Protein AF-A0A445FC40-F1 (afdb_monomer_lite)

Organism: Glycine soja (NCBI:txid3848)

pLDDT: mean 74.32, std 18.04, range [26.83, 96.56]

Secondary structure (DSSP, 8-state):
-TT-GGGS---EEEEE--SSS-SS-SSHHHHHHHHHHHHHGGG-TT--EEEEES---SS--GGGG-TT--EEEEES-SS--BSSSSTT----TT--EEEEES-TT--BPPP-TT--EEEEES---HHHHHTGGG-TT--EEEEES-TT---PPTTTTTT-TT--EEEEES-TT-----------------PPP--------PPPB-SS-HHHHHHHHHHHHHHTT-HHHHHT-----SSHHHHHHS-HHHHHHHHHHHHHHHHHHHHHHHTB-TTTHHHHTT-SSHHHHHHHHIIIII--TT---PPPP------SSTTS-EEEEEE---SS--TTS--EEEEEEETTT--EEEEEESSGGGHHHHHHHHHHHHHHHHSPPP-EEEE-SSGGG-SHHHHHHHHHTTPEEEEPPTT-TTTTHHHHHHHHHHHHHHHHHHHHTT--GGGHHHHHHHHHHHHTTS-BTTBTTS-HHHHHHSSPPP-TT---TT-EEEEEPPGGG--TT--SEEEEEE---SSS--EE--TTSSS--

Radius of gyration: 33.64 Å; chains: 1; bounding box: 85×76×88 Å

InterPro domains:
  IPR001584 Integrase, catalytic core [PF00665] (317-416)
  IPR001584 Integrase, catalytic core [PS50994] (314-480)
  IPR012337 Ribonuclease H-like superfamily [SSF53098] (313-475)
  IPR032675 Leucine-rich repeat domain superfamily [G3DSA:3.80.10.10] (4-184)
  IPR036397 Ribonuclease H superfamily [G3DSA:3.30.420.10] (311-522)
  IPR039537 Retrotransposon Ty1/copia-like [PTHR42648] (301-512)
  IPR056789 R13L1/DRL21-like, LRR repeat region [PF25019] (2-83)
  IPR061502 Copia/RE1/RE2-like, N-terminal domain [PF14223] (217-312)

Structure (mmCIF, N/CA/C/O backbone):
data_AF-A0A445FC40-F1
#
_entry.id   AF-A0A445FC40-F1
#
loop_
_atom_site.group_PDB
_atom_site.id
_atom_site.type_symbol
_atom_site.label_atom_id
_atom_site.label_alt_id
_atom_site.label_comp_id
_atom_site.label_asym_id
_atom_site.label_entity_id
_atom_site.label_seq_id
_atom_site.pdbx_PDB_ins_code
_atom_site.Cartn_x
_atom_site.Cartn_y
_atom_site.Cartn_z
_atom_site.occupancy
_atom_site.B_iso_or_equiv
_atom_site.auth_seq_id
_atom_site.auth_comp_id
_atom_site.auth_asym_id
_atom_site.auth_atom_id
_atom_site.pdbx_PDB_model_num
ATOM 1 N N . LYS A 1 1 ? -33.442 -17.375 29.399 1.00 48.38 1 LYS A N 1
ATOM 2 C CA . LYS A 1 1 ? -34.311 -17.951 30.457 1.00 48.38 1 LYS A CA 1
ATOM 3 C C . LYS A 1 1 ? -33.553 -18.950 31.337 1.00 48.38 1 LYS A C 1
ATOM 5 O O . LYS A 1 1 ? -33.608 -18.788 32.544 1.00 48.38 1 LYS A O 1
ATOM 10 N N . GLU A 1 2 ? -32.770 -19.875 30.773 1.00 51.09 2 GLU A N 1
ATOM 11 C CA . GLU A 1 2 ? -31.981 -20.864 31.544 1.00 51.09 2 GLU A CA 1
ATOM 12 C C . GLU A 1 2 ? -30.837 -20.279 32.393 1.00 51.09 2 GLU A C 1
ATOM 14 O O . GLU A 1 2 ? -30.488 -20.840 33.423 1.00 51.09 2 GLU A O 1
ATOM 19 N N . ALA A 1 3 ? -30.297 -19.105 32.042 1.00 58.03 3 ALA A N 1
ATOM 20 C CA . ALA A 1 3 ? -29.198 -18.467 32.784 1.00 58.03 3 ALA A CA 1
ATOM 21 C C . ALA A 1 3 ? -29.578 -17.891 34.173 1.00 58.03 3 ALA A C 1
ATOM 23 O O . ALA A 1 3 ? -28.806 -17.137 34.762 1.00 58.03 3 ALA A O 1
ATOM 24 N N . ASN A 1 4 ? -30.772 -18.198 34.692 1.00 61.09 4 ASN A N 1
ATOM 25 C CA . ASN A 1 4 ? -31.252 -17.767 36.010 1.00 61.09 4 ASN A CA 1
ATOM 26 C C . ASN A 1 4 ? -31.183 -16.234 36.240 1.00 61.09 4 ASN A C 1
ATOM 28 O O . ASN A 1 4 ? -30.929 -15.751 37.347 1.00 61.09 4 ASN A O 1
ATOM 32 N N . MET A 1 5 ? -31.414 -15.457 35.172 1.00 62.78 5 MET A N 1
ATOM 33 C CA . MET A 1 5 ? -31.355 -13.984 35.154 1.00 62.78 5 MET A CA 1
ATOM 34 C C . MET A 1 5 ? -32.234 -13.271 36.202 1.00 62.78 5 MET A C 1
ATOM 36 O O . MET A 1 5 ? -31.761 -12.260 36.718 1.00 62.78 5 MET A O 1
ATOM 40 N N . PRO A 1 6 ? -33.425 -13.774 36.604 1.00 58.41 6 PRO A N 1
ATOM 41 C CA . PRO A 1 6 ? -34.213 -13.178 37.693 1.00 58.41 6 PRO A CA 1
ATOM 42 C C . PRO A 1 6 ? -33.455 -13.043 39.018 1.00 58.41 6 PRO A C 1
ATOM 44 O O . PRO A 1 6 ? -33.717 -12.125 39.789 1.00 58.41 6 PRO A O 1
ATOM 47 N N . SER A 1 7 ? -32.479 -13.920 39.277 1.00 58.91 7 SER A N 1
ATOM 48 C CA . SER A 1 7 ? -31.656 -13.871 40.495 1.00 58.91 7 SER A CA 1
ATOM 49 C C . SER A 1 7 ? -30.499 -12.861 40.428 1.00 58.91 7 SER A C 1
ATOM 51 O O . SER A 1 7 ? -29.802 -12.640 41.421 1.00 58.91 7 SER A O 1
ATOM 53 N N . LYS A 1 8 ? -30.243 -12.256 39.259 1.00 64.00 8 LYS A N 1
ATOM 54 C CA . LYS A 1 8 ? -29.064 -11.421 39.001 1.00 64.00 8 LYS A CA 1
ATOM 55 C C . LYS A 1 8 ? -29.446 -9.938 38.933 1.00 64.00 8 LYS A C 1
ATOM 57 O O . LYS A 1 8 ? -30.251 -9.525 38.107 1.00 64.00 8 LYS A O 1
ATOM 62 N N . LYS A 1 9 ? -28.808 -9.107 39.768 1.00 71.81 9 LYS A N 1
ATOM 63 C CA . LYS A 1 9 ? -28.927 -7.633 39.732 1.00 71.81 9 LYS A CA 1
ATOM 64 C C . LYS A 1 9 ? -28.093 -7.048 38.585 1.00 71.81 9 LYS A C 1
ATOM 66 O O . LYS A 1 9 ? -26.969 -6.587 38.796 1.00 71.81 9 LYS A O 1
ATOM 71 N N . LEU A 1 10 ? -28.613 -7.115 37.363 1.00 73.75 10 LEU A N 1
ATOM 72 C CA . LEU A 1 10 ? -27.906 -6.685 36.156 1.00 73.75 10 LEU A CA 1
ATOM 73 C C . LEU A 1 10 ? -27.814 -5.150 36.071 1.00 73.75 10 LEU A C 1
ATOM 75 O O . LEU A 1 10 ? -28.803 -4.472 35.816 1.00 73.75 10 LEU A O 1
ATOM 79 N N . LYS A 1 11 ? -26.607 -4.599 36.259 1.00 81.00 11 LYS A N 1
ATOM 80 C CA . LYS A 1 11 ? -26.343 -3.149 36.143 1.00 81.00 11 LYS A CA 1
ATOM 81 C C . LYS A 1 11 ? -25.806 -2.729 34.776 1.00 81.00 11 LYS A C 1
ATOM 83 O O . LYS A 1 11 ? -25.980 -1.577 34.390 1.00 81.00 11 LYS A O 1
ATOM 88 N N . GLN A 1 12 ? -25.144 -3.632 34.060 1.00 84.12 12 GLN A N 1
ATOM 89 C CA . GLN A 1 12 ? -24.526 -3.359 32.764 1.00 84.12 12 GLN A CA 1
ATOM 90 C C . GLN A 1 12 ? -24.818 -4.506 31.804 1.00 84.12 12 GLN A C 1
ATOM 92 O O . GLN A 1 12 ? -24.728 -5.670 32.193 1.00 84.12 12 GLN A O 1
ATOM 97 N N . LEU A 1 13 ? -25.145 -4.173 30.560 1.00 81.88 13 LEU A N 1
ATOM 98 C CA . LEU A 1 13 ? -25.446 -5.139 29.515 1.00 81.88 13 LEU A CA 1
ATOM 99 C C . LEU A 1 13 ? -24.774 -4.699 28.218 1.00 81.88 13 LEU A C 1
ATOM 101 O O . LEU A 1 13 ? -24.990 -3.582 27.753 1.00 81.88 13 LEU A O 1
ATOM 105 N N . TRP A 1 14 ? -23.986 -5.594 27.632 1.00 81.56 14 TRP A N 1
ATOM 106 C CA . TRP A 1 14 ? -23.350 -5.389 26.337 1.00 81.56 14 TRP A CA 1
ATOM 107 C C . TRP A 1 14 ? -23.803 -6.474 25.379 1.00 81.56 14 TRP A C 1
ATOM 109 O O . TRP A 1 14 ? -23.649 -7.664 25.647 1.00 81.56 14 TRP A O 1
ATOM 119 N N . LEU A 1 15 ? -24.358 -6.043 24.256 1.00 78.38 15 LEU A N 1
ATOM 120 C CA . LEU A 1 15 ? -24.855 -6.902 23.205 1.00 78.38 15 LEU A CA 1
ATOM 121 C C . LEU A 1 15 ? -23.973 -6.716 21.966 1.00 78.38 15 LEU A C 1
ATOM 123 O O . LEU A 1 15 ? -23.981 -5.649 21.357 1.00 78.38 15 LEU A O 1
ATOM 127 N N . SER A 1 16 ? -23.194 -7.741 21.605 1.00 73.12 16 SER A N 1
ATOM 128 C CA . SER A 1 16 ? -22.273 -7.709 20.462 1.00 73.12 16 SER A CA 1
ATOM 129 C C . SER A 1 16 ? -22.340 -8.985 19.636 1.00 73.12 16 SER A C 1
ATOM 131 O O . SER A 1 16 ? -22.211 -10.080 20.176 1.00 73.12 16 SER A O 1
ATOM 133 N N . TRP A 1 17 ? -22.526 -8.840 18.323 1.00 65.81 17 TRP A N 1
ATOM 134 C CA . TRP A 1 17 ? -22.592 -9.963 17.391 1.00 65.81 17 TRP A CA 1
ATOM 135 C C . TRP A 1 17 ? -21.556 -9.800 16.284 1.00 65.81 17 TRP A C 1
ATOM 137 O O . TRP A 1 17 ? -21.599 -8.858 15.487 1.00 65.81 17 TRP A O 1
ATOM 147 N N . ASP A 1 18 ? -20.629 -10.752 16.206 1.00 54.78 18 ASP A N 1
ATOM 148 C CA . ASP A 1 18 ? -19.758 -10.883 15.046 1.00 54.78 18 ASP A CA 1
ATOM 149 C C . ASP A 1 18 ? -20.506 -11.618 13.921 1.00 54.78 18 ASP A C 1
ATOM 151 O O . ASP A 1 18 ? -21.217 -12.581 14.164 1.00 54.78 18 ASP A O 1
ATOM 155 N N . LEU A 1 19 ? -20.377 -11.162 12.679 1.00 51.72 19 LEU A N 1
ATOM 156 C CA . LEU A 1 19 ? -20.956 -11.828 11.503 1.00 51.72 19 LEU A CA 1
ATOM 157 C C . LEU A 1 19 ? -19.930 -12.744 10.820 1.00 51.72 19 LEU A C 1
ATOM 159 O O . LEU A 1 19 ? -20.236 -13.367 9.808 1.00 51.72 19 LEU A O 1
ATOM 163 N N . SER A 1 20 ? -18.710 -12.831 11.357 1.00 48.97 20 SER A N 1
ATOM 164 C CA . SER A 1 20 ? -17.636 -13.660 10.806 1.00 48.97 20 SER A CA 1
ATOM 165 C C . SER A 1 20 ? -17.916 -15.171 10.891 1.00 48.97 20 SER A C 1
ATOM 167 O O . SER A 1 20 ? -17.406 -15.921 10.056 1.00 48.97 20 SER A O 1
ATOM 169 N N . TRP A 1 21 ? -18.756 -15.617 11.836 1.00 40.56 21 TRP A N 1
ATOM 170 C CA . TRP A 1 21 ? -19.097 -17.031 12.055 1.00 40.56 21 TRP A CA 1
ATOM 171 C C . TRP A 1 21 ? -20.402 -17.482 11.374 1.00 40.56 21 TRP A C 1
ATOM 173 O O . TRP A 1 21 ? -20.550 -18.660 11.056 1.00 40.56 21 TRP A O 1
ATOM 183 N N . ALA A 1 22 ? -21.324 -16.566 11.064 1.00 42.16 22 ALA A N 1
ATOM 184 C CA . ALA A 1 22 ? -22.616 -16.875 10.446 1.00 42.16 22 ALA A CA 1
ATOM 185 C C . ALA A 1 22 ? -22.526 -16.874 8.908 1.00 42.16 22 ALA A C 1
ATOM 187 O O . ALA A 1 22 ? -23.137 -16.053 8.227 1.00 42.16 22 ALA A O 1
ATOM 188 N N . LYS A 1 23 ? -21.735 -17.790 8.338 1.00 44.81 23 LYS A N 1
ATOM 189 C CA . LYS A 1 23 ? -21.648 -17.960 6.874 1.00 44.81 23 LYS A CA 1
ATOM 190 C C . LYS A 1 23 ? -22.885 -18.613 6.249 1.00 44.81 23 LYS A C 1
ATOM 192 O O . LYS A 1 23 ? -23.041 -18.498 5.038 1.00 44.81 23 LYS A O 1
ATOM 197 N N . ASN A 1 24 ? -23.752 -19.249 7.043 1.00 42.78 24 ASN A N 1
ATOM 198 C CA . ASN A 1 24 ? -24.793 -20.126 6.498 1.00 42.78 24 ASN A CA 1
ATOM 199 C C . ASN A 1 24 ? -26.244 -19.652 6.719 1.00 42.78 24 ASN A C 1
ATOM 201 O O . ASN A 1 24 ? -27.075 -19.997 5.893 1.00 42.78 24 ASN A O 1
ATOM 205 N N . HIS A 1 25 ? -26.568 -18.822 7.724 1.00 42.00 25 HIS A N 1
ATOM 206 C CA . HIS A 1 25 ? -27.956 -18.367 7.968 1.00 42.00 25 HIS A CA 1
ATOM 207 C C . HIS A 1 25 ? -28.013 -16.944 8.574 1.00 42.00 25 HIS A C 1
ATOM 209 O O . HIS A 1 25 ? -28.058 -16.783 9.792 1.00 42.00 25 HIS A O 1
ATOM 215 N N . PRO A 1 26 ? -27.977 -15.870 7.760 1.00 48.06 26 PRO A N 1
ATOM 216 C CA . PRO A 1 26 ? -28.012 -14.489 8.259 1.00 48.06 26 PRO A CA 1
ATOM 217 C C . PRO A 1 26 ? -29.398 -14.025 8.751 1.00 48.06 26 PRO A C 1
ATOM 219 O O . PRO A 1 26 ? -29.469 -13.013 9.450 1.00 48.06 26 PRO A O 1
ATOM 222 N N . SER A 1 27 ? -30.474 -14.730 8.386 1.00 47.41 27 SER A N 1
ATOM 223 C CA . SER A 1 27 ? -31.872 -14.394 8.704 1.00 47.41 27 SER A CA 1
ATOM 224 C C . SER A 1 27 ? -32.308 -14.884 10.093 1.00 47.41 27 SER A C 1
ATOM 226 O O . SER A 1 27 ? -33.002 -14.164 10.802 1.00 47.41 27 SER A O 1
ATOM 228 N N . GLU A 1 28 ? -31.843 -16.062 10.523 1.00 46.16 28 GLU A N 1
ATOM 229 C CA . GLU A 1 28 ? -32.276 -16.725 11.773 1.00 46.16 28 GLU A CA 1
ATOM 230 C C . GLU A 1 28 ? -31.750 -16.049 13.056 1.00 46.16 28 GLU A C 1
ATOM 232 O O . GLU A 1 28 ? -32.265 -16.266 14.148 1.00 46.16 28 GLU A O 1
ATOM 237 N N . LEU A 1 29 ? -30.742 -15.175 12.957 1.00 49.97 29 LEU A N 1
ATOM 238 C CA . LEU A 1 29 ? -30.201 -14.434 14.107 1.00 49.97 29 LEU A CA 1
ATOM 239 C C . LEU A 1 29 ? -30.935 -13.116 14.397 1.00 49.97 29 LEU A C 1
ATOM 241 O O . LEU A 1 29 ? -30.715 -12.528 15.455 1.00 49.97 29 LEU A O 1
ATOM 245 N N . GLN A 1 30 ? -31.785 -12.640 13.482 1.00 51.25 30 GLN A N 1
ATOM 246 C CA . GLN A 1 30 ? -32.508 -11.377 13.648 1.00 51.25 30 GLN A CA 1
ATOM 247 C C . GLN A 1 30 ? -33.705 -11.520 14.599 1.00 51.25 30 GLN A C 1
ATOM 249 O O . GLN A 1 30 ? -33.884 -10.659 15.458 1.00 51.25 30 GLN A O 1
ATOM 254 N N . GLU A 1 31 ? -34.452 -12.627 14.511 1.00 51.38 31 GLU A N 1
ATOM 255 C CA . GLU A 1 31 ? -35.548 -12.939 15.444 1.00 51.38 31 GLU A CA 1
ATOM 256 C C . GLU A 1 31 ? -35.050 -13.098 16.886 1.00 51.38 31 GLU A C 1
ATOM 258 O O . GLU A 1 31 ? -35.725 -12.686 17.826 1.00 51.38 31 GLU A O 1
ATOM 263 N N . ASN A 1 32 ? -33.813 -13.566 17.075 1.00 60.62 32 ASN A N 1
ATOM 264 C CA . ASN A 1 32 ? -33.225 -13.708 18.405 1.00 60.62 32 ASN A CA 1
ATOM 265 C C . ASN A 1 32 ? -32.995 -12.366 19.118 1.00 60.62 32 ASN A C 1
ATOM 267 O O . ASN A 1 32 ? -32.986 -12.338 20.342 1.00 60.62 32 ASN A O 1
ATOM 271 N N . PHE A 1 33 ? -32.798 -11.245 18.415 1.00 66.94 33 PHE A N 1
ATOM 272 C CA . PHE A 1 33 ? -32.394 -9.997 19.072 1.00 66.94 33 PHE A CA 1
ATOM 273 C C . PHE A 1 33 ? -33.538 -9.325 19.833 1.00 66.94 33 PHE A C 1
ATOM 275 O O . PHE A 1 33 ? -33.391 -9.008 21.012 1.00 66.94 33 PHE A O 1
ATOM 282 N N . GLU A 1 34 ? -34.676 -9.124 19.170 1.00 67.38 34 GLU A N 1
ATOM 283 C CA . GLU A 1 34 ? -35.869 -8.558 19.808 1.00 67.38 34 GLU A CA 1
ATOM 284 C C . GLU A 1 34 ? -36.412 -9.524 20.865 1.00 67.38 34 GLU A C 1
ATOM 286 O O . GLU A 1 34 ? -36.702 -9.094 21.973 1.00 67.38 34 GLU A O 1
ATOM 291 N N . GLN A 1 35 ? -36.374 -10.838 20.612 1.00 69.38 35 GLN A N 1
ATOM 292 C CA . GLN A 1 35 ? -36.734 -11.843 21.616 1.00 69.38 35 GLN A CA 1
ATOM 293 C C . GLN A 1 35 ? -35.808 -11.822 22.844 1.00 69.38 35 GLN A C 1
ATOM 295 O O . GLN A 1 35 ? -36.285 -11.941 23.972 1.00 69.38 35 GLN A O 1
ATOM 300 N N . ILE A 1 36 ? -34.489 -11.654 22.670 1.00 73.12 36 ILE A N 1
ATOM 301 C CA . ILE A 1 36 ? -33.551 -11.488 23.794 1.00 73.12 36 ILE A CA 1
ATOM 302 C C . ILE A 1 36 ? -33.885 -10.211 24.563 1.00 73.12 36 ILE A C 1
ATOM 304 O O . ILE A 1 36 ? -33.934 -10.239 25.792 1.00 73.12 36 ILE A O 1
ATOM 308 N N . LEU A 1 37 ? -34.129 -9.105 23.860 1.00 71.56 37 LEU A N 1
ATOM 309 C CA . LEU A 1 37 ? -34.506 -7.839 24.475 1.00 71.56 37 LEU A CA 1
ATOM 310 C C . LEU A 1 37 ? -35.825 -7.956 25.261 1.00 71.56 37 LEU A C 1
ATOM 312 O O . LEU A 1 37 ? -35.877 -7.526 26.411 1.00 71.56 37 LEU A O 1
ATOM 316 N N . ASP A 1 38 ? -36.842 -8.609 24.709 1.00 71.69 38 ASP A N 1
ATOM 317 C CA . ASP A 1 38 ? -38.139 -8.825 25.358 1.00 71.69 38 ASP A CA 1
ATOM 318 C C . ASP A 1 38 ? -38.030 -9.771 26.563 1.00 71.69 38 ASP A C 1
ATOM 320 O O . ASP A 1 38 ? -38.616 -9.527 27.616 1.00 71.69 38 ASP A O 1
ATOM 324 N N . VAL A 1 39 ? -37.203 -10.819 26.483 1.00 71.56 39 VAL A N 1
ATOM 325 C CA . VAL A 1 39 ? -36.914 -11.697 27.634 1.00 71.56 39 VAL A CA 1
ATOM 326 C C . VAL A 1 39 ? -36.170 -10.945 28.744 1.00 71.56 39 VAL A C 1
ATOM 328 O O . VAL A 1 39 ? -36.335 -11.256 29.930 1.00 71.56 39 VAL A O 1
ATOM 331 N N . LEU A 1 40 ? -35.340 -9.965 28.385 1.00 71.69 40 LEU A N 1
ATOM 332 C CA . LEU A 1 40 ? -34.590 -9.151 29.337 1.00 71.69 40 LEU A CA 1
ATOM 333 C C . LEU A 1 40 ? -35.409 -7.989 29.911 1.00 71.69 40 LEU A C 1
ATOM 335 O O . LEU A 1 40 ? -35.060 -7.530 30.996 1.00 71.69 40 LEU A O 1
ATOM 339 N N . GLN A 1 41 ? -36.511 -7.573 29.278 1.00 71.62 41 GLN A N 1
ATOM 340 C CA . GLN A 1 41 ? -37.354 -6.447 29.705 1.00 71.62 41 GLN A CA 1
ATOM 341 C C . GLN A 1 41 ? -37.699 -6.433 31.212 1.00 71.62 41 GLN A C 1
ATOM 343 O O . GLN A 1 41 ? -37.530 -5.388 31.840 1.00 71.62 41 GLN A O 1
ATOM 348 N N . PRO A 1 42 ? -38.128 -7.538 31.858 1.00 69.81 42 PRO A N 1
ATOM 349 C CA . PRO A 1 42 ? -38.454 -7.513 33.290 1.00 69.81 42 PRO A CA 1
ATOM 350 C C . PRO A 1 42 ? -37.230 -7.277 34.193 1.00 69.81 42 PRO A C 1
ATOM 352 O O . PRO A 1 42 ? -37.365 -6.882 35.347 1.00 69.81 42 PRO A O 1
ATOM 355 N N . HIS A 1 43 ? -36.025 -7.515 33.671 1.00 69.12 43 HIS A N 1
ATOM 356 C CA . HIS A 1 43 ? -34.755 -7.520 34.402 1.00 69.12 43 HIS A CA 1
ATOM 357 C C . HIS A 1 43 ? -33.936 -6.241 34.187 1.00 69.12 43 HIS A C 1
ATOM 359 O O . HIS A 1 43 ? -32.888 -6.062 34.807 1.00 69.12 43 HIS A O 1
ATOM 365 N N . THR A 1 44 ? -34.391 -5.345 33.309 1.00 67.06 44 THR A N 1
ATOM 366 C CA . THR A 1 44 ? -33.658 -4.136 32.906 1.00 67.06 44 THR A CA 1
ATOM 367 C C . THR A 1 44 ? -34.066 -2.891 33.699 1.00 67.06 44 THR A C 1
ATOM 369 O O . THR A 1 44 ? -33.491 -1.822 33.500 1.00 67.06 44 THR A O 1
ATOM 372 N N . GLN A 1 45 ? -34.975 -3.021 34.676 1.00 70.12 45 GLN A N 1
ATOM 373 C CA . GLN A 1 45 ? -35.396 -1.923 35.564 1.00 70.12 45 GLN A CA 1
ATOM 374 C C . GLN A 1 45 ? -34.267 -1.342 36.437 1.00 70.12 45 GLN A C 1
ATOM 376 O O . GLN A 1 45 ? -34.400 -0.239 36.953 1.00 70.12 45 GLN A O 1
ATOM 381 N N . GLN A 1 46 ? -33.169 -2.081 36.638 1.00 74.44 46 GLN A N 1
ATOM 382 C CA . GLN A 1 46 ? -31.982 -1.625 37.383 1.00 74.44 46 GLN A CA 1
ATOM 383 C C . GLN A 1 46 ? -30.766 -1.403 36.473 1.00 74.44 46 GLN A C 1
ATOM 385 O O . GLN A 1 46 ? -29.661 -1.142 36.960 1.00 74.44 46 GLN A O 1
ATOM 390 N N . LEU A 1 47 ? -30.952 -1.525 35.156 1.00 78.88 47 LEU A N 1
ATOM 391 C CA . LEU A 1 47 ? -29.874 -1.404 34.192 1.00 78.88 47 LEU A CA 1
ATOM 392 C C . LEU A 1 47 ? -29.400 0.050 34.144 1.00 78.88 47 LEU A C 1
ATOM 394 O O . LEU A 1 47 ? -30.195 0.958 33.910 1.00 78.88 47 LEU A O 1
ATOM 398 N N . LEU A 1 48 ? -28.104 0.259 34.368 1.00 83.94 48 LEU A N 1
ATOM 399 C CA . LEU A 1 48 ? -27.454 1.569 34.336 1.00 83.94 48 LEU A CA 1
ATOM 400 C C . LEU A 1 48 ? -26.745 1.815 33.002 1.00 83.94 48 LEU A C 1
ATOM 402 O O . LEU A 1 48 ? -26.690 2.958 32.552 1.00 83.94 48 LEU A O 1
ATOM 406 N N . THR A 1 49 ? -26.212 0.765 32.373 1.00 84.94 49 THR A N 1
ATOM 407 C CA . THR A 1 49 ? -25.452 0.867 31.121 1.00 84.94 49 THR A CA 1
ATOM 408 C C . THR A 1 49 ? -25.930 -0.161 30.107 1.00 84.94 49 THR A C 1
ATOM 410 O O . THR A 1 49 ? -25.983 -1.353 30.418 1.00 84.94 49 THR A O 1
ATOM 413 N N . LEU A 1 50 ? -26.208 0.294 28.887 1.00 84.25 50 LEU A N 1
ATOM 414 C CA . LEU A 1 50 ? -26.541 -0.552 27.747 1.00 84.25 50 LEU A CA 1
ATOM 415 C C . LEU A 1 50 ? -25.593 -0.248 26.585 1.00 84.25 50 LEU A C 1
ATOM 417 O O . LEU A 1 50 ? -25.504 0.889 26.131 1.00 84.25 50 LEU A O 1
ATOM 421 N N . GLY A 1 51 ? -24.901 -1.268 26.094 1.00 84.94 51 GLY A N 1
ATOM 422 C CA . GLY A 1 51 ? -24.071 -1.193 24.899 1.00 84.94 51 GLY A CA 1
ATOM 423 C C . GLY A 1 51 ? -24.592 -2.127 23.817 1.00 84.94 51 GLY A C 1
ATOM 424 O O . GLY A 1 51 ? -24.905 -3.284 24.094 1.00 84.94 51 GLY A O 1
ATOM 425 N N . MET A 1 52 ? -24.689 -1.641 22.584 1.00 80.50 52 MET A N 1
ATOM 426 C CA . MET A 1 52 ? -25.224 -2.397 21.453 1.00 80.50 52 MET A CA 1
ATOM 427 C C . MET A 1 52 ? -24.310 -2.247 20.246 1.00 80.50 52 MET A C 1
ATOM 429 O O . MET A 1 52 ? -24.033 -1.138 19.791 1.00 80.50 52 MET A O 1
ATOM 433 N N . ILE A 1 53 ? -23.866 -3.376 19.704 1.00 79.44 53 ILE A N 1
ATOM 434 C CA . ILE A 1 53 ? -22.992 -3.436 18.540 1.00 79.44 53 ILE A CA 1
ATOM 435 C C . ILE A 1 53 ? -23.711 -4.207 17.429 1.00 79.44 53 ILE A C 1
ATOM 437 O O . ILE A 1 53 ? -24.130 -5.344 17.635 1.00 79.44 53 ILE A O 1
ATOM 441 N N . ARG A 1 54 ? -23.827 -3.605 16.236 1.00 71.75 54 ARG A N 1
ATOM 442 C CA . ARG A 1 54 ? -24.399 -4.233 15.022 1.00 71.75 54 ARG A CA 1
ATOM 443 C C . ARG A 1 54 ? -25.884 -4.610 15.093 1.00 71.75 54 ARG A C 1
ATOM 445 O O . ARG A 1 54 ? -26.329 -5.495 14.363 1.00 71.75 54 ARG A O 1
ATOM 452 N N . TYR A 1 55 ? -26.672 -3.892 15.894 1.00 74.31 55 TYR A N 1
ATOM 453 C CA . TYR A 1 55 ? -28.133 -4.010 15.865 1.00 74.31 55 TYR A CA 1
ATOM 454 C C . TYR A 1 55 ? -28.701 -3.596 14.495 1.00 74.31 55 TYR A C 1
ATOM 456 O O . TYR A 1 55 ? -28.341 -2.554 13.941 1.00 74.31 55 TYR A O 1
ATOM 464 N N . LYS A 1 56 ? -29.574 -4.440 13.932 1.00 69.19 56 LYS A N 1
ATOM 465 C CA . LYS A 1 56 ? -30.182 -4.255 12.603 1.00 69.19 56 LYS A CA 1
ATOM 466 C C . LYS A 1 56 ? -31.640 -3.793 12.639 1.00 69.19 56 LYS A C 1
ATOM 468 O O . LYS A 1 56 ? -32.185 -3.547 11.562 1.00 69.19 56 LYS A O 1
ATOM 473 N N . GLY A 1 57 ? -32.255 -3.698 13.818 1.00 69.25 57 GLY A N 1
ATOM 474 C CA . GLY A 1 57 ? -33.620 -3.197 13.935 1.00 69.25 57 GLY A CA 1
ATOM 475 C C . GLY A 1 57 ? -33.703 -1.704 13.626 1.00 69.25 57 GLY A C 1
ATOM 476 O O . GLY A 1 57 ? -32.713 -0.969 13.689 1.00 69.25 57 GLY A O 1
ATOM 477 N N . VAL A 1 58 ? -34.898 -1.278 13.233 1.00 68.75 58 VAL A N 1
ATOM 478 C CA . VAL A 1 58 ? -35.161 0.086 12.750 1.00 68.75 58 VAL A CA 1
ATOM 479 C C . VAL A 1 58 ? -35.397 1.061 13.914 1.00 68.75 58 VAL A C 1
ATOM 481 O O . VAL A 1 58 ? -35.022 2.233 13.821 1.00 68.75 58 VAL A O 1
ATOM 484 N N . HIS A 1 59 ? -35.938 0.550 15.027 1.00 70.44 59 HIS A N 1
ATOM 485 C CA . HIS A 1 59 ? -36.256 1.273 16.265 1.00 70.44 59 HIS A CA 1
ATOM 486 C C . HIS A 1 59 ? -35.848 0.445 17.486 1.00 70.44 59 HIS A C 1
ATOM 488 O O . HIS A 1 59 ? -35.689 -0.772 17.376 1.00 70.44 59 HIS A O 1
ATOM 494 N N . PHE A 1 60 ? -35.717 1.068 18.657 1.00 72.44 60 PHE A N 1
ATOM 495 C CA . PHE A 1 60 ? -35.573 0.332 19.915 1.00 72.44 60 PHE A CA 1
ATOM 496 C C . PHE A 1 60 ? -36.928 -0.141 20.471 1.00 72.44 60 PHE A C 1
ATOM 498 O O . PHE A 1 60 ? -37.945 0.521 20.243 1.00 72.44 60 PHE A O 1
ATOM 505 N N . PRO A 1 61 ? -36.970 -1.270 21.207 1.00 68.38 61 PRO A N 1
ATOM 506 C CA . PRO A 1 61 ? -38.126 -1.625 22.028 1.00 68.38 61 PRO A CA 1
ATOM 507 C C . PRO A 1 61 ? -38.427 -0.555 23.086 1.00 68.38 61 PRO A C 1
ATOM 509 O O . PRO A 1 61 ? -37.507 0.023 23.665 1.00 68.38 61 PRO A O 1
ATOM 512 N N . GLN A 1 62 ? -39.713 -0.332 23.383 1.00 66.56 62 GLN A N 1
ATOM 513 C CA . GLN A 1 62 ? -40.176 0.741 24.281 1.00 66.56 62 GLN A CA 1
ATOM 514 C C . GLN A 1 62 ? -39.561 0.687 25.689 1.00 66.56 62 GLN A C 1
ATOM 516 O O . GLN A 1 62 ? -39.357 1.721 26.321 1.00 66.56 62 GLN A O 1
ATOM 521 N N . TRP A 1 63 ? -39.213 -0.500 26.189 1.00 65.06 63 TRP A N 1
ATOM 522 C CA . TRP A 1 63 ? -38.654 -0.652 27.533 1.00 65.06 63 TRP A CA 1
ATOM 523 C C . TRP A 1 63 ? -37.233 -0.087 27.686 1.00 65.06 63 TRP A C 1
ATOM 525 O O . TRP A 1 63 ? -36.808 0.175 28.812 1.00 65.06 63 TRP A O 1
ATOM 535 N N . ILE A 1 64 ? -36.494 0.136 26.587 1.00 67.81 64 ILE A N 1
ATOM 536 C CA . ILE A 1 64 ? -35.147 0.740 26.628 1.00 67.81 64 ILE A CA 1
ATOM 537 C C . ILE A 1 64 ? -35.190 2.164 27.213 1.00 67.81 64 ILE A C 1
ATOM 539 O O . ILE A 1 64 ? -34.201 2.625 27.782 1.00 67.81 64 ILE A O 1
ATOM 543 N N . SER A 1 65 ? -36.362 2.805 27.224 1.00 64.25 65 S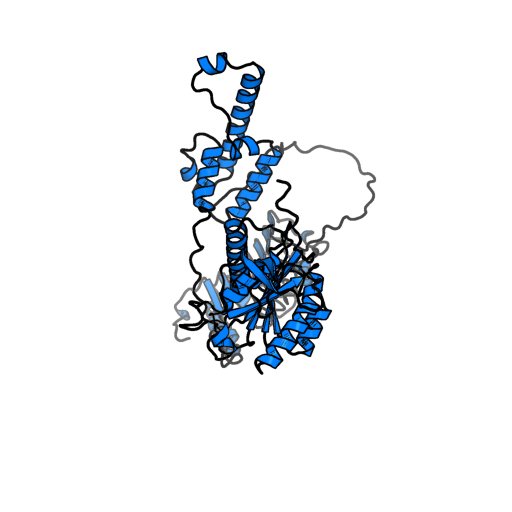ER A N 1
ATOM 544 C CA . SER A 1 65 ? -36.640 4.056 27.939 1.00 64.25 65 SER A CA 1
ATOM 545 C C . SER A 1 65 ? -36.680 3.923 29.477 1.00 64.25 65 SER A C 1
ATOM 547 O O . SER A 1 65 ? -37.119 4.852 30.158 1.00 64.25 65 SER A O 1
ATOM 549 N N . SER A 1 66 ? -36.223 2.801 30.052 1.00 67.69 66 SER A N 1
ATOM 550 C CA . SER A 1 66 ? -36.168 2.554 31.502 1.00 67.69 66 SER A CA 1
ATOM 551 C C . SER A 1 66 ? -35.517 3.707 32.271 1.00 67.69 66 SER A C 1
ATOM 553 O O . SER A 1 66 ? -34.393 4.115 31.978 1.00 67.69 66 SER A O 1
ATOM 555 N N . ALA A 1 67 ? -36.188 4.192 33.320 1.00 65.06 67 ALA A N 1
ATOM 556 C CA . ALA A 1 67 ? -35.755 5.342 34.116 1.00 65.06 67 ALA A CA 1
ATOM 557 C C . ALA A 1 67 ? -34.364 5.181 34.766 1.00 65.06 67 ALA A C 1
ATOM 559 O O . ALA A 1 67 ? -33.726 6.180 35.094 1.00 65.06 67 ALA A O 1
ATOM 560 N N . SER A 1 68 ? -33.880 3.947 34.944 1.00 75.06 68 SER A N 1
ATOM 561 C CA . SER A 1 68 ? -32.584 3.659 35.567 1.00 75.06 68 SER A CA 1
ATOM 562 C C . SER A 1 68 ? -31.384 3.846 34.636 1.00 75.06 68 SER A C 1
ATOM 564 O O . SER A 1 68 ? -30.255 3.944 35.121 1.00 75.06 68 SER A O 1
ATOM 566 N N . LEU A 1 69 ? -31.599 3.862 33.316 1.00 79.81 69 LEU A N 1
ATOM 567 C CA . LEU A 1 69 ? -30.518 3.849 32.337 1.00 79.81 69 LEU A CA 1
ATOM 568 C C . LEU A 1 69 ? -29.768 5.187 32.339 1.00 79.81 69 LEU A C 1
ATOM 570 O O . LEU A 1 69 ? -30.353 6.227 32.046 1.00 79.81 69 LEU A O 1
ATOM 574 N N . LYS A 1 70 ? -28.464 5.140 32.640 1.00 85.69 70 LYS A N 1
ATOM 575 C CA . LYS A 1 70 ? -27.564 6.303 32.724 1.00 85.69 70 LYS A CA 1
ATOM 576 C C . LYS A 1 70 ? -26.631 6.446 31.530 1.00 85.69 70 LYS A C 1
ATOM 578 O O . LYS A 1 70 ? -26.196 7.563 31.249 1.00 85.69 70 LYS A O 1
ATOM 583 N N . SER A 1 71 ? -26.297 5.348 30.857 1.00 86.62 71 SER A N 1
ATOM 584 C CA . SER A 1 71 ? -25.353 5.333 29.739 1.00 86.62 71 SER A CA 1
ATOM 585 C C . SER A 1 71 ? -25.820 4.399 28.624 1.00 86.62 71 SER A C 1
ATOM 587 O O . SER A 1 71 ? -26.173 3.247 28.883 1.00 86.62 71 SER A O 1
ATOM 589 N N . LEU A 1 72 ? -25.806 4.906 27.391 1.00 86.50 72 LEU A N 1
ATOM 590 C CA . LEU A 1 72 ? -26.167 4.174 26.181 1.00 86.50 72 LEU A CA 1
ATOM 591 C C . LEU A 1 72 ? -25.040 4.295 25.149 1.00 86.50 72 LEU A C 1
ATOM 593 O O . LEU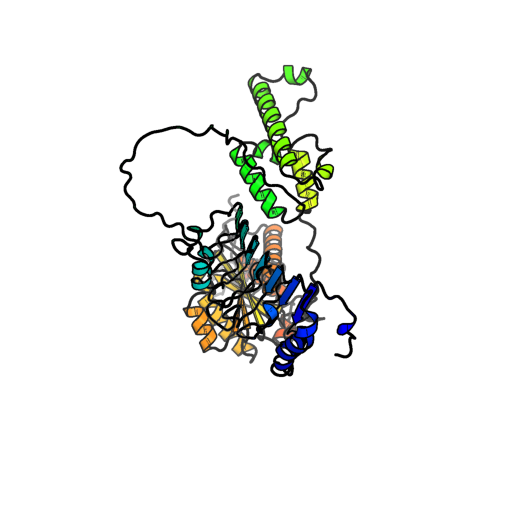 A 1 72 ? -24.653 5.404 24.790 1.00 86.50 72 LEU A O 1
ATOM 597 N N . SER A 1 73 ? -24.531 3.163 24.662 1.00 86.50 73 SER A N 1
ATOM 598 C CA . SER A 1 73 ? -23.484 3.109 23.634 1.00 86.50 73 SER A CA 1
ATOM 599 C C . SER A 1 73 ? -23.979 2.333 22.415 1.00 86.50 73 SER A C 1
ATOM 601 O O . SER A 1 73 ? -24.351 1.163 22.514 1.00 86.50 73 SER A O 1
ATOM 603 N N . LEU A 1 74 ? -24.022 2.996 21.261 1.00 84.81 74 LEU A N 1
ATOM 604 C CA . LEU A 1 74 ? -24.557 2.487 20.000 1.00 84.81 74 LEU A CA 1
ATOM 605 C C . LEU A 1 74 ? -23.435 2.414 18.973 1.00 84.81 74 LEU A C 1
ATOM 607 O O . LEU A 1 74 ? -22.880 3.439 18.598 1.00 84.81 74 LEU A O 1
ATOM 611 N N . ASN A 1 75 ? -23.105 1.224 18.478 1.00 81.44 75 ASN A N 1
ATOM 612 C CA . ASN A 1 75 ? -21.950 1.045 17.607 1.00 81.44 75 ASN A CA 1
ATOM 613 C C . ASN A 1 75 ? -22.250 0.178 16.372 1.00 81.44 75 ASN A C 1
ATOM 615 O O . ASN A 1 75 ? -22.614 -0.992 16.469 1.00 81.44 75 ASN A O 1
ATOM 619 N N . CYS A 1 76 ? -22.046 0.744 15.183 1.00 78.00 76 CYS A N 1
ATOM 620 C CA . CYS A 1 76 ? -22.275 0.109 13.886 1.00 78.00 76 CYS A CA 1
ATOM 621 C C . CYS A 1 76 ? -23.727 -0.350 13.681 1.00 78.00 76 CYS A C 1
ATOM 623 O O . CYS A 1 76 ? -23.944 -1.499 13.308 1.00 78.00 76 CYS A O 1
ATOM 625 N N . LEU A 1 77 ? -24.720 0.516 13.911 1.00 75.12 77 LEU A N 1
ATOM 626 C CA . LEU A 1 77 ? -26.139 0.212 13.675 1.00 75.12 77 LEU A CA 1
ATOM 627 C C . LEU A 1 77 ? -26.563 0.724 12.281 1.00 75.12 77 LEU A C 1
ATOM 629 O O . LEU A 1 77 ? -26.910 1.898 12.139 1.00 75.12 77 LEU A O 1
ATOM 633 N N . PRO A 1 78 ? -26.537 -0.107 11.218 1.00 71.06 78 PRO A N 1
ATOM 634 C CA . PRO A 1 78 ? -26.707 0.365 9.838 1.00 71.06 78 PRO A CA 1
ATOM 635 C C . PRO A 1 78 ? -28.148 0.743 9.469 1.00 71.06 78 PRO A C 1
ATOM 637 O O . PRO A 1 78 ? -28.351 1.430 8.467 1.00 71.06 78 PRO A O 1
ATOM 640 N N . ASN A 1 79 ? -29.134 0.266 10.233 1.00 77.88 79 ASN A N 1
ATOM 641 C CA . ASN A 1 79 ? -30.562 0.387 9.925 1.00 77.88 79 ASN A CA 1
ATOM 642 C C . ASN A 1 79 ? -31.357 1.198 10.950 1.00 77.88 79 ASN A C 1
ATOM 644 O O . ASN A 1 79 ? -32.535 1.434 10.712 1.00 77.88 79 ASN A O 1
ATOM 648 N N . LEU A 1 80 ? -30.735 1.621 12.051 1.00 78.00 80 LEU A N 1
ATOM 649 C CA . LEU A 1 80 ? -31.411 2.404 13.077 1.00 78.00 80 LEU A CA 1
ATOM 650 C C . LEU A 1 80 ? -31.770 3.783 12.513 1.00 78.00 80 LEU A C 1
ATOM 652 O O . LEU A 1 80 ? -30.881 4.516 12.076 1.00 78.00 80 LEU A O 1
ATOM 656 N N . ILE A 1 81 ? -33.061 4.117 12.530 1.00 76.19 81 ILE A N 1
ATOM 657 C CA . ILE A 1 81 ? -33.579 5.395 12.019 1.00 76.19 81 ILE A CA 1
ATOM 658 C C . ILE A 1 81 ? -33.875 6.357 13.173 1.00 76.19 81 ILE A C 1
ATOM 660 O O . ILE A 1 81 ? -33.584 7.549 13.063 1.00 76.19 81 ILE A O 1
ATOM 664 N N . ARG A 1 82 ? -34.413 5.853 14.293 1.00 74.81 82 ARG A N 1
ATOM 665 C CA . ARG A 1 82 ? -34.770 6.639 15.489 1.00 74.81 82 ARG A CA 1
ATOM 666 C C . ARG A 1 82 ? -34.520 5.848 16.772 1.00 74.81 82 ARG A C 1
ATOM 668 O O . ARG A 1 82 ? -34.569 4.620 16.766 1.00 74.81 82 ARG A O 1
ATOM 675 N N . LEU A 1 83 ? -34.272 6.567 17.871 1.00 73.88 83 LEU A N 1
ATOM 676 C CA . LEU A 1 83 ? -34.122 5.969 19.203 1.00 73.88 83 LEU A CA 1
ATOM 677 C C . LEU A 1 83 ? -35.467 5.570 19.833 1.00 73.88 83 LEU A C 1
ATOM 679 O O . LEU A 1 83 ? -35.500 4.604 20.583 1.00 73.88 83 LEU A O 1
ATOM 683 N N . SER A 1 84 ? -36.557 6.271 19.515 1.00 68.69 84 SER A N 1
ATOM 684 C CA . SER A 1 84 ? -37.926 5.944 19.938 1.00 68.69 84 SER A CA 1
ATOM 685 C C . SER A 1 84 ? -38.776 5.481 18.749 1.00 68.69 84 SER A C 1
ATOM 687 O O . SER A 1 84 ? -38.410 5.689 17.583 1.00 68.69 84 SER A O 1
ATOM 689 N N . ARG A 1 85 ? -39.903 4.817 19.039 1.00 60.81 85 ARG A N 1
ATOM 690 C CA . ARG A 1 85 ? -40.902 4.452 18.021 1.00 60.81 85 ARG A CA 1
ATOM 691 C C . ARG A 1 85 ? -41.788 5.645 17.667 1.00 60.81 85 ARG A C 1
ATOM 693 O O . ARG A 1 85 ? -42.086 5.824 16.490 1.00 60.81 85 ARG A O 1
ATOM 700 N N . GLU A 1 86 ? -42.129 6.481 18.645 1.00 58.44 86 GLU A N 1
ATOM 701 C CA . GLU A 1 86 ? -42.990 7.649 18.444 1.00 58.44 86 GLU A CA 1
ATOM 702 C C . GLU A 1 86 ? -42.208 8.969 18.547 1.00 58.44 86 GLU A C 1
ATOM 704 O O . GLU A 1 86 ? -41.253 9.107 19.323 1.00 58.44 86 GLU A O 1
ATOM 709 N N . ASP A 1 87 ? -42.606 9.948 17.730 1.00 46.38 87 ASP A N 1
ATOM 710 C CA . ASP A 1 87 ? -42.067 11.308 17.766 1.00 46.38 87 ASP A CA 1
ATOM 711 C C . ASP A 1 87 ? -42.558 12.008 19.045 1.00 46.38 87 ASP A C 1
ATOM 713 O O . ASP A 1 87 ? -43.746 12.265 19.205 1.00 46.38 87 ASP A O 1
ATOM 717 N N . GLY A 1 88 ? -41.640 12.311 19.970 1.00 50.97 88 GLY A N 1
ATOM 718 C CA . GLY A 1 88 ? -41.954 12.990 21.237 1.00 50.97 88 GLY A CA 1
ATOM 719 C C . GLY A 1 88 ? -41.960 12.096 22.482 1.00 50.97 88 GLY A C 1
ATOM 720 O O . GLY A 1 88 ? -42.067 12.616 23.594 1.00 50.97 88 GLY A O 1
ATOM 721 N N . GLU A 1 89 ? -41.767 10.780 22.341 1.00 57.59 89 GLU A N 1
ATOM 722 C CA . GLU A 1 89 ? -41.509 9.910 23.492 1.00 57.59 89 GLU A CA 1
ATOM 723 C C . GLU A 1 89 ? -40.168 10.283 24.143 1.00 57.59 89 GLU A C 1
ATOM 725 O O . GLU A 1 89 ? -39.093 10.191 23.540 1.00 57.59 89 GLU A O 1
ATOM 730 N N . ASN A 1 90 ? -40.231 10.712 25.404 1.00 56.22 90 ASN A N 1
ATOM 731 C CA . ASN A 1 90 ? -39.039 10.963 26.200 1.00 56.22 90 ASN A CA 1
ATOM 732 C C . ASN A 1 90 ? -38.338 9.627 26.477 1.00 56.22 90 ASN A C 1
ATOM 734 O O . ASN A 1 90 ? -38.854 8.782 27.211 1.00 56.22 90 ASN A O 1
ATOM 738 N N . MET A 1 91 ? -37.137 9.463 25.925 1.00 62.84 91 MET A N 1
ATOM 739 C CA . MET A 1 91 ? -36.193 8.442 26.381 1.00 62.84 91 MET A CA 1
ATOM 740 C C . MET A 1 91 ? -35.802 8.715 27.843 1.00 62.84 91 MET A C 1
ATOM 742 O O . MET A 1 91 ? -36.067 9.794 28.380 1.00 62.84 91 MET A O 1
ATOM 746 N N . SER A 1 92 ? -35.222 7.716 28.513 1.00 63.44 92 SER A N 1
ATOM 747 C CA . SER A 1 92 ? -35.074 7.706 29.972 1.00 63.44 92 SER A CA 1
ATOM 748 C C . SER A 1 92 ? -34.591 9.042 30.559 1.00 63.44 92 SER A C 1
ATOM 750 O O . SER A 1 92 ? -33.547 9.585 30.191 1.00 63.44 92 SER A O 1
ATOM 752 N N . ARG A 1 93 ? -35.335 9.568 31.543 1.00 68.00 93 ARG A N 1
ATOM 753 C CA . ARG A 1 93 ? -34.996 10.834 32.227 1.00 68.00 93 ARG A CA 1
ATOM 754 C C . ARG A 1 93 ? -33.650 10.788 32.964 1.00 68.00 93 ARG A C 1
ATOM 756 O O . ARG A 1 93 ? -33.172 11.826 33.385 1.00 68.00 93 ARG A O 1
ATOM 763 N N . GLY A 1 94 ? -33.056 9.607 33.141 1.00 72.19 94 GLY A N 1
ATOM 764 C CA . GLY A 1 94 ? -31.756 9.412 33.783 1.00 72.19 94 GLY A CA 1
ATOM 765 C C . GLY A 1 94 ? -30.564 9.328 32.826 1.00 72.19 94 GLY A C 1
ATOM 766 O O . GLY A 1 94 ? -29.433 9.226 33.310 1.00 72.19 94 GLY A O 1
ATOM 767 N N . LEU A 1 95 ? -30.776 9.349 31.500 1.00 82.56 95 LEU A N 1
ATOM 768 C CA . LEU A 1 95 ? -29.693 9.141 30.538 1.00 82.56 95 LEU A CA 1
ATOM 769 C C . LEU A 1 95 ? -28.721 10.320 30.559 1.00 82.56 95 LEU A C 1
ATOM 771 O O . LEU A 1 95 ? -29.063 11.432 30.169 1.00 82.56 95 LEU A O 1
ATOM 775 N N . SER A 1 96 ? -27.493 10.052 30.995 1.00 86.75 96 SER A N 1
ATOM 776 C CA . SER A 1 96 ? -26.443 11.056 31.185 1.00 86.75 96 SER A CA 1
ATOM 777 C C . SER A 1 96 ? -25.352 11.003 30.117 1.00 86.75 96 SER A C 1
ATOM 779 O O . SER A 1 96 ? -24.742 12.033 29.833 1.00 86.75 96 SER A O 1
ATOM 781 N N . ILE A 1 97 ? -25.120 9.828 29.524 1.00 87.75 97 ILE A N 1
ATOM 782 C CA . ILE A 1 97 ? -24.068 9.586 28.533 1.00 87.75 97 ILE A CA 1
ATOM 783 C C . ILE A 1 97 ? -24.670 8.875 27.323 1.00 87.75 97 ILE A C 1
ATOM 785 O O . ILE A 1 97 ? -25.323 7.839 27.478 1.00 87.75 97 ILE A O 1
ATOM 789 N N . LEU A 1 98 ? -24.404 9.402 26.131 1.00 88.00 98 LEU A N 1
ATOM 790 C CA . LEU A 1 98 ? -24.797 8.803 24.861 1.00 88.00 98 LEU A CA 1
ATOM 791 C C . LEU A 1 98 ? -23.595 8.753 23.919 1.00 88.00 98 LEU A C 1
ATOM 793 O O . LEU A 1 98 ? -23.006 9.779 23.583 1.00 88.00 98 LEU A O 1
ATOM 797 N N . GLU A 1 99 ? -23.248 7.552 23.475 1.00 87.38 99 GLU A N 1
ATOM 798 C CA . GLU A 1 99 ? -22.197 7.324 22.488 1.00 87.38 99 GLU A CA 1
ATOM 799 C C . GLU A 1 99 ? -22.803 6.735 21.218 1.00 87.38 99 GLU A C 1
ATOM 801 O O . GLU A 1 99 ? -23.536 5.748 21.266 1.00 87.38 99 GLU A O 1
ATOM 806 N N . ILE A 1 100 ? -22.501 7.341 20.073 1.00 85.25 100 ILE A N 1
ATOM 807 C CA . ILE A 1 100 ? -23.011 6.934 18.766 1.00 85.25 100 ILE A CA 1
ATOM 808 C C . ILE A 1 100 ? -21.827 6.768 17.824 1.00 85.25 100 ILE A C 1
ATOM 810 O O . ILE A 1 100 ? -21.182 7.741 17.452 1.00 85.25 100 ILE A O 1
ATOM 814 N N . THR A 1 101 ? -21.573 5.539 17.392 1.00 83.06 101 THR A N 1
ATOM 815 C CA . THR A 1 101 ? -20.482 5.175 16.489 1.00 83.06 101 THR A CA 1
ATOM 816 C C . THR A 1 101 ? -21.052 4.527 15.226 1.00 83.06 101 THR A C 1
ATOM 818 O O . THR A 1 101 ? -21.748 3.518 15.299 1.00 83.06 101 THR A O 1
ATOM 821 N N . GLN A 1 102 ? -20.759 5.073 14.043 1.00 75.75 102 GLN A N 1
ATOM 822 C CA . GLN A 1 102 ? -21.151 4.526 12.731 1.00 75.75 102 GLN A CA 1
ATOM 823 C C . GLN A 1 102 ? -22.654 4.187 12.594 1.00 75.75 102 GLN A C 1
ATOM 825 O O . GLN A 1 102 ? -23.015 3.071 12.209 1.00 75.75 102 GLN A O 1
ATOM 830 N N . CYS A 1 103 ? -23.532 5.156 12.869 1.00 74.69 103 CYS A N 1
ATOM 831 C CA . CYS A 1 103 ? -24.991 5.029 12.725 1.00 74.69 103 CYS A CA 1
ATOM 832 C C . CYS A 1 103 ? -25.508 5.923 11.573 1.00 74.69 103 CYS A C 1
ATOM 834 O O . CYS A 1 103 ? -26.040 7.006 11.814 1.00 74.69 103 CYS A O 1
ATOM 836 N N . PRO A 1 104 ? -25.348 5.513 10.298 1.00 73.50 104 PRO A N 1
ATOM 837 C CA . PRO A 1 104 ? -25.503 6.407 9.147 1.00 73.50 104 PRO A CA 1
ATOM 838 C C . PRO A 1 104 ? -26.947 6.805 8.813 1.00 73.50 104 PRO A C 1
ATOM 840 O O . PRO A 1 104 ? -27.128 7.777 8.085 1.00 73.50 104 PRO A O 1
ATOM 843 N N . LYS A 1 105 ? -27.951 6.048 9.276 1.00 78.19 105 LYS A N 1
ATOM 844 C CA . LYS A 1 105 ? -29.376 6.283 8.977 1.00 78.19 105 LYS A CA 1
ATOM 845 C C . LYS A 1 105 ? -30.147 6.952 10.119 1.00 78.19 105 LYS A C 1
ATOM 847 O O . LYS A 1 105 ? -31.328 7.229 9.945 1.00 78.19 105 LYS A O 1
ATOM 852 N N . LEU A 1 106 ? -29.500 7.211 11.256 1.00 79.75 106 LEU A N 1
ATOM 853 C CA . LEU A 1 106 ? -30.143 7.852 12.399 1.00 79.75 106 LEU A CA 1
ATOM 854 C C . LEU A 1 106 ? -30.512 9.289 12.011 1.00 79.75 106 LEU A C 1
ATOM 856 O O . LEU A 1 106 ? -29.630 10.040 11.603 1.00 79.75 106 LEU A O 1
ATOM 860 N N . LEU A 1 107 ? -31.798 9.643 12.090 1.00 74.38 107 LEU A N 1
ATOM 861 C CA . LEU A 1 107 ? -32.324 10.926 11.600 1.00 74.38 107 LEU A CA 1
ATOM 862 C C . LEU A 1 107 ? -32.403 12.013 12.676 1.00 74.38 107 LEU A C 1
ATOM 864 O O . LEU A 1 107 ? -32.418 13.187 12.337 1.00 74.38 107 LEU A O 1
ATOM 868 N N . GLY A 1 108 ? -32.460 11.655 13.960 1.00 75.31 108 GLY A N 1
ATOM 869 C CA . GLY A 1 108 ? -32.619 12.634 15.036 1.00 75.31 108 GLY A CA 1
ATOM 870 C C . GLY A 1 108 ? -32.627 12.020 16.430 1.00 75.31 108 GLY A C 1
ATOM 871 O O . GLY A 1 108 ? -32.830 10.814 16.595 1.00 75.31 108 GLY A O 1
ATOM 872 N N . LEU A 1 109 ? -32.389 12.869 17.429 1.00 76.19 109 LEU A N 1
ATOM 873 C CA . LEU A 1 109 ? -32.479 12.539 18.846 1.00 76.19 109 LEU A CA 1
ATOM 874 C C . LEU A 1 109 ? -33.838 12.966 19.428 1.00 76.19 109 LEU A C 1
ATOM 876 O O . LEU A 1 109 ? -34.339 14.043 19.086 1.00 76.19 109 LEU A O 1
ATOM 880 N N . PRO A 1 110 ? -34.431 12.149 20.320 1.00 73.62 110 PRO A N 1
ATOM 881 C CA . PRO A 1 110 ? -35.558 12.568 21.142 1.00 73.62 110 PRO A CA 1
ATOM 882 C C . PRO A 1 110 ? -35.095 13.585 22.197 1.00 73.62 110 PRO A C 1
ATOM 884 O O . PRO A 1 110 ? -33.899 13.827 22.377 1.00 73.62 110 PRO A O 1
ATOM 887 N N . CYS A 1 111 ? -36.040 14.164 22.936 1.00 71.69 111 CYS A N 1
ATOM 888 C CA . CYS A 1 111 ? -35.714 15.001 24.087 1.00 71.69 111 CYS A CA 1
ATOM 889 C C . CYS A 1 111 ? -35.011 14.159 25.166 1.00 71.69 111 CYS A C 1
ATOM 891 O O . CYS A 1 111 ? -35.572 13.191 25.680 1.00 71.69 111 CYS A O 1
ATOM 893 N N . LEU A 1 112 ? -33.775 14.534 25.508 1.00 77.69 112 LEU A N 1
ATOM 894 C CA . LEU A 1 112 ? -32.953 13.874 26.526 1.00 77.69 112 LEU A CA 1
ATOM 895 C C . LEU A 1 112 ? -32.558 14.904 27.597 1.00 77.69 112 LEU A C 1
ATOM 897 O O . LEU A 1 112 ? -31.466 15.466 27.537 1.00 77.69 112 LEU A O 1
ATOM 901 N N . PRO A 1 113 ? -33.431 15.189 28.578 1.00 72.88 113 PRO A N 1
ATOM 902 C CA . PRO A 1 113 ? -33.291 16.347 29.468 1.00 72.88 113 PRO A CA 1
ATOM 903 C C . PRO A 1 113 ? -32.137 16.254 30.479 1.00 72.88 113 PRO A C 1
ATOM 905 O O . PRO A 1 113 ? -31.865 17.219 31.184 1.00 72.88 113 PRO A O 1
ATOM 908 N N . SER A 1 114 ? -31.496 15.092 30.618 1.00 82.38 114 SER A N 1
ATOM 909 C CA . SER A 1 114 ? -30.398 14.859 31.571 1.00 82.38 114 SER A CA 1
ATOM 910 C C . SER A 1 114 ? -29.083 14.464 30.904 1.00 82.38 114 SER A C 1
ATOM 912 O O . SER A 1 114 ? -28.128 14.101 31.598 1.00 82.38 114 SER A O 1
ATOM 914 N N . ILE A 1 115 ? -29.009 14.558 29.571 1.00 87.06 115 ILE A N 1
ATOM 915 C CA . ILE A 1 115 ? -27.790 14.229 28.841 1.00 87.06 115 ILE A CA 1
ATOM 916 C C . ILE A 1 115 ? -26.699 15.242 29.190 1.00 87.06 115 ILE A C 1
ATOM 918 O O . ILE A 1 115 ? -26.897 16.450 29.076 1.00 87.06 115 ILE A O 1
ATOM 922 N N . ASN A 1 116 ? -25.551 14.750 29.648 1.00 88.88 116 ASN A N 1
ATOM 923 C CA . ASN A 1 116 ? -24.391 15.567 29.997 1.00 88.88 116 ASN A CA 1
ATOM 924 C C . ASN A 1 116 ? -23.256 15.386 28.986 1.00 88.88 116 ASN A C 1
ATOM 926 O O . ASN A 1 116 ? -22.530 16.344 28.733 1.00 88.88 116 ASN A O 1
ATOM 930 N N . ASP A 1 117 ? -23.094 14.185 28.429 1.00 88.12 117 ASP A N 1
ATOM 931 C CA . ASP A 1 117 ? -22.008 13.852 27.507 1.00 88.12 117 ASP A CA 1
ATOM 932 C C . ASP A 1 117 ? -22.554 13.144 26.264 1.00 88.12 117 ASP A C 1
ATOM 934 O O . ASP A 1 117 ? -23.217 12.107 26.365 1.00 88.12 117 ASP A O 1
ATOM 938 N N . LEU A 1 118 ? -22.276 13.719 25.095 1.00 89.25 118 LEU A N 1
ATOM 939 C CA . LEU A 1 118 ? -22.639 13.183 23.792 1.00 89.25 118 LEU A CA 1
ATOM 940 C C . LEU A 1 118 ? -21.375 12.992 22.955 1.00 89.25 118 LEU A C 1
ATOM 942 O O . LEU A 1 118 ? -20.694 13.953 22.592 1.00 89.25 118 LEU A O 1
ATOM 946 N N . ARG A 1 119 ? -21.087 11.738 22.603 1.00 88.00 119 ARG A N 1
ATOM 947 C CA . ARG A 1 119 ? -19.980 11.368 21.720 1.00 88.00 119 ARG A CA 1
ATOM 948 C C . ARG A 1 119 ? -20.519 10.831 20.404 1.00 88.00 119 ARG A C 1
ATOM 950 O O . ARG A 1 119 ? -21.262 9.855 20.385 1.00 88.00 119 ARG A O 1
ATOM 957 N N . ILE A 1 120 ? -20.088 11.435 19.305 1.00 85.50 120 ILE A N 1
ATOM 958 C CA . ILE A 1 120 ? -20.485 11.080 17.946 1.00 85.50 120 ILE A CA 1
ATOM 959 C C . ILE A 1 120 ? -19.232 10.694 17.162 1.00 85.50 120 ILE A C 1
ATOM 961 O O . ILE A 1 120 ? -18.316 11.497 16.996 1.00 85.50 120 ILE A O 1
ATOM 965 N N . GLU A 1 121 ? -19.190 9.463 16.665 1.00 81.12 121 GLU A N 1
ATOM 966 C CA . GLU A 1 121 ? -18.047 8.897 15.961 1.00 81.12 121 GLU A CA 1
ATOM 967 C C . GLU A 1 121 ? -18.439 8.285 14.606 1.00 81.12 121 GLU A C 1
ATOM 969 O O . GLU A 1 121 ? -19.358 7.472 14.495 1.00 81.12 121 GLU A O 1
ATOM 974 N N . GLY A 1 122 ? -17.717 8.624 13.538 1.00 76.31 122 GLY A N 1
ATOM 975 C CA . GLY A 1 122 ? -17.966 8.059 12.208 1.00 76.31 122 GLY A CA 1
ATOM 976 C C . GLY A 1 122 ? -19.176 8.661 11.481 1.00 76.31 122 GLY A C 1
ATOM 977 O O . GLY A 1 122 ? -19.585 9.789 11.731 1.00 76.31 122 GLY A O 1
ATOM 978 N N . LYS A 1 123 ? -19.738 7.920 10.514 1.00 68.06 123 LYS A N 1
ATOM 979 C CA . LYS A 1 123 ? -20.795 8.418 9.610 1.00 68.06 123 LYS A CA 1
ATOM 980 C C . LYS A 1 123 ? -22.114 8.653 10.357 1.00 68.06 123 LYS A C 1
ATOM 982 O O . LYS A 1 123 ? -22.747 7.678 10.757 1.00 68.06 123 LYS A O 1
ATOM 987 N N . CYS A 1 124 ? -22.549 9.909 10.433 1.00 67.31 124 CYS A N 1
ATOM 988 C CA . CYS A 1 124 ? -23.866 10.317 10.942 1.00 67.31 124 CYS A CA 1
ATOM 989 C C . CYS A 1 124 ? -24.606 11.167 9.896 1.00 67.31 124 CYS A C 1
ATOM 991 O O . CYS A 1 124 ? -23.958 11.777 9.042 1.00 67.31 124 CYS A O 1
ATOM 993 N N . ASN A 1 125 ? -25.943 11.174 9.933 1.00 70.31 125 ASN A N 1
ATOM 994 C CA . ASN A 1 125 ? -26.763 12.008 9.049 1.00 70.31 125 ASN A CA 1
ATOM 995 C C . ASN A 1 125 ? -26.693 13.491 9.488 1.00 70.31 125 ASN A C 1
ATOM 997 O O . ASN A 1 125 ? -26.565 13.777 10.676 1.00 70.31 125 ASN A O 1
ATOM 1001 N N . GLN A 1 126 ? -26.769 14.422 8.534 1.00 68.06 126 GLN A N 1
ATOM 1002 C CA . GLN A 1 126 ? -26.897 15.862 8.777 1.00 68.06 126 GLN A CA 1
ATOM 1003 C C . GLN A 1 126 ? -28.186 16.207 9.537 1.00 68.06 126 GLN A C 1
ATOM 1005 O O . GLN A 1 126 ? -28.140 16.998 10.476 1.00 68.06 126 GLN A O 1
ATOM 1010 N N . ASP A 1 127 ? -29.303 15.543 9.222 1.00 67.56 127 ASP A N 1
ATOM 1011 C CA . ASP A 1 127 ? -30.586 15.755 9.914 1.00 67.56 127 ASP A CA 1
ATOM 1012 C C . ASP A 1 127 ? -30.473 15.454 11.417 1.00 67.56 127 ASP A C 1
ATOM 1014 O O . ASP A 1 127 ? -31.022 16.159 12.266 1.00 67.56 127 ASP A O 1
ATOM 1018 N N . PHE A 1 128 ? -29.657 14.452 11.761 1.00 77.38 128 PHE A N 1
ATOM 1019 C CA . PHE A 1 128 ? -29.387 14.088 13.146 1.00 77.38 128 PHE A CA 1
ATOM 1020 C C . PHE A 1 128 ? -28.668 15.205 13.904 1.00 77.38 128 PHE A C 1
ATOM 1022 O O . PHE A 1 128 ? -29.008 15.480 15.056 1.00 77.38 128 PHE A O 1
ATOM 1029 N N . LEU A 1 129 ? -27.732 15.901 13.258 1.00 76.06 129 LEU A N 1
ATOM 1030 C CA . LEU A 1 129 ? -27.029 17.035 13.860 1.00 76.06 129 LEU A CA 1
ATOM 1031 C C . LEU A 1 129 ? -27.975 18.199 14.136 1.00 76.06 129 LEU A C 1
ATOM 1033 O O . LEU A 1 129 ? -27.859 18.843 15.177 1.00 76.06 129 LEU A O 1
ATOM 1037 N N . GLY A 1 130 ? -28.968 18.397 13.266 1.00 72.44 130 GLY A N 1
ATOM 1038 C CA . GLY A 1 130 ? -30.004 19.408 13.440 1.00 72.44 130 GLY A CA 1
ATOM 1039 C C . GLY A 1 130 ? -30.818 19.221 14.719 1.00 72.44 130 GLY A C 1
ATOM 1040 O O . GLY A 1 130 ? -31.381 20.183 15.212 1.00 72.44 130 GLY A O 1
ATOM 1041 N N . SER A 1 131 ? -30.848 18.025 15.317 1.00 79.38 131 SER A N 1
ATOM 1042 C CA . SER A 1 131 ? -31.584 17.762 16.563 1.00 79.38 131 SER A CA 1
ATOM 1043 C C . SER A 1 131 ? -30.806 18.059 17.854 1.00 79.38 131 SER A C 1
ATOM 1045 O O . SER A 1 131 ? -31.403 18.060 18.931 1.00 79.38 131 SER A O 1
ATOM 1047 N N . ILE A 1 132 ? -29.499 18.343 17.772 1.00 83.44 132 ILE A N 1
ATOM 1048 C CA . ILE A 1 132 ? -28.632 18.528 18.951 1.00 83.44 132 ILE A CA 1
ATOM 1049 C C . ILE A 1 132 ? -29.028 19.766 19.765 1.00 83.44 132 ILE A C 1
ATOM 1051 O O . ILE A 1 132 ? -28.940 19.725 20.991 1.00 83.44 132 ILE A O 1
ATOM 1055 N N . HIS A 1 133 ? -29.555 20.820 19.129 1.00 78.81 133 HIS A N 1
ATOM 1056 C CA . HIS A 1 133 ? -30.020 22.029 19.825 1.00 78.81 133 HIS A CA 1
ATOM 1057 C C . HIS A 1 133 ? -31.083 21.731 20.900 1.00 78.81 133 HIS A C 1
ATOM 1059 O O . HIS A 1 133 ? -31.283 22.524 21.811 1.00 78.81 133 HIS A O 1
ATOM 1065 N N . LYS A 1 134 ? -31.765 20.580 20.840 1.00 80.06 134 LYS A N 1
ATOM 1066 C CA . LYS A 1 134 ? -32.779 20.179 21.828 1.00 80.06 134 LYS A CA 1
ATOM 1067 C C . LYS A 1 134 ? -32.176 19.727 23.170 1.00 80.06 134 LYS A C 1
ATOM 1069 O O . LYS A 1 134 ? -32.917 19.477 24.117 1.00 80.06 134 LYS A O 1
ATOM 1074 N N . LEU A 1 135 ? -30.850 19.597 23.271 1.00 82.75 135 LEU A N 1
ATOM 1075 C CA . LEU A 1 135 ? -30.141 19.004 24.412 1.00 82.75 135 LEU A CA 1
ATOM 1076 C C . LEU A 1 135 ? -29.585 20.056 25.389 1.00 82.75 135 LEU A C 1
ATOM 1078 O O . LEU A 1 135 ? -28.382 20.121 25.626 1.00 82.75 135 LEU A O 1
ATOM 1082 N N . GLY A 1 136 ? -30.447 20.876 25.992 1.00 77.12 136 GLY A N 1
ATOM 1083 C CA . GLY A 1 136 ? -30.013 22.029 26.805 1.00 77.12 136 GLY A CA 1
ATOM 1084 C C . GLY A 1 136 ? -29.127 21.715 28.027 1.00 77.12 136 GLY A C 1
ATOM 1085 O O . GLY A 1 136 ? -28.373 22.577 28.481 1.00 77.12 136 GLY A O 1
ATOM 1086 N N . SER A 1 137 ? -29.163 20.484 28.551 1.00 83.69 137 SER A N 1
ATOM 1087 C CA . SER A 1 137 ? -28.337 20.042 29.690 1.00 83.69 137 SER A CA 1
ATOM 1088 C C . SER A 1 137 ? -26.915 19.605 29.311 1.00 83.69 137 SER A C 1
ATOM 1090 O O . SER A 1 137 ? -26.123 19.271 30.197 1.00 83.69 137 SER A O 1
ATOM 1092 N N . LEU A 1 138 ? -26.590 19.562 28.015 1.00 87.00 138 LEU A N 1
ATOM 1093 C CA . LEU A 1 138 ? -25.351 18.983 27.508 1.00 87.00 138 LEU A CA 1
ATOM 1094 C C . LEU A 1 138 ? -24.127 19.784 27.971 1.00 87.00 138 LEU A C 1
ATOM 1096 O O . LEU A 1 138 ? -24.057 20.990 27.762 1.00 87.00 138 LEU A O 1
ATOM 1100 N N . LYS A 1 139 ? -23.143 19.107 28.577 1.00 88.94 139 LYS A N 1
ATOM 1101 C CA . LYS A 1 139 ? -21.888 19.703 29.080 1.00 88.94 139 LYS A CA 1
ATOM 1102 C C . LYS A 1 139 ? -20.684 19.371 28.206 1.00 88.94 139 LYS A C 1
ATOM 1104 O O . LYS A 1 139 ? -19.744 20.160 28.153 1.00 88.94 139 LYS A O 1
ATOM 1109 N N . SER A 1 140 ? -20.704 18.217 27.547 1.00 89.25 140 SER A N 1
ATOM 1110 C CA . SER A 1 140 ? -19.642 17.710 26.681 1.00 89.25 140 SER A CA 1
ATOM 1111 C C . SER A 1 140 ? -20.236 17.221 25.364 1.00 89.25 140 SER A C 1
ATOM 1113 O O . SER A 1 140 ? -21.143 16.390 25.363 1.00 89.25 140 SER A O 1
ATOM 1115 N N . LEU A 1 141 ? -19.719 17.735 24.250 1.00 88.62 141 LEU A N 1
ATOM 1116 C CA . LEU A 1 141 ? -20.073 17.325 22.896 1.00 88.62 141 LEU A CA 1
ATOM 1117 C C . LEU A 1 141 ? -18.794 17.009 22.124 1.00 88.62 141 LEU A C 1
ATOM 1119 O O . LEU A 1 141 ? -17.940 17.877 21.951 1.00 88.62 141 LEU A O 1
ATOM 1123 N N . ARG A 1 142 ? -18.655 15.771 21.646 1.00 86.38 142 ARG A N 1
ATOM 1124 C CA . ARG A 1 142 ? -17.466 15.323 20.910 1.00 86.38 142 ARG A CA 1
ATOM 1125 C C . ARG A 1 142 ? -17.832 14.749 19.553 1.00 86.38 142 ARG A C 1
ATOM 1127 O O . ARG A 1 142 ? -18.661 13.846 19.465 1.00 86.38 142 ARG A O 1
ATOM 1134 N N . PHE A 1 143 ? -17.138 15.206 18.520 1.00 83.38 143 PHE A N 1
ATOM 1135 C CA . PHE A 1 143 ? -17.203 14.665 17.168 1.00 83.38 143 PHE A CA 1
ATOM 1136 C C . PHE A 1 143 ? -15.862 14.058 16.781 1.00 83.38 143 PHE A C 1
ATOM 1138 O O . PHE A 1 143 ? -14.841 14.742 16.800 1.00 83.38 143 PHE A O 1
ATOM 1145 N N . ILE A 1 144 ? -15.860 12.786 16.390 1.00 80.12 144 ILE A N 1
ATOM 1146 C CA . ILE A 1 144 ? -14.636 12.039 16.098 1.00 80.12 144 ILE A CA 1
ATOM 1147 C C . ILE A 1 144 ? -14.781 11.299 14.753 1.00 80.12 144 ILE A C 1
ATOM 1149 O O . ILE A 1 144 ? -15.795 10.657 14.496 1.00 80.12 144 ILE A O 1
ATOM 1153 N N . TYR A 1 145 ? -13.784 11.360 13.865 1.00 72.94 145 TYR A N 1
ATOM 1154 C CA . TYR A 1 145 ? -13.722 10.552 12.625 1.00 72.94 145 TYR A CA 1
ATOM 1155 C C . TYR A 1 145 ? -14.933 10.673 11.668 1.00 72.94 145 TYR A C 1
ATOM 1157 O O . TYR A 1 145 ? -15.313 9.701 11.008 1.00 72.94 145 TYR A O 1
ATOM 1165 N N . ASN A 1 146 ? -15.587 11.835 11.580 1.00 65.75 146 ASN A N 1
ATOM 1166 C CA . ASN A 1 146 ? -16.749 12.013 10.702 1.00 65.75 146 ASN A CA 1
ATOM 1167 C C . ASN A 1 146 ? -16.358 12.600 9.330 1.00 65.75 146 ASN A C 1
ATOM 1169 O O . ASN A 1 146 ? -16.579 13.771 9.035 1.00 65.75 146 ASN A O 1
ATOM 1173 N N . ASP A 1 147 ? -15.803 11.754 8.457 1.00 64.75 147 ASP A N 1
ATOM 1174 C CA . ASP A 1 147 ? -15.291 12.132 7.123 1.00 64.75 147 ASP A CA 1
ATOM 1175 C C . ASP A 1 147 ? -16.367 12.587 6.122 1.00 64.75 147 ASP A C 1
ATOM 1177 O O . ASP A 1 147 ? -16.050 12.998 5.002 1.00 64.75 147 ASP A O 1
ATOM 1181 N N . LYS A 1 148 ? -17.650 12.420 6.458 1.00 64.94 148 LYS A N 1
ATOM 1182 C CA . LYS A 1 148 ? -18.780 12.852 5.622 1.00 64.94 148 LYS A CA 1
ATOM 1183 C C . LYS A 1 148 ? -19.338 14.207 6.039 1.00 64.94 148 LYS A C 1
ATOM 1185 O O . LYS A 1 148 ? -20.103 14.781 5.271 1.00 64.94 148 LYS A O 1
ATOM 1190 N N . LEU A 1 149 ? -18.967 14.698 7.217 1.00 67.69 149 LEU A N 1
ATOM 1191 C CA . LEU A 1 149 ? -19.454 15.961 7.731 1.00 67.69 149 LEU A CA 1
ATOM 1192 C C . LEU A 1 149 ? -18.772 17.123 7.003 1.00 67.69 149 LEU A C 1
ATOM 1194 O O . LEU A 1 149 ? -17.555 17.282 7.079 1.00 67.69 149 LEU A O 1
ATOM 1198 N N . THR A 1 150 ? -19.555 17.904 6.261 1.00 66.50 150 THR A N 1
ATOM 1199 C CA . THR A 1 150 ? -19.058 19.024 5.441 1.00 66.50 150 THR A CA 1
ATOM 1200 C C . THR A 1 150 ? -19.304 20.390 6.072 1.00 66.50 150 THR A C 1
ATOM 1202 O O . THR A 1 150 ? -18.537 21.314 5.825 1.00 66.50 150 THR A O 1
ATOM 1205 N N . CYS A 1 151 ? -20.348 20.510 6.886 1.00 69.31 151 CYS A N 1
ATOM 1206 C CA . CYS A 1 151 ? -20.729 21.687 7.664 1.00 69.31 151 CYS A CA 1
ATOM 1207 C C . CYS A 1 15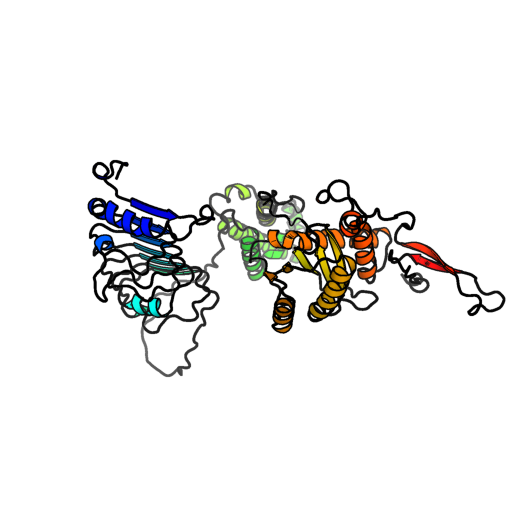1 ? -21.586 21.233 8.855 1.00 69.31 151 CYS A C 1
ATOM 1209 O O . CYS A 1 151 ? -22.147 20.133 8.809 1.00 69.31 151 CYS A O 1
ATOM 1211 N N . PHE A 1 152 ? -21.671 22.062 9.895 1.00 76.56 152 PHE A N 1
ATOM 1212 C CA . PHE A 1 152 ? -22.672 21.914 10.953 1.00 76.56 152 PHE A CA 1
ATOM 1213 C C . PHE A 1 152 ? -23.940 22.685 10.566 1.00 76.56 152 PHE A C 1
ATOM 1215 O O . PHE A 1 152 ? -23.810 23.716 9.907 1.00 76.56 152 PHE A O 1
ATOM 1222 N N . PRO A 1 153 ? -25.136 22.211 10.951 1.00 73.94 153 PRO A N 1
ATOM 1223 C CA . PRO A 1 153 ? -26.367 22.972 10.770 1.00 73.94 153 PRO A CA 1
ATOM 1224 C C . PRO A 1 153 ? -26.303 24.318 11.493 1.00 73.94 153 PRO A C 1
ATOM 1226 O O . PRO A 1 153 ? -25.762 24.400 12.604 1.00 73.94 153 PRO A O 1
ATOM 1229 N N . ASP A 1 154 ? -26.900 25.342 10.885 1.00 67.81 154 ASP A N 1
ATOM 1230 C CA . ASP A 1 154 ? -27.125 26.623 11.548 1.00 67.81 154 ASP A CA 1
ATOM 1231 C C . ASP A 1 154 ? -27.928 26.389 12.835 1.00 67.81 154 ASP A C 1
ATOM 1233 O O . ASP A 1 154 ? -28.748 25.473 12.920 1.00 67.81 154 ASP A O 1
ATOM 1237 N N . GLU A 1 155 ? -27.624 27.159 13.879 1.00 75.00 155 GLU A N 1
ATOM 1238 C CA . GLU A 1 155 ? -28.298 27.083 15.185 1.00 75.00 155 GLU A CA 1
ATOM 1239 C C . GLU A 1 155 ? -28.124 25.767 15.975 1.00 75.00 155 GLU A C 1
ATOM 1241 O O . GLU A 1 155 ? -28.653 25.644 17.081 1.00 75.00 155 GLU A O 1
ATOM 1246 N N . MET A 1 156 ? -27.299 24.810 15.516 1.00 81.44 156 MET A N 1
ATOM 1247 C CA . MET A 1 156 ? -27.046 23.542 16.231 1.00 81.44 156 MET A CA 1
ATOM 1248 C C . MET A 1 156 ? -26.656 23.741 17.711 1.00 81.44 156 MET A C 1
ATOM 1250 O O . MET A 1 156 ? -26.994 22.920 18.564 1.00 81.44 156 MET A O 1
ATOM 1254 N N . LEU A 1 157 ? -25.936 24.826 18.014 1.00 79.00 157 LEU A N 1
ATOM 1255 C CA . LEU A 1 157 ? -25.436 25.150 19.354 1.00 79.00 157 LEU A CA 1
ATOM 1256 C C . LEU A 1 157 ? -26.295 26.184 20.109 1.00 79.00 157 LEU A C 1
ATOM 1258 O O . LEU A 1 157 ? -26.015 26.443 21.277 1.00 79.00 157 LEU A O 1
ATOM 1262 N N . GLN A 1 158 ? -27.323 26.768 19.480 1.00 77.00 158 GLN A N 1
ATOM 1263 C CA . GLN A 1 158 ? -28.027 27.974 19.957 1.00 77.00 158 GLN A CA 1
ATOM 1264 C C . GLN A 1 158 ? -28.659 27.811 21.353 1.00 77.00 158 GLN A C 1
ATOM 1266 O O . GLN A 1 158 ? -28.741 28.775 22.107 1.00 77.00 158 GLN A O 1
ATOM 1271 N N . ASN A 1 159 ? -29.027 26.582 21.729 1.00 76.25 159 ASN A N 1
ATOM 1272 C CA . ASN A 1 159 ? -29.711 26.265 22.987 1.00 76.25 159 ASN A CA 1
ATOM 1273 C C . ASN A 1 159 ? -28.866 25.422 23.968 1.00 76.25 159 ASN A C 1
ATOM 1275 O O . ASN A 1 159 ? -29.385 24.920 24.965 1.00 76.25 159 ASN A O 1
ATOM 1279 N N . LEU A 1 160 ? -27.559 25.262 23.721 1.00 81.38 160 LEU A N 1
ATOM 1280 C CA . LEU A 1 160 ? -26.654 24.458 24.556 1.00 81.38 160 LEU A CA 1
ATOM 1281 C C . LEU A 1 160 ? -25.962 25.297 25.644 1.00 81.38 160 LEU A C 1
ATOM 1283 O O . LEU A 1 160 ? -24.736 25.336 25.741 1.00 81.38 160 LEU A O 1
ATOM 1287 N N . THR A 1 161 ? -26.744 25.971 26.488 1.00 81.44 161 THR A N 1
ATOM 1288 C CA . THR A 1 161 ? -26.231 26.918 27.501 1.00 81.44 161 THR A CA 1
ATOM 1289 C C . THR A 1 161 ? -25.336 26.277 28.569 1.00 81.44 161 THR A C 1
ATOM 1291 O O . THR A 1 161 ? -24.553 26.969 29.215 1.00 81.44 161 THR A O 1
ATOM 1294 N N . SER A 1 162 ? -25.417 24.955 28.748 1.00 85.06 162 SER A N 1
ATOM 1295 C CA . SER A 1 162 ? -24.613 24.198 29.718 1.00 85.06 162 SER A CA 1
ATOM 1296 C C . SER A 1 162 ? -23.290 23.655 29.156 1.00 85.06 162 SER A C 1
ATOM 1298 O O . SER A 1 162 ? -22.534 23.023 29.905 1.00 85.06 162 SER A O 1
ATOM 1300 N N . LEU A 1 163 ? -23.003 23.868 27.866 1.00 85.62 163 LEU A N 1
ATOM 1301 C CA . LEU A 1 163 ? -21.872 23.253 27.172 1.00 85.62 163 LEU A CA 1
ATOM 1302 C C . LEU A 1 163 ? -20.539 23.837 27.657 1.00 85.62 163 LEU A C 1
ATOM 1304 O O . LEU A 1 163 ? -20.288 25.032 27.548 1.00 85.62 163 LEU A O 1
ATOM 1308 N N . LYS A 1 164 ? -19.663 22.975 28.181 1.00 87.25 164 LYS A N 1
ATOM 1309 C CA . LYS A 1 164 ? -18.321 23.334 28.676 1.00 87.25 164 LYS A CA 1
ATOM 1310 C C . LYS A 1 164 ? -17.200 22.811 27.787 1.00 87.25 164 LYS A C 1
ATOM 1312 O O . LYS A 1 164 ? -16.110 23.369 27.783 1.00 87.25 164 LYS A O 1
ATOM 1317 N N . MET A 1 165 ? -17.450 21.712 27.083 1.00 82.75 165 MET A N 1
ATOM 1318 C CA . MET A 1 165 ? -16.476 21.035 26.238 1.00 82.75 165 MET A CA 1
ATOM 1319 C C . MET A 1 165 ? -17.103 20.765 24.875 1.00 82.75 165 MET A C 1
ATOM 1321 O O . MET A 1 165 ? -18.127 20.090 24.781 1.00 82.75 165 MET A O 1
ATOM 1325 N N . LEU A 1 166 ? -16.449 21.265 23.831 1.00 85.56 166 LEU A N 1
ATOM 1326 C CA . LEU A 1 166 ? -16.763 20.971 22.441 1.00 85.56 166 LEU A CA 1
ATOM 1327 C C . LEU A 1 166 ? -15.482 20.496 21.757 1.00 85.56 166 LEU A C 1
ATOM 1329 O O . LEU A 1 166 ? -14.522 21.255 21.647 1.00 85.56 166 LEU A O 1
ATOM 1333 N N . GLU A 1 167 ? -15.450 19.235 21.337 1.00 81.75 167 GLU A N 1
ATOM 1334 C CA . GLU A 1 167 ? -14.265 18.616 20.742 1.00 81.75 167 GLU A CA 1
ATOM 1335 C C . GLU A 1 167 ? -14.540 18.181 19.303 1.00 81.75 167 GLU A C 1
ATOM 1337 O O . GLU A 1 167 ? -15.510 17.472 19.020 1.00 81.75 167 GLU A O 1
ATOM 1342 N N . PHE A 1 168 ? -13.637 18.558 18.401 1.00 81.75 168 PHE A N 1
ATOM 1343 C CA . PHE A 1 168 ? -13.646 18.139 17.006 1.00 81.75 168 PHE A CA 1
ATOM 1344 C C . PHE A 1 168 ? -12.336 17.425 16.685 1.00 81.75 168 PHE A C 1
ATOM 1346 O O . PHE A 1 168 ? -11.275 18.040 16.614 1.00 81.75 168 PHE A O 1
ATOM 1353 N N . CYS A 1 169 ? -12.413 16.123 16.446 1.00 72.50 169 CYS A N 1
ATOM 1354 C CA . CYS A 1 169 ? -11.259 15.272 16.210 1.00 72.50 169 CYS A CA 1
ATOM 1355 C C . CYS A 1 169 ? -11.369 14.599 14.840 1.00 72.50 169 CYS A C 1
ATOM 1357 O O . CYS A 1 169 ? -12.275 13.806 14.586 1.00 72.50 169 CYS A O 1
ATOM 1359 N N . ARG A 1 170 ? -10.403 14.874 13.952 1.00 68.31 170 ARG A N 1
ATOM 1360 C CA . ARG A 1 170 ? -10.269 14.196 12.646 1.00 68.31 170 ARG A CA 1
ATOM 1361 C C . ARG A 1 170 ? -11.518 14.348 11.744 1.00 68.31 170 ARG A C 1
ATOM 1363 O O . ARG A 1 170 ? -12.053 13.365 11.241 1.00 68.31 170 ARG A O 1
ATOM 1370 N N . LEU A 1 171 ? -11.974 15.593 11.541 1.00 65.38 171 LEU A N 1
ATOM 1371 C CA . LEU A 1 171 ? -13.083 15.981 10.644 1.00 65.38 171 LEU A CA 1
ATOM 1372 C C . LEU A 1 171 ? -12.569 16.554 9.307 1.00 65.38 171 LEU A C 1
ATOM 1374 O O . LEU A 1 171 ? -12.638 17.753 9.054 1.00 65.38 171 LEU A O 1
ATOM 1378 N N . TYR A 1 172 ? -12.026 15.704 8.434 1.00 65.56 172 TYR A N 1
ATOM 1379 C CA . TYR A 1 172 ? -11.204 16.142 7.290 1.00 65.56 172 TYR A CA 1
ATOM 1380 C C . TYR A 1 172 ? -11.932 16.898 6.158 1.00 65.56 172 TYR A C 1
ATOM 1382 O O . TYR A 1 172 ? -11.266 17.431 5.273 1.00 65.56 172 TYR A O 1
ATOM 1390 N N . LYS A 1 173 ? -13.273 16.919 6.133 1.00 67.44 173 LYS A N 1
ATOM 1391 C CA . LYS A 1 173 ? -14.074 17.562 5.067 1.00 67.44 173 LYS A CA 1
ATOM 1392 C C . LYS A 1 173 ? -14.868 18.788 5.516 1.00 67.44 173 LYS A C 1
ATOM 1394 O O . LYS A 1 173 ? -15.607 19.340 4.699 1.00 67.44 173 LYS A O 1
ATOM 1399 N N . LEU A 1 174 ? -14.735 19.197 6.778 1.00 65.56 174 LEU A N 1
ATOM 1400 C CA . LEU A 1 174 ? -15.450 20.350 7.311 1.00 65.56 174 LEU A CA 1
ATOM 1401 C C . LEU A 1 174 ? -14.944 21.621 6.611 1.00 65.56 174 LEU A C 1
ATOM 1403 O O . LEU A 1 174 ? -13.780 21.994 6.753 1.00 65.56 174 LEU A O 1
ATOM 1407 N N . LYS A 1 175 ? -15.803 22.262 5.814 1.00 58.19 175 LYS A N 1
ATOM 1408 C CA . LYS A 1 175 ? -15.483 23.524 5.142 1.00 58.19 175 LYS A CA 1
ATOM 1409 C C . LYS A 1 175 ? -15.701 24.673 6.121 1.00 58.19 175 LYS A C 1
ATOM 1411 O O . LYS A 1 175 ? -16.747 24.746 6.759 1.00 58.19 175 LYS A O 1
ATOM 1416 N N . TRP A 1 176 ? -14.739 25.586 6.211 1.00 45.62 176 TRP A N 1
ATOM 1417 C CA . TRP A 1 176 ? -14.961 26.880 6.852 1.00 45.62 176 TRP A CA 1
ATOM 1418 C C . TRP A 1 176 ? -15.784 27.749 5.900 1.00 45.62 176 TRP A C 1
ATOM 1420 O O . TRP A 1 176 ? -15.355 28.001 4.775 1.00 45.62 176 TRP A O 1
ATOM 1430 N N . TYR A 1 177 ? -16.968 28.186 6.328 1.00 39.69 177 TYR A N 1
ATOM 1431 C CA . TYR A 1 177 ? -17.690 29.247 5.632 1.00 39.69 177 TYR A CA 1
ATOM 1432 C C . TYR A 1 177 ? -17.040 30.579 6.027 1.00 39.69 177 TYR A C 1
ATOM 1434 O O . TYR A 1 177 ? -17.157 31.012 7.170 1.00 39.69 177 TYR A O 1
ATOM 1442 N N . GLN A 1 178 ? -16.335 31.229 5.098 1.00 34.50 178 GLN A N 1
ATOM 1443 C CA . GLN A 1 178 ? -16.124 32.675 5.182 1.00 34.50 178 GLN A CA 1
ATOM 1444 C C . GLN A 1 178 ? -17.455 33.317 4.792 1.00 34.50 178 GLN A C 1
ATOM 1446 O O . GLN A 1 178 ? -17.772 33.406 3.607 1.00 34.50 178 GLN A O 1
ATOM 1451 N N . SER A 1 179 ? -18.276 33.702 5.771 1.00 32.81 179 SER A N 1
ATOM 1452 C CA . SER A 1 179 ? -19.413 34.566 5.470 1.00 32.81 179 SER A CA 1
ATOM 1453 C C . SER A 1 179 ? -18.867 35.924 5.038 1.00 32.81 179 SER A C 1
ATOM 1455 O O . SER A 1 179 ? -18.193 36.605 5.811 1.00 32.81 179 SER A O 1
ATOM 1457 N N . SER A 1 180 ? -19.165 36.308 3.803 1.00 33.28 180 SER A N 1
ATOM 1458 C CA . SER A 1 180 ? -19.131 37.685 3.334 1.00 33.28 180 SER A CA 1
ATOM 1459 C C . SER A 1 180 ? -20.117 38.510 4.164 1.00 33.28 180 SER A C 1
ATOM 1461 O O . SER A 1 180 ? -21.301 38.576 3.841 1.00 33.28 180 SER A O 1
ATOM 1463 N N . VAL A 1 181 ? -19.644 39.088 5.263 1.00 33.56 181 VAL A N 1
ATOM 1464 C CA . VAL A 1 181 ? -20.330 40.181 5.952 1.00 33.56 181 VAL A CA 1
ATOM 1465 C C . VAL A 1 181 ? -19.317 41.310 6.069 1.00 33.56 181 VAL A C 1
ATOM 1467 O O . VAL A 1 181 ? -18.236 41.124 6.630 1.00 33.56 181 VAL A O 1
ATOM 1470 N N . ASP A 1 182 ? -19.658 42.440 5.453 1.00 29.38 182 ASP A N 1
ATOM 1471 C CA . ASP A 1 182 ? -18.893 43.683 5.468 1.00 29.38 182 ASP A CA 1
ATOM 1472 C C . ASP A 1 182 ? -18.500 44.100 6.894 1.00 29.38 182 ASP A C 1
ATOM 1474 O O . ASP A 1 182 ? -19.325 44.029 7.812 1.00 29.38 182 ASP A O 1
ATOM 1478 N N . PRO A 1 183 ? -17.274 44.607 7.109 1.00 31.70 183 PRO A N 1
ATOM 1479 C CA . PRO A 1 183 ? -16.896 45.186 8.382 1.00 31.70 183 PRO A CA 1
ATOM 1480 C C . PRO A 1 183 ? -17.417 46.625 8.452 1.00 31.70 183 PRO A C 1
ATOM 1482 O O . PRO A 1 183 ? -16.712 47.569 8.099 1.00 31.70 183 PRO A O 1
ATOM 1485 N N . MET A 1 184 ? -18.636 46.819 8.958 1.00 29.41 184 MET A N 1
ATOM 1486 C CA . MET A 1 184 ? -19.029 48.120 9.497 1.00 29.41 184 MET A CA 1
ATOM 1487 C C . MET A 1 184 ? -19.752 48.016 10.842 1.00 29.41 184 MET A C 1
ATOM 1489 O O . MET A 1 184 ? -20.884 47.561 10.937 1.00 29.41 184 MET A O 1
ATOM 1493 N N . VAL A 1 185 ? -19.037 48.548 11.842 1.00 36.62 185 VAL A N 1
ATOM 1494 C CA . VAL A 1 185 ? -19.508 49.316 13.004 1.00 36.62 185 VAL A CA 1
ATOM 1495 C C . VAL A 1 185 ? -20.431 48.592 13.987 1.00 36.62 185 VAL A C 1
ATOM 1497 O O . VAL A 1 185 ? -21.616 48.475 13.739 1.00 36.62 185 VAL A O 1
ATOM 1500 N N . PHE A 1 186 ? -19.915 48.286 15.185 1.00 29.22 186 PHE A N 1
ATOM 1501 C CA . PHE A 1 186 ? -20.490 48.810 16.434 1.00 29.22 186 PHE A CA 1
ATOM 1502 C C . PHE A 1 186 ? -19.425 48.963 17.530 1.00 29.22 186 PHE A C 1
ATOM 1504 O O . PHE A 1 186 ? -18.383 48.310 17.531 1.00 29.22 186 PHE A O 1
ATOM 1511 N N . ALA A 1 187 ? -19.692 49.936 18.396 1.00 28.80 187 ALA A N 1
ATOM 1512 C CA . ALA A 1 187 ? -18.777 50.643 19.275 1.00 28.80 187 ALA A CA 1
ATOM 1513 C C . ALA A 1 187 ? -18.374 49.894 20.567 1.00 28.80 187 ALA A C 1
ATOM 1515 O O . ALA A 1 187 ? -19.162 49.175 21.166 1.00 28.80 187 ALA A O 1
ATOM 1516 N N . THR A 1 188 ? -17.138 50.182 20.993 1.00 35.50 188 THR A N 1
ATOM 1517 C CA . THR A 1 188 ? -16.628 50.424 22.362 1.00 35.50 188 THR A CA 1
ATOM 1518 C C . THR A 1 188 ? -17.022 49.544 23.567 1.00 35.50 188 THR A C 1
ATOM 1520 O O . THR A 1 188 ? -18.161 49.569 24.026 1.00 35.50 188 THR A O 1
ATOM 1523 N N . SER A 1 189 ? -15.948 49.058 24.226 1.00 27.89 189 SER A N 1
ATOM 1524 C CA . SER A 1 189 ? -15.710 48.782 25.671 1.00 27.89 189 SER A CA 1
ATOM 1525 C C . SER A 1 189 ? -15.890 47.346 26.208 1.00 27.89 189 SER A C 1
ATOM 1527 O O . SER A 1 189 ? -16.724 46.604 25.702 1.00 27.89 189 SER A O 1
ATOM 1529 N N . PRO A 1 190 ? -15.186 46.960 27.299 1.00 35.66 190 PRO A N 1
ATOM 1530 C CA . PRO A 1 190 ? -13.761 47.109 27.611 1.00 35.66 190 PRO A CA 1
ATOM 1531 C C . PRO A 1 190 ? -13.019 45.752 27.518 1.00 35.66 190 PRO A C 1
ATOM 1533 O O . PRO A 1 190 ? -13.604 44.677 27.614 1.00 35.66 190 PRO A O 1
ATOM 1536 N N . SER A 1 191 ? -11.703 45.802 27.324 1.00 27.97 191 SER A N 1
ATOM 1537 C CA . SER A 1 191 ? -10.812 44.642 27.168 1.00 27.97 191 SER A CA 1
ATOM 1538 C C . SER A 1 191 ? -10.901 43.616 28.320 1.00 27.97 191 SER A C 1
ATOM 1540 O O . SER A 1 191 ? -10.749 44.015 29.478 1.00 27.97 191 SER A O 1
ATOM 1542 N N . PRO A 1 192 ? -11.038 42.301 28.036 1.00 28.80 192 PRO A N 1
ATOM 1543 C CA . PRO A 1 192 ? -10.763 41.248 29.012 1.00 28.80 192 PRO A CA 1
ATOM 1544 C C . PRO A 1 192 ? -9.247 41.155 29.274 1.00 28.80 192 PRO A C 1
ATOM 1546 O O . PRO A 1 192 ? -8.456 41.579 28.426 1.00 28.80 192 PRO A O 1
ATOM 1549 N N . PRO A 1 193 ? -8.814 40.601 30.423 1.00 28.86 193 PRO A N 1
ATOM 1550 C CA . PRO A 1 193 ? -7.403 40.536 30.774 1.00 28.86 193 PRO A CA 1
ATOM 1551 C C . PRO A 1 193 ? -6.644 39.735 29.716 1.00 28.86 193 PRO A C 1
ATOM 1553 O O . PRO A 1 193 ? -7.038 38.630 29.339 1.00 28.86 193 PRO A O 1
ATOM 1556 N N . THR A 1 194 ? -5.547 40.307 29.232 1.00 28.05 194 THR A N 1
ATOM 1557 C CA . THR A 1 194 ? -4.607 39.652 28.331 1.00 28.05 194 THR A CA 1
ATOM 1558 C C . THR A 1 194 ? -4.025 38.417 29.016 1.00 28.05 194 THR A C 1
ATOM 1560 O O . THR A 1 194 ? -3.077 38.495 29.794 1.00 28.05 194 THR A O 1
ATOM 1563 N N . PHE A 1 195 ? -4.579 37.242 28.712 1.00 30.70 195 PHE A N 1
ATOM 1564 C CA . PHE A 1 195 ? -3.851 35.999 28.919 1.00 30.70 195 PHE A CA 1
ATOM 1565 C C . PHE A 1 195 ? -2.729 35.939 27.886 1.00 30.70 195 PHE A C 1
ATOM 1567 O O . PHE A 1 195 ? -2.947 35.986 26.676 1.00 30.70 195 PHE A O 1
ATOM 1574 N N . ASN A 1 196 ? -1.508 35.896 28.401 1.00 27.88 196 ASN A N 1
ATOM 1575 C CA . ASN A 1 196 ? -0.270 35.900 27.644 1.00 27.88 196 ASN A CA 1
ATOM 1576 C C . ASN A 1 196 ? -0.123 34.555 26.897 1.00 27.88 196 ASN A C 1
ATOM 1578 O O . ASN A 1 196 ? 0.432 33.595 27.429 1.00 27.88 196 ASN A O 1
ATOM 1582 N N . TYR A 1 197 ? -0.661 34.457 25.679 1.00 33.31 197 TYR A N 1
ATOM 1583 C CA . TYR A 1 197 ? -0.459 33.313 24.783 1.00 33.31 197 TYR A CA 1
ATOM 1584 C C . TYR A 1 197 ? 0.941 33.374 24.163 1.00 33.31 197 TYR A C 1
ATOM 1586 O O . TYR A 1 197 ? 1.100 33.753 23.011 1.00 33.31 197 TYR A O 1
ATOM 1594 N N . ASN A 1 198 ? 1.964 32.997 24.927 1.00 33.47 198 ASN A N 1
ATOM 1595 C CA . ASN A 1 198 ? 3.320 32.798 24.406 1.00 33.47 198 ASN A CA 1
ATOM 1596 C C . ASN A 1 198 ? 3.929 31.478 24.906 1.00 33.47 198 ASN A C 1
ATOM 1598 O O . ASN A 1 198 ? 5.098 31.410 25.278 1.00 33.47 198 ASN A O 1
ATOM 1602 N N . GLN A 1 199 ? 3.140 30.402 24.917 1.00 44.94 199 GLN A N 1
ATOM 1603 C CA . GLN A 1 199 ? 3.675 29.050 25.077 1.00 44.94 199 GLN A CA 1
ATOM 1604 C C . GLN A 1 199 ? 3.416 28.251 23.807 1.00 44.94 199 GLN A C 1
ATOM 1606 O O . GLN A 1 199 ? 2.290 27.854 23.513 1.00 44.94 199 GLN A O 1
ATOM 1611 N N . THR A 1 200 ? 4.480 28.030 23.040 1.00 53.00 200 THR A N 1
ATOM 1612 C CA . THR A 1 200 ? 4.490 27.090 21.923 1.00 53.00 200 THR A CA 1
ATOM 1613 C C . THR A 1 200 ? 4.148 25.707 22.476 1.00 53.00 200 THR A C 1
ATOM 1615 O O . THR A 1 200 ? 4.903 25.160 23.278 1.00 53.00 200 THR A O 1
ATOM 1618 N N . LEU A 1 201 ? 2.985 25.162 22.109 1.00 63.19 201 LEU A N 1
ATOM 1619 C CA . LEU A 1 201 ? 2.531 23.856 22.590 1.00 63.19 201 LEU A CA 1
ATOM 1620 C C . LEU A 1 201 ? 3.459 22.763 22.047 1.00 63.19 201 LEU A C 1
ATOM 1622 O O . LEU A 1 201 ? 3.419 22.435 20.861 1.00 63.19 201 LEU A O 1
ATOM 1626 N N . VAL A 1 202 ? 4.305 22.213 22.916 1.00 79.19 202 VAL A N 1
ATOM 1627 C CA . VAL A 1 202 ? 5.202 21.108 22.566 1.00 79.19 202 VAL A CA 1
ATOM 1628 C C . VAL A 1 202 ? 4.383 19.811 22.493 1.00 79.19 202 VAL A C 1
ATOM 1630 O O . VAL A 1 202 ? 3.707 19.466 23.465 1.00 79.19 202 VAL A O 1
ATOM 1633 N N . PRO A 1 203 ? 4.401 19.077 21.366 1.00 80.12 203 PRO A N 1
ATOM 1634 C CA . PRO A 1 203 ? 3.667 17.821 21.240 1.00 80.12 203 PRO A CA 1
ATOM 1635 C C . PRO A 1 203 ? 4.269 16.742 22.153 1.00 80.12 203 PRO A C 1
ATOM 1637 O O . PRO A 1 203 ? 5.478 16.525 22.148 1.00 80.12 203 PRO A O 1
ATOM 1640 N N . ILE A 1 204 ? 3.424 16.033 22.908 1.00 84.56 204 ILE A N 1
ATOM 1641 C CA . ILE A 1 204 ? 3.854 15.013 23.879 1.00 84.56 204 ILE A CA 1
ATOM 1642 C C . ILE A 1 204 ? 3.913 13.628 23.219 1.00 84.56 204 ILE A C 1
ATOM 1644 O O . ILE A 1 204 ? 2.929 13.157 22.651 1.00 84.56 204 ILE A O 1
ATOM 1648 N N . PHE A 1 205 ? 5.050 12.948 23.351 1.00 87.06 205 PHE A N 1
ATOM 1649 C CA . PHE A 1 205 ? 5.271 11.574 22.914 1.00 87.06 205 PHE A CA 1
ATOM 1650 C C . PHE A 1 205 ? 4.990 10.578 24.036 1.00 87.06 205 PHE A C 1
ATOM 1652 O O . PHE A 1 205 ? 5.643 10.589 25.080 1.00 87.06 205 PHE A O 1
ATOM 1659 N N . ASN A 1 206 ? 4.036 9.682 23.806 1.00 79.19 206 ASN A N 1
ATOM 1660 C CA . ASN A 1 206 ? 3.619 8.639 24.746 1.00 79.19 206 ASN A CA 1
ATOM 1661 C C . ASN A 1 206 ? 4.117 7.231 24.366 1.00 79.19 206 ASN A C 1
ATOM 1663 O O . ASN A 1 206 ? 3.710 6.264 24.993 1.00 79.19 206 ASN A O 1
ATOM 1667 N N . GLY A 1 207 ? 4.976 7.105 23.349 1.00 69.94 207 GLY A N 1
ATOM 1668 C CA . GLY A 1 207 ? 5.552 5.820 22.922 1.00 69.94 207 GLY A CA 1
ATOM 1669 C C . GLY A 1 207 ? 4.928 5.259 21.653 1.00 69.94 207 GLY A C 1
ATOM 1670 O O . GLY A 1 207 ? 5.493 4.358 21.036 1.00 69.94 207 GLY A O 1
ATOM 1671 N N . GLU A 1 208 ? 3.813 5.833 21.203 1.00 70.56 208 GLU A N 1
ATOM 1672 C CA . GLU A 1 208 ? 3.156 5.469 19.953 1.00 70.56 208 GLU A CA 1
ATOM 1673 C C . GLU A 1 208 ? 3.414 6.511 18.858 1.00 70.56 208 GLU A C 1
ATOM 1675 O O . GLU A 1 208 ? 3.565 7.703 19.117 1.00 70.56 208 GLU A O 1
ATOM 1680 N N . ALA A 1 209 ? 3.446 6.059 17.600 1.00 72.19 209 ALA A N 1
ATOM 1681 C CA . ALA A 1 209 ? 3.577 6.924 16.423 1.00 72.19 209 ALA A CA 1
ATOM 1682 C C . ALA A 1 209 ? 4.794 7.884 16.456 1.00 72.19 209 ALA A C 1
ATOM 1684 O O . ALA A 1 209 ? 4.680 9.050 16.072 1.00 72.19 209 ALA A O 1
ATOM 1685 N N . TYR A 1 210 ? 5.975 7.381 16.851 1.00 78.81 210 TYR A N 1
ATOM 1686 C CA . TYR A 1 210 ? 7.235 8.145 16.896 1.00 78.81 210 TYR A CA 1
ATOM 1687 C C . TYR A 1 210 ? 7.531 8.919 15.601 1.00 78.81 210 TYR A C 1
ATOM 1689 O O . TYR A 1 210 ? 7.953 10.072 15.652 1.00 78.81 210 TYR A O 1
ATOM 1697 N N . ASP A 1 211 ? 7.262 8.332 14.430 1.00 68.56 211 ASP A N 1
ATOM 1698 C CA . ASP A 1 211 ? 7.453 9.006 13.138 1.00 68.56 211 ASP A CA 1
ATOM 1699 C C . ASP A 1 211 ? 6.627 10.295 13.027 1.00 68.56 211 ASP A C 1
ATOM 1701 O O . ASP A 1 211 ? 7.115 11.314 12.548 1.00 68.56 211 ASP A O 1
ATOM 1705 N N . TYR A 1 212 ? 5.386 10.282 13.516 1.00 69.38 212 TYR A N 1
ATOM 1706 C CA . TYR A 1 212 ? 4.518 11.456 13.495 1.00 69.38 212 TYR A CA 1
ATOM 1707 C C . TYR A 1 212 ? 5.003 12.522 14.482 1.00 69.38 212 TYR A C 1
ATOM 1709 O O . TYR A 1 212 ? 5.157 13.687 14.112 1.00 69.38 212 TYR A O 1
ATOM 1717 N N . TRP A 1 213 ? 5.302 12.118 15.719 1.00 87.50 213 TRP A N 1
ATOM 1718 C CA . TRP A 1 213 ? 5.821 13.025 16.742 1.00 87.50 213 TRP A CA 1
ATOM 1719 C C . TRP A 1 213 ? 7.157 13.657 16.330 1.00 87.50 213 TRP A C 1
ATOM 1721 O O . TRP A 1 213 ? 7.324 14.872 16.428 1.00 87.50 213 TRP A O 1
ATOM 1731 N N . SER A 1 214 ? 8.086 12.862 15.796 1.00 83.06 214 SER A N 1
ATOM 1732 C CA . SER A 1 214 ? 9.413 13.334 15.397 1.00 83.06 214 SER A CA 1
ATOM 1733 C C . SER A 1 214 ? 9.358 14.340 14.242 1.00 83.06 214 SER A C 1
ATOM 1735 O O . SER A 1 214 ? 10.152 15.278 14.223 1.00 83.06 214 SER A O 1
ATOM 1737 N N . ILE A 1 215 ? 8.392 14.223 13.322 1.00 75.31 215 ILE A N 1
ATOM 1738 C CA . ILE A 1 215 ? 8.143 15.230 12.276 1.00 75.31 215 ILE A CA 1
ATOM 1739 C C . ILE A 1 215 ? 7.635 16.546 12.883 1.00 75.31 215 ILE A C 1
ATOM 1741 O O . ILE A 1 215 ? 8.107 17.620 12.499 1.00 75.31 215 ILE A O 1
ATOM 1745 N N . GLN A 1 216 ? 6.697 16.482 13.833 1.00 78.06 216 GLN A N 1
ATOM 1746 C CA . GLN A 1 216 ? 6.169 17.674 14.509 1.00 78.06 216 GLN A CA 1
ATOM 1747 C C . GLN A 1 216 ? 7.261 18.382 15.322 1.00 78.06 216 GLN A C 1
ATOM 1749 O O . GLN A 1 216 ? 7.448 19.589 15.188 1.00 78.06 216 GLN A O 1
ATOM 1754 N N . MET A 1 217 ? 8.050 17.622 16.082 1.00 86.50 217 MET A N 1
ATOM 1755 C CA . MET A 1 217 ? 9.186 18.152 16.837 1.00 86.50 217 MET A CA 1
ATOM 1756 C C . MET A 1 217 ? 10.269 18.730 15.930 1.00 86.50 217 MET A C 1
ATOM 1758 O O . MET A 1 217 ? 10.763 19.821 16.187 1.00 86.50 217 MET A O 1
ATOM 1762 N N . ARG A 1 218 ? 10.604 18.061 14.821 1.00 82.75 218 ARG A N 1
ATOM 1763 C CA . ARG A 1 218 ? 11.545 18.605 13.834 1.00 82.75 218 ARG A CA 1
ATOM 1764 C C . ARG A 1 218 ? 11.063 19.943 13.275 1.00 82.75 218 ARG A C 1
ATOM 1766 O O . ARG A 1 218 ? 11.853 20.873 13.165 1.00 82.75 218 ARG A O 1
ATOM 1773 N N . THR A 1 219 ? 9.774 20.054 12.965 1.00 74.88 219 THR A N 1
ATOM 1774 C CA . THR A 1 219 ? 9.167 21.304 12.481 1.00 74.88 219 THR A CA 1
ATOM 1775 C C . THR A 1 219 ? 9.263 22.411 13.536 1.00 74.88 219 THR A C 1
ATOM 1777 O O . THR A 1 219 ? 9.652 23.532 13.212 1.00 74.88 219 THR A O 1
ATOM 1780 N N . LEU A 1 220 ? 8.998 22.084 14.806 1.00 81.69 220 LEU A N 1
ATOM 1781 C CA . LEU A 1 220 ? 9.170 22.994 15.940 1.00 81.69 220 LEU A CA 1
ATOM 1782 C C . LEU A 1 220 ? 10.624 23.485 16.055 1.00 81.69 220 LEU A C 1
ATOM 1784 O O . LEU A 1 220 ? 10.852 24.690 16.150 1.00 81.69 220 LEU A O 1
ATOM 1788 N N . PHE A 1 221 ? 11.608 22.586 15.986 1.00 88.00 221 PHE A N 1
ATOM 1789 C CA . PHE A 1 221 ? 13.025 22.948 16.073 1.00 88.00 221 PHE A CA 1
ATOM 1790 C C . PHE A 1 221 ? 13.489 23.820 14.913 1.00 88.00 221 PHE A C 1
ATOM 1792 O O . PHE A 1 221 ? 14.203 24.791 15.145 1.00 88.00 221 PHE A O 1
ATOM 1799 N N . ILE A 1 222 ? 13.055 23.520 13.687 1.00 79.38 222 ILE A N 1
ATOM 1800 C CA . ILE A 1 222 ? 13.359 24.350 12.513 1.00 79.38 222 ILE A CA 1
ATOM 1801 C C . ILE A 1 222 ? 12.758 25.751 12.682 1.00 79.38 222 ILE A C 1
ATOM 1803 O O . ILE A 1 222 ? 13.442 26.737 12.435 1.00 79.38 222 ILE A O 1
ATOM 1807 N N . SER A 1 223 ? 11.517 25.860 13.170 1.00 75.06 223 SER A N 1
ATOM 1808 C CA . SER A 1 223 ? 10.866 27.163 13.387 1.00 75.06 223 SER A CA 1
ATOM 1809 C C . SER A 1 223 ? 11.553 28.040 14.441 1.00 75.06 223 SER A C 1
ATOM 1811 O O . SER A 1 223 ? 11.328 29.245 14.482 1.00 75.06 223 SER A O 1
ATOM 1813 N N . GLN A 1 224 ? 12.371 27.434 15.305 1.00 83.44 224 GLN A N 1
ATOM 1814 C CA . GLN A 1 224 ? 13.077 28.096 16.402 1.00 83.44 224 GLN A CA 1
ATOM 1815 C C . GLN A 1 224 ? 14.593 28.187 16.156 1.00 83.44 224 GLN A C 1
ATOM 1817 O O . GLN A 1 224 ? 15.312 28.579 17.072 1.00 83.44 224 GLN A O 1
ATOM 1822 N N . ASP A 1 225 ? 15.061 27.812 14.959 1.00 84.06 225 ASP A N 1
ATOM 1823 C CA . ASP A 1 225 ? 16.478 27.779 14.562 1.00 84.06 225 ASP A CA 1
ATOM 1824 C C . ASP A 1 225 ? 17.369 26.882 15.451 1.00 84.06 225 ASP A C 1
ATOM 1826 O O . ASP A 1 225 ? 18.509 27.193 15.791 1.00 84.06 225 ASP A O 1
ATOM 1830 N N . LEU A 1 226 ? 16.817 25.742 15.881 1.00 88.69 226 LEU A N 1
ATOM 1831 C CA . LEU A 1 226 ? 17.467 24.806 16.811 1.00 88.69 226 LEU A CA 1
ATOM 1832 C C . LEU A 1 226 ? 17.927 23.499 16.149 1.00 88.69 226 LEU A C 1
ATOM 1834 O O . LEU A 1 226 ? 18.637 22.715 16.772 1.00 88.69 226 LEU A O 1
ATOM 1838 N N . TRP A 1 227 ? 17.492 23.221 14.915 1.00 89.69 227 TRP A N 1
ATOM 1839 C CA . TRP A 1 227 ? 17.673 21.904 14.291 1.00 89.69 227 TRP A CA 1
ATOM 1840 C C . TRP A 1 227 ? 19.141 21.543 14.031 1.00 89.69 227 TRP A C 1
ATOM 1842 O O . TRP A 1 227 ? 19.520 20.390 14.226 1.00 89.69 227 TRP A O 1
ATOM 1852 N N . ASP A 1 228 ? 19.966 22.516 13.643 1.00 83.88 228 ASP A N 1
ATOM 1853 C CA . ASP A 1 228 ? 21.376 22.278 13.313 1.00 83.88 228 ASP A CA 1
ATOM 1854 C C . ASP A 1 228 ? 22.164 21.721 14.513 1.00 83.88 228 ASP A C 1
ATOM 1856 O O . ASP A 1 228 ? 22.847 20.702 14.404 1.00 83.88 228 ASP A O 1
ATOM 1860 N N . VAL A 1 229 ? 21.938 22.285 15.705 1.00 88.00 229 VAL A N 1
ATOM 1861 C CA . VAL A 1 229 ? 22.541 21.824 16.968 1.00 88.00 229 VAL A CA 1
ATOM 1862 C C . VAL A 1 229 ? 22.094 20.402 17.337 1.00 88.00 229 VAL A C 1
ATOM 1864 O O . VAL A 1 229 ? 22.865 19.637 17.913 1.00 88.00 229 VAL A O 1
ATOM 1867 N N . ILE A 1 230 ? 20.872 20.004 16.975 1.00 87.69 230 ILE A N 1
ATOM 1868 C CA . ILE A 1 230 ? 20.334 18.664 17.264 1.00 87.69 230 ILE A CA 1
ATOM 1869 C C . ILE A 1 230 ? 20.891 17.617 16.293 1.00 87.69 230 ILE A C 1
ATOM 1871 O O . ILE A 1 230 ? 21.195 16.496 16.701 1.00 87.69 230 ILE A O 1
ATOM 1875 N N . GLU A 1 231 ? 21.000 17.949 15.005 1.00 84.19 231 GLU A N 1
ATOM 1876 C CA . GLU A 1 231 ? 21.453 17.015 13.969 1.00 84.19 231 GLU A CA 1
ATOM 1877 C C . GLU A 1 231 ? 22.980 16.882 13.965 1.00 84.19 231 GLU A C 1
ATOM 1879 O O . GLU A 1 231 ? 23.523 15.774 14.059 1.00 84.19 231 GLU A O 1
ATOM 1884 N N . ASN A 1 232 ? 23.676 18.016 13.930 1.00 80.94 232 ASN A N 1
ATOM 1885 C CA . ASN A 1 232 ? 25.120 18.074 13.749 1.00 80.94 232 ASN A CA 1
ATOM 1886 C C . ASN A 1 232 ? 25.867 18.193 15.081 1.00 80.94 232 ASN A C 1
ATOM 1888 O O . ASN A 1 232 ? 26.978 17.672 15.205 1.00 80.94 232 ASN A O 1
ATOM 1892 N N . GLY A 1 233 ? 25.222 18.697 16.135 1.00 84.31 233 GLY A N 1
ATOM 1893 C CA . GLY A 1 233 ? 25.892 19.031 17.393 1.00 84.31 233 GLY A CA 1
ATOM 1894 C C . GLY A 1 233 ? 26.601 20.377 17.283 1.00 84.31 233 GLY A C 1
ATOM 1895 O O . GLY A 1 233 ? 26.425 21.106 16.313 1.00 84.31 233 GLY A O 1
ATOM 1896 N N . TYR A 1 234 ? 27.423 20.707 18.272 1.00 85.44 234 TYR A N 1
ATOM 1897 C CA . TYR A 1 234 ? 28.251 21.909 18.243 1.00 85.44 234 TYR A CA 1
ATOM 1898 C C . TYR A 1 234 ? 29.600 21.640 18.912 1.00 85.44 234 TYR A C 1
ATOM 1900 O O . TYR A 1 234 ? 29.747 20.684 19.675 1.00 85.44 234 TYR A O 1
ATOM 1908 N N . LEU A 1 235 ? 30.595 22.472 18.604 1.00 82.19 235 LEU A N 1
ATOM 1909 C CA . LEU A 1 235 ? 31.931 22.361 19.185 1.00 82.19 235 LEU A CA 1
ATOM 1910 C C . LEU A 1 235 ? 31.902 22.777 20.659 1.00 82.19 235 LEU A C 1
ATOM 1912 O O . LEU A 1 235 ? 31.461 23.879 20.990 1.00 82.19 235 LEU A O 1
ATOM 1916 N N . VAL A 1 236 ? 32.398 21.902 21.532 1.00 82.75 236 VAL A N 1
ATOM 1917 C CA . VAL A 1 236 ? 32.558 22.160 22.966 1.00 82.75 236 VAL A CA 1
ATOM 1918 C C . VAL A 1 236 ? 34.060 22.231 23.258 1.00 82.75 236 VAL A C 1
ATOM 1920 O O . VAL A 1 236 ? 34.753 21.278 22.913 1.00 82.75 236 VAL A O 1
ATOM 1923 N N . PRO A 1 237 ? 34.573 23.327 23.846 1.00 82.25 237 PRO A N 1
ATOM 1924 C CA . PRO A 1 237 ? 35.985 23.432 24.215 1.00 82.25 237 PRO A CA 1
ATOM 1925 C C . PRO A 1 237 ? 36.321 22.433 25.332 1.00 82.25 237 PRO A C 1
ATOM 1927 O O . PRO A 1 237 ? 35.511 22.224 26.240 1.00 82.25 237 PRO A O 1
ATOM 1930 N N . GLU A 1 238 ? 37.513 21.842 25.288 1.00 75.88 238 GLU A N 1
ATOM 1931 C CA . GLU A 1 238 ? 37.978 20.850 26.266 1.00 75.88 238 GLU A CA 1
ATOM 1932 C C . GLU A 1 238 ? 38.323 21.495 27.617 1.00 75.88 238 GLU A C 1
ATOM 1934 O O . GLU A 1 238 ? 38.203 20.860 28.667 1.00 75.88 238 GLU A O 1
ATOM 1939 N N . SER A 1 239 ? 38.689 22.782 27.616 1.00 80.00 239 SER A N 1
ATOM 1940 C CA . SER A 1 239 ? 38.964 23.556 28.827 1.00 80.00 239 SER A CA 1
ATOM 1941 C C . SER A 1 239 ? 38.543 25.026 28.697 1.00 80.00 239 SER A C 1
ATOM 1943 O O . SER A 1 239 ? 38.329 25.561 27.606 1.00 80.00 239 SER A O 1
ATOM 1945 N N . GLN A 1 240 ? 38.426 25.716 29.837 1.00 75.19 240 GLN A N 1
ATOM 1946 C CA . GLN A 1 240 ? 38.184 27.166 29.842 1.00 75.19 240 GLN A CA 1
ATOM 1947 C C . GLN A 1 240 ? 39.360 27.955 29.245 1.00 75.19 240 GLN A C 1
ATOM 1949 O O . GLN A 1 240 ? 39.150 29.033 28.691 1.00 75.19 240 GLN A O 1
ATOM 1954 N N . GLU A 1 241 ? 40.571 27.404 29.316 1.00 76.88 241 GLU A N 1
ATOM 1955 C CA . GLU A 1 241 ? 41.781 27.986 28.734 1.00 76.88 241 GLU A CA 1
ATOM 1956 C C . GLU A 1 241 ? 41.730 27.921 27.204 1.00 76.88 241 GLU A C 1
ATOM 1958 O O . GLU A 1 241 ? 41.997 28.918 26.539 1.00 76.88 241 GLU A O 1
ATOM 1963 N N . GLU A 1 242 ? 41.276 26.800 26.635 1.00 77.25 242 GLU A N 1
ATOM 1964 C CA . GLU A 1 242 ? 41.086 26.655 25.190 1.00 77.25 242 GLU A CA 1
ATOM 1965 C C . GLU A 1 242 ? 40.033 27.638 24.658 1.00 77.25 242 GLU A C 1
ATOM 1967 O O . GLU A 1 242 ? 40.257 28.315 23.653 1.00 77.25 242 GLU A O 1
ATOM 1972 N N . LEU A 1 243 ? 38.918 27.811 25.377 1.00 77.81 243 LEU A N 1
ATOM 1973 C CA . LEU A 1 243 ? 37.891 28.789 25.011 1.00 77.81 243 LEU A CA 1
ATOM 1974 C C . LEU A 1 243 ? 38.451 30.223 24.960 1.00 77.81 243 LEU A C 1
ATOM 1976 O O . LEU A 1 243 ? 38.036 31.006 24.104 1.00 77.81 243 LEU A O 1
ATOM 1980 N N . ALA A 1 244 ? 39.407 30.565 25.831 1.00 79.25 244 ALA A N 1
ATOM 1981 C CA . ALA A 1 244 ? 40.071 31.869 25.833 1.00 79.25 244 ALA A CA 1
ATOM 1982 C C . ALA A 1 244 ? 41.020 32.065 24.634 1.00 79.25 244 ALA A C 1
ATOM 1984 O O . ALA A 1 244 ? 41.232 33.202 24.216 1.00 79.25 244 ALA A O 1
ATOM 1985 N N . THR A 1 245 ? 41.536 30.981 24.040 1.00 81.81 245 THR A N 1
ATOM 1986 C CA . THR A 1 245 ? 42.357 31.031 22.812 1.00 81.81 245 THR A CA 1
ATOM 1987 C C . THR A 1 245 ? 41.536 31.200 21.529 1.00 81.81 245 THR A C 1
ATOM 1989 O O . THR A 1 245 ? 42.078 31.552 20.479 1.00 81.81 245 THR A O 1
ATOM 1992 N N . TRP A 1 246 ? 40.222 30.955 21.578 1.00 84.06 246 TRP A N 1
ATOM 1993 C CA . TRP A 1 246 ? 39.348 31.084 20.414 1.00 84.06 246 TRP A CA 1
ATOM 1994 C C . TRP A 1 246 ? 39.098 32.550 20.045 1.00 84.06 246 TRP A C 1
ATOM 1996 O O . TRP A 1 246 ? 38.940 33.419 20.896 1.00 84.06 246 TRP A O 1
ATOM 2006 N N . THR A 1 247 ? 38.967 32.823 18.746 1.00 87.19 247 THR A N 1
ATOM 2007 C CA . THR A 1 247 ? 38.573 34.150 18.242 1.00 87.19 247 THR A CA 1
ATOM 2008 C C . THR A 1 247 ? 37.221 34.595 18.812 1.00 87.19 247 THR A C 1
ATOM 2010 O O . THR A 1 247 ? 36.327 33.765 18.992 1.00 87.19 247 THR A O 1
ATOM 2013 N N . THR A 1 248 ? 37.009 35.905 18.959 1.00 82.50 248 THR A N 1
ATOM 2014 C CA . THR A 1 248 ? 35.752 36.500 19.457 1.00 82.50 248 THR A CA 1
ATOM 2015 C C . THR A 1 248 ? 34.505 36.007 18.710 1.00 82.50 248 THR A C 1
ATOM 2017 O O . THR A 1 248 ? 33.454 35.805 19.317 1.00 82.50 248 THR A O 1
ATOM 2020 N N . ALA A 1 249 ? 34.614 35.763 17.398 1.00 81.56 249 ALA A N 1
ATOM 2021 C CA . ALA A 1 249 ? 33.531 35.205 16.586 1.00 81.56 249 ALA A CA 1
ATOM 2022 C C . ALA A 1 249 ? 33.159 33.773 17.019 1.00 81.56 249 ALA A C 1
ATOM 2024 O O . ALA A 1 249 ? 31.996 33.514 17.324 1.00 81.56 249 ALA A O 1
ATOM 2025 N N . LYS A 1 250 ? 34.152 32.883 17.151 1.00 82.69 250 LYS A N 1
ATOM 2026 C CA . LYS A 1 250 ? 33.965 31.505 17.644 1.00 82.69 250 LYS A CA 1
ATOM 2027 C C . LYS A 1 250 ? 33.413 31.456 19.071 1.00 82.69 250 LYS A C 1
ATOM 2029 O O . LYS A 1 250 ? 32.560 30.629 19.375 1.00 82.69 250 LYS A O 1
ATOM 2034 N N . GLN A 1 251 ? 33.853 32.357 19.951 1.00 81.06 251 GLN A N 1
ATOM 2035 C CA . GLN A 1 251 ? 33.321 32.446 21.317 1.00 81.06 251 GLN A CA 1
ATOM 2036 C C . GLN A 1 251 ? 31.839 32.858 21.335 1.00 81.06 251 GLN A C 1
ATOM 2038 O O . GLN A 1 251 ? 31.047 32.310 22.108 1.00 81.06 251 GLN A O 1
ATOM 2043 N N . LYS A 1 252 ? 31.446 33.808 20.473 1.00 84.75 252 LYS A N 1
ATOM 2044 C CA . LYS A 1 252 ? 30.051 34.249 20.327 1.00 84.75 252 LYS A CA 1
ATOM 2045 C C . LYS A 1 252 ? 29.162 33.124 19.790 1.00 84.75 252 LYS A C 1
ATOM 2047 O O . LYS A 1 252 ? 28.089 32.891 20.344 1.00 84.75 252 LYS A O 1
ATOM 2052 N N . GLU A 1 253 ? 29.631 32.416 18.769 1.00 85.06 253 GLU A N 1
ATOM 2053 C CA . GLU A 1 253 ? 28.950 31.265 18.172 1.00 85.06 253 GLU A CA 1
ATOM 2054 C C . GLU A 1 253 ? 28.764 30.123 19.184 1.00 85.06 253 GLU A C 1
ATOM 2056 O O . GLU A 1 253 ? 27.653 29.628 19.362 1.00 85.06 253 GLU A O 1
ATOM 2061 N N . TYR A 1 254 ? 29.805 29.776 19.949 1.00 86.62 254 TYR A N 1
ATOM 2062 C CA . TYR A 1 254 ? 29.708 28.788 21.030 1.00 86.62 254 TYR A CA 1
ATOM 2063 C C . TYR A 1 254 ? 28.646 29.158 22.071 1.00 86.62 254 TYR A C 1
ATOM 2065 O O . TYR A 1 254 ? 27.837 28.316 22.469 1.00 86.62 254 TYR A O 1
ATOM 2073 N N . LYS A 1 255 ? 28.608 30.425 22.504 1.00 86.31 255 LYS A N 1
ATOM 2074 C CA . LYS A 1 255 ? 27.617 30.895 23.482 1.00 86.31 255 LYS A CA 1
ATOM 2075 C C . LYS A 1 255 ? 26.188 30.771 22.944 1.00 86.31 255 LYS A C 1
ATOM 2077 O O . LYS A 1 255 ? 25.301 30.376 23.698 1.00 86.31 255 LYS A O 1
ATOM 2082 N N . GLN A 1 256 ? 25.979 31.081 21.665 1.00 87.06 256 GLN A N 1
ATOM 2083 C CA . GLN A 1 256 ? 24.685 30.942 20.999 1.00 87.06 256 GLN A CA 1
ATOM 2084 C C . GLN A 1 256 ? 24.275 29.469 20.867 1.00 87.06 256 GLN A C 1
ATOM 2086 O O . GLN A 1 256 ? 23.186 29.098 21.300 1.00 87.06 256 GLN A O 1
ATOM 2091 N N . ASN A 1 257 ? 25.170 28.609 20.379 1.00 88.62 257 ASN A N 1
ATOM 2092 C CA . ASN A 1 257 ? 24.899 27.180 20.211 1.00 88.62 257 ASN A CA 1
ATOM 2093 C C . ASN A 1 257 ? 24.634 26.478 21.547 1.00 88.62 257 ASN A C 1
ATOM 2095 O O . ASN A 1 257 ? 23.728 25.655 21.636 1.00 88.62 257 ASN A O 1
ATOM 2099 N N . LYS A 1 258 ? 25.328 26.873 22.621 1.00 89.25 258 LYS A N 1
ATOM 2100 C CA . LYS A 1 258 ? 25.048 26.396 23.984 1.00 89.25 258 LYS A CA 1
ATOM 2101 C C . LYS A 1 258 ? 23.643 26.783 24.465 1.00 89.25 258 LYS A C 1
ATOM 2103 O O . LYS A 1 258 ? 22.986 25.998 25.145 1.00 89.25 258 LYS A O 1
ATOM 2108 N N . GLN A 1 259 ? 23.170 27.987 24.133 1.00 88.56 259 GLN A N 1
ATOM 2109 C CA . GLN A 1 259 ? 21.799 28.411 24.446 1.00 88.56 259 GLN A CA 1
ATOM 2110 C C . GLN A 1 259 ? 20.766 27.648 23.609 1.00 88.56 259 GLN A C 1
ATOM 2112 O O . GLN A 1 259 ? 19.729 27.243 24.137 1.00 88.56 259 GLN A O 1
ATOM 2117 N N . HIS A 1 260 ? 21.052 27.435 22.323 1.00 91.38 260 HIS A N 1
ATOM 2118 C CA . HIS A 1 260 ? 20.194 26.671 21.421 1.00 91.38 260 HIS A CA 1
ATOM 2119 C C . HIS A 1 260 ? 20.081 25.207 21.867 1.00 91.38 260 HIS A C 1
ATOM 2121 O O . HIS A 1 260 ? 18.968 24.688 21.930 1.00 91.38 260 HIS A O 1
ATOM 2127 N N . ASP A 1 261 ? 21.187 24.573 22.269 1.00 91.31 261 ASP A N 1
ATOM 2128 C CA . ASP A 1 261 ? 21.197 23.210 22.810 1.00 91.31 261 ASP A CA 1
ATOM 2129 C C . ASP A 1 261 ? 20.325 23.092 24.066 1.00 91.31 261 ASP A C 1
ATOM 2131 O O . ASP A 1 261 ? 19.432 22.249 24.126 1.00 91.31 261 ASP A O 1
ATOM 2135 N N . ALA A 1 262 ? 20.496 23.999 25.034 1.00 89.06 262 ALA A N 1
ATOM 2136 C CA . ALA A 1 262 ? 19.699 23.996 26.260 1.00 89.06 262 ALA A CA 1
ATOM 2137 C C . ALA A 1 262 ? 18.194 24.171 25.979 1.00 89.06 262 ALA A C 1
ATOM 2139 O O . ALA A 1 262 ? 17.357 23.482 26.568 1.00 89.06 262 ALA A O 1
ATOM 2140 N N . LYS A 1 263 ? 17.837 25.066 25.046 1.00 90.50 263 LYS A N 1
ATOM 2141 C CA . LYS A 1 263 ? 16.445 25.293 24.631 1.00 90.50 263 LYS A CA 1
ATOM 2142 C C . LYS A 1 263 ? 15.870 24.082 23.890 1.00 90.50 263 LYS A C 1
ATOM 2144 O O . LYS A 1 263 ? 14.724 23.704 24.125 1.00 90.50 263 LYS A O 1
ATOM 2149 N N . ALA A 1 264 ? 16.661 23.454 23.025 1.00 90.62 264 ALA A N 1
ATOM 2150 C CA . ALA A 1 264 ? 16.273 22.245 22.316 1.00 90.62 264 ALA A CA 1
ATOM 2151 C C . ALA A 1 264 ? 16.046 21.076 23.281 1.00 90.62 264 ALA A C 1
ATOM 2153 O O . ALA A 1 264 ? 15.017 20.407 23.203 1.00 90.62 264 ALA A O 1
ATOM 2154 N N . LEU A 1 265 ? 16.960 20.870 24.232 1.00 91.56 265 LEU A N 1
ATOM 2155 C CA . LEU A 1 265 ? 16.860 19.822 25.241 1.00 91.56 265 LEU A CA 1
ATOM 2156 C C . LEU A 1 265 ? 15.602 19.992 26.101 1.00 91.56 265 LEU A C 1
ATOM 2158 O O . LEU A 1 265 ? 14.891 19.014 26.334 1.00 91.56 265 LEU A O 1
ATOM 2162 N N . LEU A 1 266 ? 15.273 21.228 26.492 1.00 89.62 266 LEU A N 1
ATOM 2163 C CA . LEU A 1 266 ? 14.038 21.538 27.214 1.00 89.62 266 LEU A CA 1
ATOM 2164 C C . LEU A 1 266 ? 12.792 21.124 26.418 1.00 89.62 266 LEU A C 1
ATOM 2166 O O . LEU A 1 266 ? 11.897 20.483 26.967 1.00 89.62 266 LEU A O 1
ATOM 2170 N N . PHE A 1 267 ? 12.733 21.441 25.122 1.00 90.00 267 PHE A N 1
ATOM 2171 C CA . PHE A 1 267 ? 11.617 21.015 24.276 1.00 90.00 267 PHE A CA 1
ATOM 2172 C C . PHE A 1 267 ? 11.550 19.493 24.121 1.00 90.00 267 PHE A C 1
ATOM 2174 O O . PHE A 1 267 ? 10.456 18.942 24.156 1.00 90.00 267 PHE A O 1
ATOM 2181 N N . ILE A 1 268 ? 12.680 18.787 23.995 1.00 90.56 268 ILE A N 1
ATOM 2182 C CA . ILE A 1 268 ? 12.678 17.313 23.957 1.00 90.56 268 ILE A CA 1
ATOM 2183 C C . ILE A 1 268 ? 12.104 16.753 25.264 1.00 90.56 268 ILE A C 1
ATOM 2185 O O . ILE A 1 268 ? 11.248 15.876 25.227 1.00 90.56 268 ILE A O 1
ATOM 2189 N N . GLN A 1 269 ? 12.527 17.291 26.407 1.00 89.50 269 GLN A N 1
ATOM 2190 C CA . GLN A 1 269 ? 12.066 16.874 27.731 1.00 89.50 269 GLN A CA 1
ATOM 2191 C C . GLN A 1 269 ? 10.574 17.151 27.963 1.00 89.50 269 GLN A C 1
ATOM 2193 O O . GLN A 1 269 ? 9.875 16.304 28.513 1.00 89.50 269 GLN A O 1
ATOM 2198 N N . GLN A 1 270 ? 10.068 18.304 27.517 1.00 87.62 270 GLN A N 1
ATOM 2199 C CA . GLN A 1 270 ? 8.638 18.637 27.565 1.00 87.62 270 GLN A CA 1
ATOM 2200 C C . GLN A 1 270 ? 7.812 17.826 26.560 1.00 87.62 270 GLN A C 1
ATOM 2202 O O . GLN A 1 270 ? 6.635 17.556 26.788 1.00 87.62 270 GLN A O 1
ATOM 2207 N N . GLY A 1 271 ? 8.433 17.439 25.448 1.00 85.94 271 GLY A N 1
ATOM 2208 C CA . GLY A 1 271 ? 7.814 16.693 24.365 1.00 85.94 271 GLY A CA 1
ATOM 2209 C C . GLY A 1 271 ? 7.754 15.189 24.594 1.00 85.94 271 GLY A C 1
ATOM 2210 O O . GLY A 1 271 ? 7.300 14.480 23.704 1.00 85.94 271 GLY A O 1
ATOM 2211 N N . VAL A 1 272 ? 8.175 14.674 25.751 1.00 87.81 272 VAL A N 1
ATOM 2212 C CA . VAL A 1 272 ? 8.050 13.254 26.109 1.00 87.81 272 VAL A CA 1
ATOM 2213 C C . VAL A 1 272 ? 7.175 13.068 27.345 1.00 87.81 272 VAL A C 1
ATOM 2215 O O . VAL A 1 272 ? 7.153 13.883 28.263 1.00 87.81 272 VAL A O 1
ATOM 2218 N N . SER A 1 273 ? 6.424 11.972 27.370 1.00 86.88 273 SER A N 1
ATOM 2219 C CA . SER A 1 273 ? 5.610 11.584 28.520 1.00 86.88 273 SER A CA 1
ATOM 2220 C C . SER A 1 273 ? 6.476 11.179 29.717 1.00 86.88 273 SER A C 1
ATOM 2222 O O . SER A 1 273 ? 7.649 10.825 29.579 1.00 86.88 273 SER A O 1
ATOM 2224 N N . ARG A 1 274 ? 5.866 11.151 30.909 1.00 80.38 274 ARG A N 1
ATOM 2225 C CA . ARG A 1 274 ? 6.525 10.711 32.153 1.00 80.38 274 ARG A CA 1
ATOM 2226 C C . ARG A 1 274 ? 7.070 9.281 32.081 1.00 80.38 274 ARG A C 1
ATOM 2228 O O . ARG A 1 274 ? 8.018 8.971 32.789 1.00 80.38 274 ARG A O 1
ATOM 2235 N N . GLU A 1 275 ? 6.492 8.434 31.235 1.00 82.44 275 GLU A N 1
ATOM 2236 C CA . GLU A 1 275 ? 6.928 7.047 31.039 1.00 82.44 275 GLU A CA 1
ATOM 2237 C C . GLU A 1 275 ? 8.204 6.953 30.186 1.00 82.44 275 GLU A C 1
ATOM 2239 O O . GLU A 1 275 ? 8.997 6.029 30.353 1.00 82.44 275 GLU A O 1
ATOM 2244 N N . ILE A 1 276 ? 8.434 7.932 29.304 1.00 86.00 276 ILE A N 1
ATOM 2245 C CA . ILE A 1 276 ? 9.565 7.957 28.360 1.00 86.00 276 ILE A CA 1
ATOM 2246 C C . ILE A 1 276 ? 10.701 8.841 28.855 1.00 86.00 276 ILE A C 1
ATOM 2248 O O . ILE A 1 276 ? 11.862 8.562 28.567 1.00 86.00 276 ILE A O 1
ATOM 2252 N N . PHE A 1 277 ? 10.394 9.866 29.649 1.00 87.62 277 PHE A N 1
ATOM 2253 C CA . PHE A 1 277 ? 11.386 10.765 30.233 1.00 87.62 277 PHE A CA 1
ATOM 2254 C C . PHE A 1 277 ? 12.596 10.044 30.871 1.00 87.62 277 PHE A C 1
ATOM 2256 O O . PHE A 1 277 ? 13.725 10.455 30.591 1.00 87.62 277 PHE A O 1
ATOM 2263 N N . PRO A 1 278 ? 12.439 8.933 31.632 1.00 88.81 278 PRO A N 1
ATOM 2264 C CA . PRO A 1 278 ? 13.578 8.206 32.197 1.00 88.81 278 PRO A CA 1
ATOM 2265 C C . PRO A 1 278 ? 14.603 7.715 31.161 1.00 88.81 278 PRO A C 1
ATOM 2267 O O . PRO A 1 278 ? 15.765 7.528 31.510 1.00 88.81 278 PRO A O 1
ATOM 2270 N N . ARG A 1 279 ? 14.207 7.531 29.891 1.00 83.00 279 ARG A N 1
ATOM 2271 C CA . ARG A 1 279 ? 15.089 7.075 28.800 1.00 83.00 279 ARG A CA 1
ATOM 2272 C C . ARG A 1 279 ? 16.101 8.126 28.369 1.00 83.00 279 ARG A C 1
ATOM 2274 O O . ARG A 1 279 ? 17.225 7.785 28.026 1.00 83.00 279 ARG A O 1
ATOM 2281 N N . ILE A 1 280 ? 15.722 9.400 28.421 1.00 88.50 280 ILE A N 1
ATOM 2282 C CA . ILE A 1 280 ? 16.578 10.525 28.016 1.00 88.50 280 ILE A CA 1
ATOM 2283 C C . ILE A 1 280 ? 17.222 11.243 29.202 1.00 88.50 280 ILE A C 1
ATOM 2285 O O . ILE A 1 280 ? 17.959 12.203 29.009 1.00 88.50 280 ILE A O 1
ATOM 2289 N N . MET A 1 281 ? 16.962 10.788 30.429 1.00 82.31 281 MET A N 1
ATOM 2290 C CA . MET A 1 281 ? 17.409 11.447 31.659 1.00 82.31 281 MET A CA 1
ATOM 2291 C C . MET A 1 281 ? 18.938 11.569 31.766 1.00 82.31 281 MET A C 1
ATOM 2293 O O . MET A 1 281 ? 19.430 12.487 32.412 1.00 82.31 281 MET A O 1
ATOM 2297 N N . GLN A 1 282 ? 19.690 10.658 31.138 1.00 82.38 282 GLN A N 1
ATOM 2298 C CA . GLN A 1 282 ? 21.159 10.672 31.149 1.00 82.38 282 GLN A CA 1
ATOM 2299 C C . GLN A 1 282 ? 21.784 11.492 30.008 1.00 82.38 282 GLN A C 1
ATOM 2301 O O . GLN A 1 282 ? 23.004 11.640 29.972 1.00 82.38 282 GLN A O 1
ATOM 2306 N N . ALA A 1 283 ? 20.982 12.006 29.071 1.00 87.25 283 ALA A N 1
ATOM 2307 C CA . ALA A 1 283 ? 21.496 12.756 27.933 1.00 87.25 283 ALA A CA 1
ATOM 2308 C C . ALA A 1 283 ? 22.049 14.118 28.372 1.00 87.25 283 ALA A C 1
ATOM 2310 O O . ALA A 1 283 ? 21.374 14.879 29.068 1.00 87.25 283 ALA A O 1
ATOM 2311 N N . LYS A 1 284 ? 23.271 14.441 27.938 1.00 86.25 284 LYS A N 1
ATOM 2312 C CA . LYS A 1 284 ? 23.974 15.674 28.330 1.00 86.25 284 LYS A CA 1
ATOM 2313 C C . LYS A 1 284 ? 23.624 16.877 27.458 1.00 86.25 284 LYS A C 1
ATOM 2315 O O . LYS A 1 284 ? 23.843 18.009 27.875 1.00 86.25 284 LYS A O 1
ATOM 2320 N N . ASN A 1 285 ? 23.125 16.627 26.253 1.00 90.56 285 ASN A N 1
ATOM 2321 C CA . ASN A 1 285 ? 22.800 17.630 25.240 1.00 90.56 285 ASN A CA 1
ATOM 2322 C C . ASN A 1 285 ? 21.586 17.178 24.410 1.00 90.56 285 ASN A C 1
ATOM 2324 O O . ASN A 1 285 ? 21.143 16.023 24.486 1.00 90.56 285 ASN A O 1
ATOM 2328 N N . ALA A 1 286 ? 21.031 18.088 23.609 1.00 89.31 286 ALA A N 1
ATOM 2329 C CA . ALA A 1 286 ? 19.836 17.823 22.813 1.00 89.31 286 ALA A CA 1
ATOM 2330 C C . ALA A 1 286 ? 20.065 16.734 21.752 1.00 89.31 286 ALA A C 1
ATOM 2332 O O . ALA A 1 286 ? 19.166 15.930 21.495 1.00 89.31 286 ALA A O 1
ATOM 2333 N N . LYS A 1 287 ? 21.272 16.662 21.176 1.00 91.56 287 LYS A N 1
ATOM 2334 C CA . LYS A 1 287 ? 21.653 15.643 20.184 1.00 91.56 287 LYS A CA 1
ATOM 2335 C C . LYS A 1 287 ? 21.635 14.230 20.769 1.00 91.56 287 LYS A C 1
ATOM 2337 O O . LYS A 1 287 ? 21.083 13.322 20.151 1.00 91.56 287 LYS A O 1
ATOM 2342 N N . GLU A 1 288 ? 22.183 14.034 21.966 1.00 88.81 288 GLU A N 1
ATOM 2343 C CA . GLU A 1 288 ? 22.152 12.753 22.683 1.00 88.81 288 GLU A CA 1
ATOM 2344 C C . GLU A 1 288 ? 20.723 12.345 23.055 1.00 88.81 288 GLU A C 1
ATOM 2346 O O . GLU A 1 288 ? 20.337 11.191 22.847 1.00 88.81 288 GLU A O 1
ATOM 2351 N N . ALA A 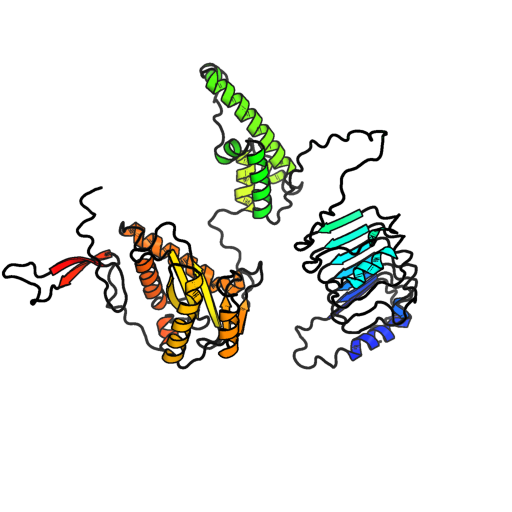1 289 ? 19.915 13.287 23.552 1.00 89.81 289 ALA A N 1
ATOM 2352 C CA . ALA A 1 289 ? 18.524 13.023 23.918 1.00 89.81 289 ALA A CA 1
ATOM 2353 C C . ALA A 1 289 ? 17.702 12.612 22.686 1.00 89.81 289 ALA A C 1
ATOM 2355 O O . ALA A 1 289 ? 17.012 11.590 22.693 1.00 89.81 289 ALA A O 1
ATOM 2356 N N . TRP A 1 290 ? 17.834 13.368 21.593 1.00 90.88 290 TRP A N 1
ATOM 2357 C CA . TRP A 1 290 ? 17.181 13.075 20.320 1.00 90.88 290 TRP A CA 1
ATOM 2358 C C . TRP A 1 290 ? 17.661 11.754 19.714 1.00 90.88 290 TRP A C 1
ATOM 2360 O O . TRP A 1 290 ? 16.849 10.954 19.246 1.00 90.88 290 TRP A O 1
ATOM 2370 N N . GLY A 1 291 ? 18.970 11.496 19.755 1.00 86.31 291 GLY A N 1
ATOM 2371 C CA . GLY A 1 291 ? 19.587 10.260 19.279 1.00 86.31 291 GLY A CA 1
ATOM 2372 C C . GLY A 1 291 ? 19.107 9.032 20.047 1.00 86.31 291 GLY A C 1
ATOM 2373 O O . GLY A 1 291 ? 18.793 8.019 19.427 1.00 86.31 291 GLY A O 1
ATOM 2374 N N . THR A 1 292 ? 18.966 9.137 21.369 1.00 86.88 292 THR A N 1
ATOM 2375 C CA . THR A 1 292 ? 18.433 8.063 22.222 1.00 86.88 292 THR A CA 1
ATOM 2376 C C . THR A 1 292 ? 17.000 7.719 21.828 1.00 86.88 292 THR A C 1
ATOM 2378 O O . THR A 1 292 ? 16.711 6.564 21.515 1.00 86.88 292 THR A O 1
ATOM 2381 N N . LEU A 1 293 ? 16.125 8.726 21.712 1.00 86.69 293 LEU A N 1
ATOM 2382 C CA . LEU A 1 293 ? 14.739 8.520 21.278 1.00 86.69 293 LEU A CA 1
ATOM 2383 C C . LEU A 1 293 ? 14.656 7.960 19.854 1.00 86.69 293 LEU A C 1
ATOM 2385 O O . LEU A 1 293 ? 13.838 7.088 19.570 1.00 86.69 293 LEU A O 1
ATOM 2389 N N . LYS A 1 294 ? 15.512 8.437 18.947 1.00 83.12 294 LYS A N 1
ATOM 2390 C CA . LYS A 1 294 ? 15.583 7.943 17.569 1.00 83.12 294 LYS A CA 1
ATOM 2391 C C . LYS A 1 294 ? 16.011 6.480 17.529 1.00 83.12 294 LYS A C 1
ATOM 2393 O O . LYS A 1 294 ? 15.367 5.684 16.861 1.00 83.12 294 LYS A O 1
ATOM 2398 N N . ASN A 1 295 ? 17.050 6.102 18.260 1.00 79.81 295 ASN A N 1
ATOM 2399 C CA . ASN A 1 295 ? 17.538 4.727 18.268 1.00 79.81 295 ASN A CA 1
ATOM 2400 C C . ASN A 1 295 ? 16.528 3.762 18.899 1.00 79.81 295 ASN A C 1
ATOM 2402 O O . ASN A 1 295 ? 16.334 2.664 18.380 1.00 79.81 295 ASN A O 1
ATOM 2406 N N . GLU A 1 296 ? 15.870 4.180 19.981 1.00 78.56 296 GLU A N 1
ATOM 2407 C CA . GLU A 1 296 ? 14.931 3.344 20.732 1.00 78.56 296 GLU A CA 1
ATOM 2408 C C . GLU A 1 296 ? 13.568 3.210 20.032 1.00 78.56 296 GLU A C 1
ATOM 2410 O O . GLU A 1 296 ? 13.047 2.103 19.918 1.00 78.56 296 GLU A O 1
ATOM 2415 N N . PHE A 1 297 ? 13.006 4.308 19.511 1.00 77.00 297 PHE A N 1
ATOM 2416 C CA . PHE A 1 297 ? 11.621 4.334 19.014 1.00 77.00 297 PHE A CA 1
ATOM 2417 C C . PHE A 1 297 ? 11.483 4.410 17.492 1.00 77.00 297 PHE A C 1
ATOM 2419 O O . PHE A 1 297 ? 10.452 3.999 16.957 1.00 77.00 297 PHE A O 1
ATOM 2426 N N . LYS A 1 298 ? 12.501 4.896 16.771 1.00 65.12 298 LYS A N 1
ATOM 2427 C CA . LYS A 1 298 ? 12.558 4.759 15.305 1.00 65.12 298 LYS A CA 1
ATOM 2428 C C . LYS A 1 298 ? 13.068 3.376 14.895 1.00 65.12 298 LYS A C 1
ATOM 2430 O O . LYS A 1 298 ? 12.723 2.889 13.821 1.00 65.12 298 LYS A O 1
ATOM 2435 N N . GLY A 1 299 ? 13.877 2.756 15.761 1.00 50.12 299 GLY A N 1
ATOM 2436 C CA . GLY A 1 299 ? 14.692 1.591 15.440 1.00 50.12 299 GLY A CA 1
ATOM 2437 C C . GLY A 1 299 ? 15.885 1.972 14.558 1.00 50.12 299 GLY A C 1
ATOM 2438 O O . GLY A 1 299 ? 15.856 2.949 13.810 1.00 50.12 299 GLY A O 1
ATOM 2439 N N . THR A 1 300 ? 16.965 1.195 14.634 1.00 41.62 300 THR A N 1
ATOM 2440 C CA . THR A 1 300 ? 18.014 1.257 13.607 1.00 41.62 300 THR A CA 1
ATOM 2441 C C . THR A 1 300 ? 17.418 0.807 12.271 1.00 41.62 300 THR A C 1
ATOM 2443 O O . THR A 1 300 ? 16.568 -0.088 12.253 1.00 41.62 300 THR A O 1
ATOM 2446 N N . ASP A 1 301 ? 17.889 1.368 11.149 1.00 41.19 301 ASP A N 1
ATOM 2447 C CA . ASP A 1 301 ? 17.465 1.057 9.764 1.00 41.19 301 ASP A CA 1
ATOM 2448 C C . ASP A 1 301 ? 17.622 -0.438 9.357 1.00 41.19 301 ASP A C 1
ATOM 2450 O O . ASP A 1 301 ? 17.529 -0.797 8.185 1.00 41.19 301 ASP A O 1
ATOM 2454 N N . LYS A 1 302 ? 17.874 -1.341 10.315 1.00 39.19 302 LYS A N 1
ATOM 2455 C CA . LYS A 1 302 ? 18.125 -2.776 10.150 1.00 39.19 302 LYS A CA 1
ATOM 2456 C C . LYS A 1 302 ? 17.170 -3.705 10.911 1.00 39.19 302 LYS A C 1
ATOM 2458 O O . LYS A 1 302 ? 17.386 -4.914 10.872 1.00 39.19 302 LYS A O 1
ATOM 2463 N N . MET A 1 303 ? 16.100 -3.224 11.553 1.00 30.92 303 MET A N 1
ATOM 2464 C CA . MET A 1 303 ? 15.083 -4.130 12.115 1.00 30.92 303 MET A CA 1
ATOM 2465 C C . MET A 1 303 ? 13.836 -4.239 11.235 1.00 30.92 303 MET A C 1
ATOM 2467 O O . MET A 1 303 ? 13.013 -3.331 11.134 1.00 30.92 303 MET A O 1
ATOM 2471 N N . HIS A 1 304 ? 13.670 -5.412 10.619 1.00 35.91 304 HIS A N 1
ATOM 2472 C CA . HIS A 1 304 ? 12.419 -5.810 9.990 1.00 35.91 304 HIS A CA 1
ATOM 2473 C C . HIS A 1 304 ? 11.289 -5.792 11.023 1.00 35.91 304 HIS A C 1
ATOM 2475 O O . HIS A 1 304 ? 11.358 -6.472 12.047 1.00 35.91 304 HIS A O 1
ATOM 2481 N N . ARG A 1 305 ? 10.223 -5.045 10.712 1.00 35.00 305 ARG A N 1
ATOM 2482 C CA . ARG A 1 305 ? 8.941 -5.089 11.423 1.00 35.00 305 ARG A CA 1
ATOM 2483 C C . ARG A 1 305 ? 8.560 -6.554 11.684 1.00 35.00 305 ARG A C 1
ATOM 2485 O O . ARG A 1 305 ? 8.588 -7.354 10.744 1.00 35.00 305 ARG A O 1
ATOM 2492 N N . LEU A 1 306 ? 8.211 -6.894 12.931 1.00 32.84 306 LEU A N 1
ATOM 2493 C CA . LEU A 1 306 ? 7.771 -8.246 13.294 1.00 32.84 306 LEU A CA 1
ATOM 2494 C C . LEU A 1 306 ? 6.712 -8.729 12.286 1.00 32.84 306 LEU A C 1
ATOM 2496 O O . LEU A 1 306 ? 5.810 -7.958 11.934 1.00 32.84 306 LEU A O 1
ATOM 2500 N N . PRO A 1 307 ? 6.824 -9.965 11.767 1.00 35.56 307 PRO A N 1
ATOM 2501 C CA . PRO A 1 307 ? 5.875 -10.468 10.793 1.00 35.56 307 PRO A CA 1
ATOM 2502 C C . PRO A 1 307 ? 4.482 -10.486 11.421 1.00 35.56 307 PRO A C 1
ATOM 2504 O O . PRO A 1 307 ? 4.239 -11.169 12.412 1.00 35.56 307 PRO A O 1
ATOM 2507 N N . PHE A 1 308 ? 3.560 -9.734 10.823 1.00 40.47 308 PHE A N 1
ATOM 2508 C CA . PHE A 1 308 ? 2.140 -9.826 11.144 1.00 40.47 308 PHE A CA 1
ATOM 2509 C C . PHE A 1 308 ? 1.662 -11.284 11.010 1.00 40.47 308 PHE A C 1
ATOM 2511 O O . PHE A 1 308 ? 2.223 -12.024 10.187 1.00 40.47 308 PHE A O 1
ATOM 2518 N N . PRO A 1 309 ? 0.616 -11.701 11.752 1.00 38.25 309 PRO A N 1
ATOM 2519 C CA . PRO A 1 309 ? 0.020 -13.022 11.592 1.00 38.25 309 PRO A CA 1
ATOM 2520 C C . PRO A 1 309 ? -0.254 -13.270 10.108 1.00 38.25 309 PRO A C 1
ATOM 2522 O O . PRO A 1 309 ? -0.931 -12.473 9.455 1.00 38.25 309 PRO A O 1
ATOM 2525 N N . LYS A 1 310 ? 0.328 -14.337 9.546 1.00 41.62 310 LYS A N 1
ATOM 2526 C CA . LYS A 1 310 ? 0.139 -14.690 8.136 1.00 41.62 310 LYS A CA 1
ATOM 2527 C C . LYS A 1 310 ? -1.347 -14.965 7.915 1.00 41.62 310 LYS A C 1
ATOM 2529 O O . LYS A 1 310 ? -1.840 -16.029 8.274 1.00 41.62 310 LYS A O 1
ATOM 2534 N N . THR A 1 311 ? -2.074 -14.030 7.314 1.00 42.81 311 THR A N 1
ATOM 2535 C CA . THR A 1 311 ? -3.397 -14.325 6.773 1.00 42.81 311 THR A CA 1
ATOM 2536 C C . THR A 1 311 ? -3.192 -15.241 5.566 1.00 42.81 311 THR A C 1
ATOM 2538 O O . THR A 1 311 ? -2.668 -14.839 4.531 1.00 42.81 311 THR A O 1
ATOM 2541 N N . TYR A 1 312 ? -3.547 -16.517 5.726 1.00 46.91 312 TYR A N 1
ATOM 2542 C CA . TYR A 1 312 ? -3.372 -17.606 4.753 1.00 46.91 312 TYR A CA 1
ATOM 2543 C C . TYR A 1 312 ? -4.290 -17.496 3.517 1.00 46.91 312 TYR A C 1
ATOM 2545 O O . TYR A 1 312 ? -4.703 -18.506 2.949 1.00 46.91 312 TYR A O 1
ATOM 2553 N N . TRP A 1 313 ? -4.636 -16.288 3.068 1.00 56.53 313 TRP A N 1
ATOM 2554 C CA . TRP A 1 313 ? -5.439 -16.125 1.860 1.00 56.53 313 TRP A CA 1
ATOM 2555 C C . TRP A 1 313 ? -4.526 -15.944 0.647 1.00 56.53 313 TRP A C 1
ATOM 2557 O O . TRP A 1 313 ? -4.134 -14.833 0.300 1.00 56.53 313 TRP A O 1
ATOM 2567 N N . ARG A 1 314 ? -4.154 -17.068 0.027 1.00 67.56 314 ARG A N 1
ATOM 2568 C CA . ARG A 1 314 ? -3.440 -17.110 -1.256 1.00 67.56 314 ARG A CA 1
ATOM 2569 C C . ARG A 1 314 ? -4.376 -17.648 -2.324 1.00 67.56 314 ARG A C 1
ATOM 2571 O O . ARG A 1 314 ? -5.092 -18.626 -2.096 1.00 67.56 314 ARG A O 1
ATOM 2578 N N . VAL A 1 315 ? -4.334 -17.045 -3.504 1.00 80.44 315 VAL A N 1
ATOM 2579 C CA . VAL A 1 315 ? -5.039 -17.601 -4.660 1.00 80.44 315 VAL A CA 1
ATOM 2580 C C . VAL A 1 315 ? -4.383 -18.909 -5.115 1.00 80.44 315 VAL A C 1
ATOM 2582 O O . VAL A 1 315 ? -3.178 -19.092 -4.969 1.00 80.44 315 VAL A O 1
ATOM 2585 N N . LYS A 1 316 ? -5.177 -19.842 -5.650 1.00 85.94 316 LYS A N 1
ATOM 2586 C CA . LYS A 1 316 ? -4.722 -21.199 -6.018 1.00 85.94 316 LYS A CA 1
ATOM 2587 C C . LYS A 1 316 ? -4.472 -21.399 -7.520 1.00 85.94 316 LYS A C 1
ATOM 2589 O O . LYS A 1 316 ? -4.284 -22.531 -7.943 1.00 85.94 316 LYS A O 1
ATOM 2594 N N . ALA A 1 317 ? -4.519 -20.334 -8.320 1.00 89.31 317 ALA A N 1
ATOM 2595 C CA . ALA A 1 317 ? -4.313 -20.404 -9.766 1.00 89.31 317 ALA A CA 1
ATOM 2596 C C . ALA A 1 317 ? -3.739 -19.084 -10.319 1.00 89.31 317 ALA A C 1
ATOM 2598 O O . ALA A 1 317 ? -3.986 -18.033 -9.707 1.00 89.31 317 ALA A O 1
ATOM 2599 N N . PRO A 1 318 ? -3.028 -19.119 -11.466 1.00 92.50 318 PRO A N 1
ATOM 2600 C CA . PRO A 1 318 ? -2.532 -17.923 -12.146 1.00 92.50 318 PRO A CA 1
ATOM 2601 C C . PRO A 1 318 ? -3.654 -16.924 -12.460 1.00 92.50 318 PRO A C 1
ATOM 2603 O O . PRO A 1 318 ? -4.800 -17.312 -12.706 1.00 92.50 318 PRO A O 1
ATOM 2606 N N . LEU A 1 319 ? -3.329 -15.629 -12.445 1.00 94.25 319 LEU A N 1
ATOM 2607 C CA . LEU A 1 319 ? -4.195 -14.502 -12.818 1.00 94.25 319 LEU A CA 1
ATOM 2608 C C . LEU A 1 319 ? -5.467 -14.310 -11.977 1.00 94.25 319 LEU A C 1
ATOM 2610 O O . LEU A 1 319 ? -6.269 -13.408 -12.233 1.00 94.25 319 LEU A O 1
ATOM 2614 N N . LYS A 1 320 ? -5.651 -15.084 -10.903 1.00 94.00 320 LYS A N 1
ATOM 2615 C CA . LYS A 1 320 ? -6.741 -14.845 -9.944 1.00 94.00 320 LYS A CA 1
ATOM 2616 C C . LYS A 1 320 ? -6.559 -13.539 -9.172 1.00 94.00 320 LYS A C 1
ATOM 2618 O O . LYS A 1 320 ? -7.555 -12.914 -8.820 1.00 94.00 320 LYS A O 1
ATOM 2623 N N . LEU A 1 321 ? -5.314 -13.137 -8.925 1.00 92.81 321 LEU A N 1
ATOM 2624 C CA . LEU A 1 321 ? -4.950 -11.877 -8.289 1.00 92.81 321 LEU A CA 1
ATOM 2625 C C . LEU A 1 321 ? -3.594 -11.415 -8.828 1.00 92.81 321 LEU A C 1
ATOM 2627 O O . LEU A 1 321 ? -2.601 -12.126 -8.681 1.00 92.81 321 LEU A O 1
ATOM 2631 N N . VAL A 1 322 ? -3.559 -10.215 -9.402 1.00 93.94 322 VAL A N 1
ATOM 2632 C CA . VAL A 1 322 ? -2.326 -9.526 -9.799 1.00 93.94 322 VAL A CA 1
ATOM 2633 C C . VAL A 1 322 ? -2.186 -8.256 -8.972 1.00 93.94 322 VAL A C 1
ATOM 2635 O O . VAL A 1 322 ? -3.128 -7.473 -8.856 1.00 93.94 322 VAL A O 1
ATOM 2638 N N . HIS A 1 323 ? -1.004 -8.065 -8.397 1.00 92.50 323 HIS A N 1
ATOM 2639 C CA . HIS A 1 323 ? -0.615 -6.847 -7.694 1.00 92.50 323 HIS A CA 1
ATOM 2640 C C . HIS A 1 323 ? 0.090 -5.914 -8.672 1.00 92.50 323 HIS A C 1
ATOM 2642 O O . HIS A 1 323 ? 0.927 -6.376 -9.448 1.00 92.50 323 HIS A O 1
ATOM 2648 N N . ALA A 1 324 ? -0.230 -4.626 -8.631 1.00 91.75 324 ALA A N 1
ATOM 2649 C CA . ALA A 1 324 ? 0.412 -3.609 -9.450 1.00 91.75 324 ALA A CA 1
ATOM 2650 C C . ALA A 1 324 ? 0.937 -2.462 -8.586 1.00 91.75 324 ALA A C 1
ATOM 2652 O O . ALA A 1 324 ? 0.285 -2.053 -7.620 1.00 91.75 324 ALA A O 1
ATOM 2653 N N . ASP A 1 325 ? 2.107 -1.944 -8.945 1.00 90.50 325 ASP A N 1
ATOM 2654 C CA . ASP A 1 325 ? 2.700 -0.775 -8.300 1.00 90.50 325 ASP A CA 1
ATOM 2655 C C . ASP A 1 325 ? 3.578 0.012 -9.282 1.00 90.50 325 ASP A C 1
ATOM 2657 O O . ASP A 1 325 ? 4.174 -0.564 -10.197 1.00 90.50 325 ASP A O 1
ATOM 2661 N N . ILE A 1 326 ? 3.655 1.330 -9.092 1.00 90.06 326 ILE A N 1
ATOM 2662 C CA . ILE A 1 326 ? 4.432 2.241 -9.939 1.00 90.06 326 ILE A CA 1
ATOM 2663 C C . ILE A 1 326 ? 5.571 2.835 -9.122 1.00 90.06 326 ILE A C 1
ATOM 2665 O O . ILE A 1 326 ? 5.361 3.550 -8.141 1.00 90.06 326 ILE A O 1
ATOM 2669 N N . TRP A 1 327 ? 6.795 2.598 -9.584 1.00 90.81 327 TRP A N 1
ATOM 2670 C CA . TRP A 1 327 ? 7.989 3.199 -9.013 1.00 90.81 327 TRP A CA 1
ATOM 2671 C C . TRP A 1 327 ? 8.409 4.452 -9.789 1.00 90.81 327 TRP A C 1
ATOM 2673 O O . TRP A 1 327 ? 8.386 4.478 -11.022 1.00 90.81 327 TRP A O 1
ATOM 2683 N N . GLY A 1 328 ? 8.834 5.484 -9.056 1.00 87.94 328 GLY A N 1
ATOM 2684 C CA . GLY A 1 328 ? 9.402 6.725 -9.585 1.00 87.94 328 GLY A CA 1
ATOM 2685 C C . GLY A 1 328 ? 8.783 7.995 -8.975 1.00 87.94 328 GLY A C 1
ATOM 2686 O O 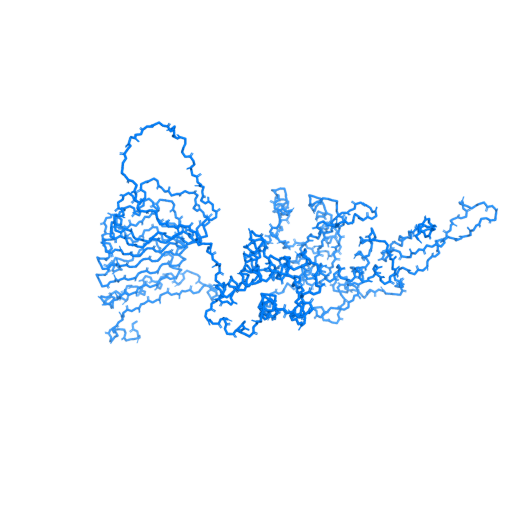. GLY A 1 328 ? 7.945 7.910 -8.070 1.00 87.94 328 GLY A O 1
ATOM 2687 N N . PRO A 1 329 ? 9.153 9.189 -9.477 1.00 90.50 329 PRO A N 1
ATOM 2688 C CA . PRO A 1 329 ? 10.057 9.415 -10.610 1.00 90.50 329 PRO A CA 1
ATOM 2689 C C . PRO A 1 329 ? 11.522 9.126 -10.272 1.00 90.50 329 PRO A C 1
ATOM 2691 O O . PRO A 1 329 ? 11.998 9.496 -9.202 1.00 90.50 329 PRO A O 1
ATOM 2694 N N . SER A 1 330 ? 12.262 8.549 -11.220 1.00 87.00 330 SER A N 1
ATOM 2695 C CA . SER A 1 330 ? 13.725 8.551 -11.174 1.00 87.00 330 SER A CA 1
ATOM 2696 C C . SER A 1 330 ? 14.258 9.976 -11.357 1.00 87.00 330 SER A C 1
ATOM 2698 O O . SER A 1 330 ? 13.760 10.744 -12.195 1.00 87.00 330 SER A O 1
ATOM 2700 N N . SER A 1 331 ? 15.298 10.319 -10.595 1.00 85.50 331 SER A N 1
ATOM 2701 C CA . SER A 1 331 ? 16.056 11.561 -10.770 1.00 85.50 331 SER A CA 1
ATOM 2702 C C . SER A 1 331 ? 16.837 11.565 -12.086 1.00 85.50 331 SER A C 1
ATOM 2704 O O . SER A 1 331 ? 16.948 12.605 -12.724 1.00 85.50 331 SER A O 1
ATOM 2706 N N . THR A 1 332 ? 17.321 10.398 -12.522 1.00 86.69 332 THR A N 1
ATOM 2707 C CA . THR A 1 332 ? 18.006 10.213 -13.808 1.00 86.69 332 THR A CA 1
ATOM 2708 C C . THR A 1 332 ? 17.059 9.518 -14.791 1.00 86.69 332 THR A C 1
ATOM 2710 O O . THR A 1 332 ? 16.670 8.372 -14.537 1.00 86.69 332 THR A O 1
ATOM 2713 N N . PRO A 1 333 ? 16.654 10.164 -15.900 1.00 88.75 333 PRO A N 1
ATOM 2714 C CA . PRO A 1 333 ? 15.913 9.492 -16.962 1.00 88.75 333 PRO A CA 1
ATOM 2715 C C . PRO A 1 333 ? 16.683 8.277 -17.486 1.00 88.75 333 PRO A C 1
ATOM 2717 O O . PRO A 1 333 ? 17.915 8.266 -17.485 1.00 88.75 333 PRO A O 1
ATOM 2720 N N . SER A 1 334 ? 15.964 7.240 -17.912 1.00 88.81 334 SER A N 1
ATOM 2721 C CA . SER A 1 334 ? 16.606 6.098 -18.561 1.00 88.81 334 SER A CA 1
ATOM 2722 C C . SER A 1 334 ? 17.221 6.513 -19.903 1.00 88.81 334 SER A C 1
ATOM 2724 O O . SER A 1 334 ? 16.905 7.583 -20.425 1.00 88.81 334 SER A O 1
ATOM 2726 N N . PHE A 1 335 ? 18.022 5.645 -20.522 1.00 82.75 335 PHE A N 1
ATOM 2727 C CA . PHE A 1 335 ? 18.565 5.875 -21.863 1.00 82.75 335 PHE A CA 1
ATOM 2728 C C . PHE A 1 335 ? 17.448 6.172 -22.882 1.00 82.75 335 PHE A C 1
ATOM 2730 O O . PHE A 1 335 ? 17.533 7.120 -23.651 1.00 82.75 335 PHE A O 1
ATOM 2737 N N . GLY A 1 336 ? 16.335 5.434 -22.804 1.00 82.25 336 GLY A N 1
ATOM 2738 C CA . GLY A 1 336 ? 15.106 5.704 -23.567 1.00 82.25 336 GLY A CA 1
ATOM 2739 C C . GLY A 1 336 ? 14.193 6.823 -23.028 1.00 82.25 336 GLY A C 1
ATOM 2740 O O . GLY A 1 336 ? 13.011 6.834 -23.364 1.00 82.25 336 GLY A O 1
ATOM 2741 N N . GLY A 1 337 ? 14.670 7.703 -22.142 1.00 87.81 337 GLY A N 1
ATOM 2742 C CA . GLY A 1 337 ? 13.914 8.852 -21.619 1.00 87.81 337 GLY A CA 1
ATOM 2743 C C . GLY A 1 337 ? 12.770 8.520 -20.649 1.00 87.81 337 GLY A C 1
ATOM 2744 O O . GLY A 1 337 ? 11.931 9.376 -20.361 1.00 87.81 337 GLY A O 1
ATOM 2745 N N . ARG A 1 338 ? 12.696 7.289 -20.131 1.00 92.44 338 ARG A N 1
ATOM 2746 C CA . ARG A 1 338 ? 11.652 6.862 -19.184 1.00 92.44 338 ARG A CA 1
ATOM 2747 C C . ARG A 1 338 ? 11.991 7.340 -17.774 1.00 92.44 338 ARG A C 1
ATOM 2749 O O . ARG A 1 338 ? 13.162 7.476 -17.423 1.00 92.44 338 ARG A O 1
ATOM 2756 N N . ARG A 1 339 ? 10.971 7.601 -16.953 1.00 92.50 339 ARG A N 1
ATOM 2757 C CA . ARG A 1 339 ? 11.141 8.112 -15.575 1.00 92.50 339 ARG A CA 1
ATOM 2758 C C . ARG A 1 339 ? 10.490 7.239 -14.514 1.00 92.50 339 ARG A C 1
ATOM 2760 O O . ARG A 1 339 ? 10.784 7.417 -13.335 1.00 92.50 339 ARG A O 1
ATOM 2767 N N . TYR A 1 340 ? 9.639 6.312 -14.925 1.00 93.69 340 TYR A N 1
ATOM 2768 C CA . TYR A 1 340 ? 8.913 5.416 -14.043 1.00 93.69 340 TYR A CA 1
ATOM 2769 C C . TYR A 1 340 ? 8.976 3.998 -14.594 1.00 93.69 340 TYR A C 1
ATOM 2771 O O . TYR A 1 340 ? 9.188 3.789 -15.794 1.00 93.69 340 TYR A O 1
ATOM 2779 N N . PHE A 1 341 ? 8.729 3.024 -13.730 1.00 93.94 341 PHE A N 1
ATOM 2780 C CA . PHE A 1 341 ? 8.375 1.687 -14.175 1.00 93.94 341 PHE A CA 1
ATOM 2781 C C . PHE A 1 341 ? 7.136 1.193 -13.435 1.00 93.94 341 PHE A C 1
ATOM 2783 O O . PHE A 1 341 ? 6.946 1.463 -12.250 1.00 93.94 341 PHE A O 1
ATOM 2790 N N . LEU A 1 342 ? 6.293 0.479 -14.165 1.00 93.88 342 LEU A N 1
ATOM 2791 C CA . LEU A 1 342 ? 5.100 -0.189 -13.682 1.00 93.88 342 LEU A CA 1
ATOM 2792 C C . LEU A 1 342 ? 5.416 -1.673 -13.531 1.00 93.88 342 LEU A C 1
ATOM 2794 O O . LEU A 1 342 ? 5.808 -2.320 -14.504 1.00 93.88 342 LEU A O 1
ATOM 2798 N N . LEU A 1 343 ? 5.254 -2.198 -12.320 1.00 94.81 343 LEU A N 1
ATOM 2799 C CA . LEU A 1 343 ? 5.458 -3.606 -12.006 1.00 94.81 343 LEU A CA 1
ATOM 2800 C C . LEU A 1 343 ? 4.110 -4.301 -11.821 1.00 94.81 343 LEU A C 1
ATOM 2802 O O . LEU A 1 343 ? 3.296 -3.866 -11.010 1.00 94.81 343 LEU A O 1
ATOM 2806 N N . PHE A 1 344 ? 3.923 -5.427 -12.505 1.00 95.44 344 PHE A N 1
ATOM 2807 C CA . PHE A 1 344 ? 2.847 -6.381 -12.250 1.00 95.44 344 PHE A CA 1
ATOM 2808 C C . PHE A 1 344 ? 3.416 -7.659 -11.644 1.00 95.44 344 PHE A C 1
ATOM 2810 O O . PHE A 1 344 ? 4.410 -8.191 -12.140 1.00 95.44 344 PHE A O 1
ATOM 2817 N N . VAL A 1 345 ? 2.773 -8.172 -10.596 1.00 94.31 345 VAL A N 1
ATOM 2818 C CA . VAL A 1 345 ? 3.173 -9.401 -9.901 1.00 94.31 345 VAL A CA 1
ATOM 2819 C C . VAL A 1 345 ? 1.971 -10.323 -9.747 1.00 94.31 345 VAL A C 1
ATOM 2821 O O . VAL A 1 345 ? 1.009 -9.988 -9.054 1.00 94.31 345 VAL A O 1
ATOM 2824 N N . ASP A 1 346 ? 2.033 -11.510 -10.345 1.00 94.06 346 ASP A N 1
ATOM 2825 C CA . ASP A 1 346 ? 1.015 -12.541 -10.135 1.00 94.06 346 ASP A CA 1
ATOM 2826 C C . ASP A 1 346 ? 1.134 -13.143 -8.724 1.00 94.06 346 ASP A C 1
ATOM 2828 O O . ASP A 1 346 ? 2.222 -13.502 -8.263 1.00 94.06 346 ASP A O 1
ATOM 2832 N N . ASP A 1 347 ? 0.021 -13.249 -7.996 1.00 92.00 347 ASP A N 1
ATOM 2833 C CA . ASP A 1 347 ? 0.057 -13.701 -6.603 1.00 92.00 347 ASP A CA 1
ATOM 2834 C C . ASP A 1 347 ? 0.335 -15.209 -6.460 1.00 92.00 347 ASP A C 1
ATOM 2836 O O . ASP A 1 347 ? 0.964 -15.643 -5.487 1.00 92.00 347 ASP A O 1
ATOM 2840 N N . TYR A 1 348 ? -0.093 -16.010 -7.441 1.00 91.00 348 TYR A N 1
ATOM 2841 C CA . TYR A 1 348 ? 0.089 -17.458 -7.420 1.00 91.00 348 TYR A CA 1
ATOM 2842 C C . TYR A 1 348 ? 1.517 -17.848 -7.808 1.00 91.00 348 TYR A C 1
ATOM 2844 O O . TYR A 1 348 ? 2.235 -18.436 -7.002 1.00 91.00 348 TYR A O 1
ATOM 2852 N N . THR A 1 349 ? 1.946 -17.479 -9.008 1.00 92.06 349 THR A N 1
ATOM 2853 C CA . THR A 1 349 ? 3.230 -17.867 -9.611 1.00 92.06 349 THR A CA 1
ATOM 2854 C C . THR A 1 349 ? 4.389 -16.980 -9.180 1.00 92.06 349 THR A C 1
ATOM 2856 O O . THR A 1 349 ? 5.539 -17.378 -9.318 1.00 92.06 349 THR A O 1
ATOM 2859 N N . ARG A 1 350 ? 4.116 -15.777 -8.651 1.00 91.94 350 ARG A N 1
ATOM 2860 C CA . ARG A 1 350 ? 5.125 -14.729 -8.405 1.00 91.94 350 ARG A CA 1
ATOM 2861 C C . ARG A 1 350 ? 5.847 -14.257 -9.665 1.00 91.94 350 ARG A C 1
ATOM 2863 O O . ARG A 1 350 ? 6.868 -13.583 -9.537 1.00 91.94 350 ARG A O 1
ATOM 2870 N N . MET A 1 351 ? 5.320 -14.580 -10.846 1.00 94.75 351 MET A N 1
ATOM 2871 C CA . MET A 1 351 ? 5.828 -14.074 -12.112 1.00 94.75 351 MET A CA 1
ATOM 2872 C C . MET A 1 351 ? 5.663 -12.554 -12.153 1.00 94.75 351 MET A C 1
ATOM 2874 O O . MET A 1 351 ? 4.654 -12.013 -11.689 1.00 94.75 351 MET A O 1
ATOM 2878 N N . MET A 1 352 ? 6.692 -11.877 -12.654 1.00 95.69 352 MET A N 1
ATOM 2879 C CA . MET A 1 352 ? 6.779 -10.421 -12.683 1.00 95.69 352 MET A CA 1
ATOM 2880 C C . MET A 1 352 ? 6.905 -9.904 -14.111 1.00 95.69 352 MET A C 1
ATOM 2882 O O . MET A 1 352 ? 7.675 -10.450 -14.906 1.00 95.69 352 MET A O 1
ATOM 2886 N N . TRP A 1 353 ? 6.212 -8.804 -14.397 1.00 96.56 353 TRP A N 1
ATOM 2887 C CA . TRP A 1 353 ? 6.305 -8.067 -15.656 1.00 96.56 353 TRP A CA 1
ATOM 2888 C C . TRP A 1 353 ? 6.544 -6.594 -15.369 1.00 96.56 353 TRP A C 1
ATOM 2890 O O . TRP A 1 353 ? 5.902 -6.027 -14.487 1.00 96.56 353 TRP A O 1
ATOM 2900 N N . VAL A 1 354 ? 7.451 -5.981 -16.127 1.00 95.69 354 VAL A N 1
ATOM 2901 C CA . VAL A 1 354 ? 7.787 -4.563 -16.000 1.00 95.69 354 VAL A CA 1
ATOM 2902 C C . VAL A 1 354 ? 7.524 -3.824 -17.298 1.00 95.69 354 VAL A C 1
ATOM 2904 O O . VAL A 1 354 ? 7.841 -4.324 -18.376 1.00 95.69 354 VAL A O 1
ATOM 2907 N N . TYR A 1 355 ? 6.976 -2.622 -17.173 1.00 94.75 355 TYR A N 1
ATOM 2908 C CA . TYR A 1 355 ? 6.770 -1.683 -18.268 1.00 94.75 355 TYR A CA 1
ATOM 2909 C C . TYR A 1 355 ? 7.397 -0.346 -17.887 1.00 94.75 355 TYR A C 1
ATOM 2911 O O . TYR A 1 355 ? 7.113 0.193 -16.820 1.00 94.75 355 TYR A O 1
ATOM 2919 N N . PHE A 1 356 ? 8.263 0.196 -18.739 1.00 93.81 356 PHE A N 1
ATOM 2920 C CA . PHE A 1 356 ? 8.923 1.478 -18.491 1.00 93.81 356 PHE A CA 1
ATOM 2921 C C . PHE A 1 356 ? 8.123 2.607 -19.133 1.00 93.81 356 PHE A C 1
ATOM 2923 O O . PHE A 1 356 ? 7.916 2.601 -20.346 1.00 93.81 356 PHE A O 1
ATOM 2930 N N . ILE A 1 357 ? 7.710 3.588 -18.332 1.00 92.94 357 ILE A N 1
ATOM 2931 C CA . ILE A 1 357 ? 6.810 4.664 -18.761 1.00 92.94 357 ILE A CA 1
ATOM 2932 C C . ILE A 1 357 ? 7.418 6.047 -18.511 1.00 92.94 357 ILE A C 1
ATOM 2934 O O . ILE A 1 357 ? 8.313 6.227 -17.674 1.00 92.94 357 ILE A O 1
ATOM 2938 N N . GLN A 1 358 ? 6.975 7.035 -19.289 1.00 91.12 358 GLN A N 1
ATOM 2939 C CA . GLN A 1 358 ? 7.470 8.407 -19.170 1.00 91.12 358 GLN A CA 1
ATOM 2940 C C . GLN A 1 358 ? 6.614 9.209 -18.195 1.00 91.12 358 GLN A C 1
ATOM 2942 O O . GLN A 1 358 ? 7.159 9.960 -17.385 1.00 91.12 358 GLN A O 1
ATOM 2947 N N . GLN A 1 359 ? 5.298 9.001 -18.237 1.00 89.69 359 GLN A N 1
ATOM 2948 C CA . GLN A 1 359 ? 4.332 9.603 -17.330 1.00 89.69 359 GLN A CA 1
ATOM 2949 C C . GLN A 1 359 ? 3.474 8.522 -16.674 1.00 89.69 359 GLN A C 1
ATOM 2951 O O . GLN A 1 359 ? 3.264 7.441 -17.214 1.00 89.69 359 GLN A O 1
ATOM 2956 N N . LYS A 1 360 ? 2.931 8.831 -15.497 1.00 87.06 360 LYS A N 1
ATOM 2957 C CA . LYS A 1 360 ? 2.051 7.918 -14.755 1.00 87.06 360 LYS A CA 1
ATOM 2958 C C . LYS A 1 360 ? 0.732 7.626 -15.485 1.00 87.06 360 LYS A C 1
ATOM 2960 O O . LYS A 1 360 ? 0.153 6.560 -15.307 1.00 87.06 360 LYS A O 1
ATOM 2965 N N . SER A 1 361 ? 0.278 8.550 -16.333 1.00 86.06 361 SER A N 1
ATOM 2966 C CA . SER A 1 361 ? -0.897 8.396 -17.202 1.00 86.06 361 SER A CA 1
ATOM 2967 C C . SER A 1 361 ? -0.757 7.259 -18.222 1.00 86.06 361 SER A C 1
ATOM 2969 O O . SER A 1 361 ? -1.765 6.667 -18.606 1.00 86.06 361 SER A O 1
ATOM 2971 N N . ASP A 1 362 ? 0.470 6.892 -18.606 1.00 88.00 362 ASP A N 1
ATOM 2972 C CA . ASP A 1 362 ? 0.743 5.803 -19.557 1.00 88.00 362 ASP A CA 1
ATOM 2973 C C . ASP A 1 362 ? 0.398 4.414 -18.977 1.00 88.00 362 ASP A C 1
ATOM 2975 O O . ASP A 1 362 ? 0.262 3.436 -19.718 1.00 88.00 362 ASP A O 1
ATOM 2979 N N . ALA A 1 363 ? 0.221 4.310 -17.652 1.00 90.00 363 ALA A N 1
ATOM 2980 C CA . ALA A 1 363 ? -0.011 3.049 -16.950 1.00 90.00 363 ALA A CA 1
ATOM 2981 C C . ALA A 1 363 ? -1.241 2.282 -17.460 1.00 90.00 363 ALA A C 1
ATOM 2983 O O . ALA A 1 363 ? -1.220 1.051 -17.515 1.00 90.00 363 ALA A O 1
ATOM 2984 N N . PHE A 1 364 ? -2.304 2.986 -17.865 1.00 89.88 364 PHE A N 1
ATOM 2985 C CA . PHE A 1 364 ? -3.503 2.342 -18.404 1.00 89.88 364 PHE A CA 1
ATOM 2986 C C . PHE A 1 364 ? -3.235 1.639 -19.739 1.00 89.88 364 PHE A C 1
ATOM 2988 O O . PHE A 1 364 ? -3.681 0.510 -19.945 1.00 89.88 364 PHE A O 1
ATOM 2995 N N . SER A 1 365 ? -2.477 2.276 -20.632 1.00 91.06 365 SER A N 1
ATOM 2996 C CA . SER A 1 365 ? -2.098 1.681 -21.916 1.00 91.06 365 SER A CA 1
ATOM 2997 C C . SER A 1 365 ? -1.255 0.426 -21.702 1.00 91.06 365 SER A C 1
ATOM 2999 O O . SER A 1 365 ? -1.597 -0.631 -22.234 1.00 91.06 365 SER A O 1
ATOM 3001 N N . CYS A 1 366 ? -0.252 0.496 -20.821 1.00 93.31 366 CYS A N 1
ATOM 3002 C CA . CYS A 1 366 ? 0.559 -0.666 -20.454 1.00 93.31 366 CYS A CA 1
ATOM 3003 C C . CYS A 1 366 ? -0.268 -1.783 -19.803 1.00 93.31 366 CYS A C 1
ATOM 3005 O O . CYS A 1 366 ? -0.015 -2.959 -20.049 1.00 93.31 366 CYS A O 1
ATOM 3007 N N . PHE A 1 367 ? -1.281 -1.448 -18.998 1.00 94.00 367 PHE A N 1
ATOM 3008 C CA . PHE A 1 367 ? -2.169 -2.450 -18.408 1.00 94.00 367 PHE A CA 1
ATOM 3009 C C . PHE A 1 367 ? -2.974 -3.219 -19.465 1.00 94.00 367 PHE A C 1
ATOM 3011 O O . PHE A 1 367 ? -3.114 -4.438 -19.353 1.00 94.00 367 PHE A O 1
ATOM 3018 N N . LYS A 1 368 ? -3.475 -2.541 -20.507 1.00 93.19 368 LYS A N 1
ATOM 3019 C CA . LYS A 1 368 ? -4.189 -3.204 -21.613 1.00 93.19 368 LYS A CA 1
ATOM 3020 C C . LYS A 1 368 ? -3.286 -4.192 -22.351 1.00 93.19 368 LYS A C 1
ATOM 3022 O O . LYS A 1 368 ? -3.695 -5.329 -22.585 1.00 93.19 368 LYS A O 1
ATOM 3027 N N . GLU A 1 369 ? -2.064 -3.769 -22.672 1.00 94.62 369 GLU A N 1
ATOM 3028 C CA . GLU A 1 369 ? -1.053 -4.619 -23.315 1.00 94.62 369 GLU A CA 1
ATOM 3029 C C . GLU A 1 369 ? -0.702 -5.825 -22.440 1.00 94.62 369 GLU A C 1
ATOM 3031 O O . GLU A 1 369 ? -0.746 -6.967 -22.901 1.00 94.62 369 GLU A O 1
ATOM 3036 N N . PHE A 1 370 ? -0.442 -5.577 -21.154 1.00 96.12 370 PHE A N 1
ATOM 3037 C CA . PHE A 1 370 ? -0.176 -6.612 -20.164 1.00 96.12 370 PHE A CA 1
ATOM 3038 C C . PHE A 1 370 ? -1.296 -7.648 -20.114 1.00 96.12 370 PHE A C 1
ATOM 3040 O O . PHE A 1 370 ? -1.021 -8.835 -20.283 1.00 96.12 370 PHE A O 1
ATOM 3047 N N . LYS A 1 371 ? -2.549 -7.211 -19.923 1.00 95.75 371 LYS A N 1
ATOM 3048 C CA . LYS A 1 371 ? -3.717 -8.095 -19.840 1.00 95.75 371 LYS A CA 1
ATOM 3049 C C . LYS A 1 371 ? -3.821 -8.977 -21.083 1.00 95.75 371 LYS A C 1
ATOM 3051 O O . LYS A 1 371 ? -3.917 -10.195 -20.954 1.00 95.75 371 LYS A O 1
ATOM 3056 N N . ALA A 1 372 ? -3.783 -8.373 -22.272 1.00 94.75 372 ALA A N 1
ATOM 3057 C CA . ALA A 1 372 ? -3.915 -9.102 -23.530 1.00 94.75 372 ALA A CA 1
ATOM 3058 C C . ALA A 1 372 ? -2.818 -10.167 -23.693 1.00 94.75 372 ALA A C 1
ATOM 3060 O O . ALA A 1 372 ? -3.106 -11.296 -24.095 1.00 94.75 372 ALA A O 1
ATOM 3061 N N . LEU A 1 373 ? -1.576 -9.828 -23.334 1.00 94.62 373 LEU A N 1
ATOM 3062 C CA . LEU A 1 373 ? -0.443 -10.745 -23.397 1.00 94.62 373 LEU A CA 1
ATOM 3063 C C . LEU A 1 373 ? -0.612 -11.924 -22.430 1.00 94.62 373 LEU A C 1
ATOM 3065 O O . LEU A 1 373 ? -0.559 -13.079 -22.854 1.00 94.62 373 LEU A O 1
ATOM 3069 N N . VAL A 1 374 ? -0.815 -11.649 -21.136 1.00 95.38 374 VAL A N 1
ATOM 3070 C CA . VAL A 1 374 ? -0.791 -12.701 -20.107 1.00 95.38 374 VAL A CA 1
ATOM 3071 C C . VAL A 1 374 ? -1.981 -13.641 -20.200 1.00 95.38 374 VAL A C 1
ATOM 3073 O O . VAL A 1 374 ? -1.823 -14.836 -19.947 1.00 95.38 374 VAL A O 1
ATOM 3076 N N . GLU A 1 375 ? -3.153 -13.146 -20.597 1.00 95.88 375 GLU A N 1
ATOM 3077 C CA . GLU A 1 375 ? -4.331 -13.995 -20.764 1.00 95.88 375 GLU A CA 1
ATOM 3078 C C . GLU A 1 375 ? -4.187 -14.919 -21.972 1.00 95.88 375 GLU A C 1
ATOM 3080 O O . GLU A 1 375 ? -4.425 -16.121 -21.861 1.00 95.88 375 GLU A O 1
ATOM 3085 N N . LYS A 1 376 ? -3.711 -14.394 -23.109 1.00 94.31 376 LYS A N 1
ATOM 3086 C CA . LYS A 1 376 ? -3.487 -15.200 -24.315 1.00 94.31 376 LYS A CA 1
ATOM 3087 C C . LYS A 1 376 ? -2.389 -16.244 -24.113 1.00 94.31 376 LYS A C 1
ATOM 3089 O O . LYS A 1 376 ? -2.488 -17.351 -24.628 1.00 94.31 376 LYS A O 1
ATOM 3094 N N . GLN A 1 377 ? -1.350 -15.897 -23.359 1.00 90.56 377 GLN A N 1
ATOM 3095 C CA . GLN A 1 377 ? -0.212 -16.772 -23.104 1.00 90.56 377 GLN A CA 1
ATOM 3096 C C . GLN A 1 377 ? -0.516 -17.885 -22.096 1.00 90.56 377 GLN A C 1
ATOM 3098 O O . GLN A 1 377 ? 0.011 -18.986 -22.230 1.00 90.56 377 GLN A O 1
ATOM 3103 N N . SER A 1 378 ? -1.317 -17.595 -21.069 1.00 90.75 378 SER A N 1
ATOM 3104 C CA . SER A 1 378 ? -1.617 -18.554 -19.998 1.00 90.75 378 SER A CA 1
ATOM 3105 C C . SER A 1 378 ? -2.921 -19.322 -20.203 1.00 90.75 378 SER A C 1
ATOM 3107 O O . SER A 1 378 ? -3.150 -20.303 -19.499 1.00 90.75 378 SER A O 1
ATOM 3109 N N . GLY A 1 379 ? -3.815 -18.850 -21.079 1.00 91.81 379 GLY A N 1
ATOM 3110 C CA . GLY A 1 379 ? -5.190 -19.349 -21.190 1.00 91.81 379 GLY A CA 1
ATOM 3111 C C . GLY A 1 379 ? -6.076 -19.020 -19.978 1.00 91.81 379 GLY A C 1
ATOM 3112 O O . GLY A 1 379 ? -7.233 -19.432 -19.934 1.00 91.81 379 GLY A O 1
ATOM 3113 N N . HIS A 1 380 ? -5.562 -18.284 -18.988 1.00 93.12 380 HIS A N 1
ATOM 3114 C CA . HIS A 1 380 ? -6.301 -17.857 -17.802 1.00 93.12 380 HIS A CA 1
ATOM 3115 C C . HIS A 1 380 ? -6.783 -16.413 -17.972 1.00 93.12 380 HIS A C 1
ATOM 3117 O O . HIS A 1 380 ? -6.120 -15.609 -18.613 1.00 93.12 380 HIS A O 1
ATOM 3123 N N . SER A 1 381 ? -7.912 -16.051 -17.360 1.00 93.94 381 SER A N 1
ATOM 3124 C CA . SER A 1 381 ? -8.387 -14.657 -17.348 1.00 93.94 381 SER A CA 1
ATOM 3125 C C . SER A 1 381 ? -8.004 -13.947 -16.054 1.00 93.94 381 SER A C 1
ATOM 3127 O O . SER A 1 381 ? -8.177 -14.511 -14.967 1.00 93.94 381 SER A O 1
ATOM 3129 N N . LEU A 1 382 ? -7.590 -12.685 -16.162 1.00 95.62 382 LEU A N 1
ATOM 3130 C CA . LEU A 1 382 ? -7.342 -11.809 -15.022 1.00 95.62 382 LEU A CA 1
ATOM 3131 C C . LEU A 1 382 ? -8.650 -11.538 -14.270 1.00 95.62 382 LEU A C 1
ATOM 3133 O O . LEU A 1 382 ? -9.615 -11.049 -14.851 1.00 95.62 382 LEU A O 1
ATOM 3137 N N . LYS A 1 383 ? -8.697 -11.863 -12.971 1.00 93.69 383 LYS A N 1
ATOM 3138 C CA . LYS A 1 383 ? -9.914 -11.699 -12.149 1.00 93.69 383 LYS A CA 1
ATOM 3139 C C . LYS A 1 383 ? -9.867 -10.501 -11.216 1.00 93.69 383 LYS A C 1
ATOM 3141 O O . LYS A 1 383 ? -10.853 -9.776 -11.110 1.00 93.69 383 LYS A O 1
ATOM 3146 N N . ILE A 1 384 ? -8.749 -10.313 -10.521 1.00 91.88 384 ILE A N 1
ATOM 3147 C CA . ILE A 1 384 ? -8.594 -9.248 -9.533 1.00 91.88 384 ILE A CA 1
ATOM 3148 C C . ILE A 1 384 ? -7.302 -8.495 -9.821 1.00 91.88 384 ILE A C 1
ATOM 3150 O O . ILE A 1 384 ? -6.229 -9.098 -9.867 1.00 91.88 384 ILE A O 1
ATOM 3154 N N . LEU A 1 385 ? -7.414 -7.178 -9.975 1.00 91.25 385 LEU A N 1
ATOM 3155 C CA . LEU A 1 385 ? -6.273 -6.272 -9.987 1.00 91.25 385 LEU A CA 1
ATOM 3156 C C . LEU A 1 385 ? -6.231 -5.539 -8.651 1.00 91.25 385 LEU A C 1
ATOM 3158 O O . LEU A 1 385 ? -7.179 -4.834 -8.297 1.00 91.25 385 LEU A O 1
ATOM 3162 N N . ARG A 1 386 ? -5.129 -5.687 -7.921 1.00 88.81 386 ARG A N 1
ATOM 3163 C CA . ARG A 1 386 ? -4.888 -4.957 -6.684 1.00 88.81 386 ARG A CA 1
ATOM 3164 C C . ARG A 1 386 ? -3.848 -3.878 -6.915 1.00 88.81 386 ARG A C 1
ATOM 3166 O O . ARG A 1 386 ? -2.728 -4.178 -7.312 1.00 88.81 386 ARG A O 1
ATOM 3173 N N . THR A 1 387 ? -4.232 -2.637 -6.654 1.00 84.81 387 THR A N 1
ATOM 3174 C CA . THR A 1 387 ? -3.350 -1.471 -6.758 1.00 84.81 387 THR A CA 1
ATOM 3175 C C . THR A 1 387 ? -3.341 -0.722 -5.433 1.00 84.81 387 THR A C 1
ATOM 3177 O O . THR A 1 387 ? -4.255 -0.861 -4.609 1.00 84.81 387 THR A O 1
ATOM 3180 N N . ASP A 1 388 ? -2.326 0.109 -5.224 1.00 73.81 388 ASP A N 1
ATOM 3181 C CA . ASP A 1 388 ? -2.388 1.113 -4.172 1.00 73.81 388 ASP A CA 1
ATOM 3182 C C . ASP A 1 388 ? -3.458 2.185 -4.499 1.00 73.81 388 ASP A C 1
ATOM 3184 O O . ASP A 1 388 ? -4.057 2.212 -5.582 1.00 73.81 388 ASP A O 1
ATOM 3188 N N . ARG A 1 389 ? -3.775 3.053 -3.528 1.00 60.59 389 ARG A N 1
ATOM 3189 C CA . ARG A 1 389 ? -4.758 4.140 -3.708 1.00 60.59 389 ARG A CA 1
ATOM 3190 C C . ARG A 1 389 ? -4.200 5.360 -4.450 1.00 60.59 389 ARG A C 1
ATOM 3192 O O . ARG A 1 389 ? -4.886 6.383 -4.487 1.00 60.59 389 ARG A O 1
ATOM 3199 N N . ARG A 1 390 ? -3.000 5.299 -5.043 1.00 59.25 390 ARG A N 1
ATOM 3200 C CA . ARG A 1 390 ? -2.497 6.413 -5.858 1.00 59.25 390 ARG A CA 1
ATOM 3201 C C . ARG A 1 390 ? -3.378 6.567 -7.101 1.00 59.25 390 ARG A C 1
ATOM 3203 O O . ARG A 1 390 ? -3.816 5.594 -7.709 1.00 59.25 390 ARG A O 1
ATOM 3210 N N . GLY A 1 391 ? -3.701 7.817 -7.444 1.00 58.16 391 GLY A N 1
ATOM 3211 C CA . GLY A 1 391 ? -4.743 8.182 -8.420 1.00 58.16 391 GLY A CA 1
ATOM 3212 C C . GLY A 1 391 ? -4.539 7.673 -9.853 1.00 58.16 391 GLY A C 1
ATOM 3213 O O . GLY A 1 391 ? -5.445 7.774 -10.672 1.00 58.16 391 GLY A O 1
ATOM 3214 N N . GLU A 1 392 ? -3.383 7.083 -10.136 1.00 65.62 392 GLU A N 1
ATOM 3215 C CA . GLU A 1 392 ? -2.910 6.614 -11.443 1.00 65.62 392 GLU A CA 1
ATOM 3216 C C . GLU A 1 392 ? -3.788 5.482 -12.003 1.00 65.62 392 GLU A C 1
ATOM 3218 O O . GLU A 1 392 ? -3.984 5.380 -13.210 1.00 65.62 392 GLU A O 1
ATOM 3223 N N . PHE A 1 393 ? -4.413 4.701 -11.115 1.00 59.97 393 PHE A N 1
ATOM 3224 C CA . PHE A 1 393 ? -5.340 3.618 -11.461 1.00 59.97 393 PHE A CA 1
ATOM 3225 C C . PHE A 1 393 ? -6.814 3.951 -11.179 1.00 59.97 393 PHE A C 1
ATOM 3227 O O . PHE A 1 393 ? -7.655 3.049 -11.183 1.00 59.97 393 PHE A O 1
ATOM 3234 N N . ASN A 1 394 ? -7.146 5.205 -10.849 1.00 62.38 394 ASN A N 1
ATOM 3235 C CA . ASN A 1 394 ? -8.483 5.606 -10.378 1.00 62.38 394 ASN A CA 1
ATOM 3236 C C . ASN A 1 394 ? -9.273 6.461 -11.381 1.00 62.38 394 ASN A C 1
ATOM 3238 O O . ASN A 1 394 ? -10.364 6.920 -11.052 1.00 62.38 394 ASN A O 1
ATOM 3242 N N . GLY A 1 395 ? -8.758 6.670 -12.595 1.00 72.56 395 GLY A N 1
ATOM 3243 C CA . GLY A 1 395 ? -9.508 7.355 -13.647 1.00 72.56 395 GLY A CA 1
ATOM 3244 C C . GLY A 1 395 ? -10.769 6.579 -14.046 1.00 72.56 395 GLY A C 1
ATOM 3245 O O . GLY A 1 395 ? -10.741 5.350 -14.132 1.00 72.56 395 GLY A O 1
ATOM 3246 N N . HIS A 1 396 ? -11.861 7.294 -14.342 1.00 78.12 396 HIS A N 1
ATOM 3247 C CA . HIS A 1 396 ? -13.134 6.697 -14.775 1.00 78.12 396 HIS A CA 1
ATOM 3248 C C . HIS A 1 396 ? -12.965 5.730 -15.959 1.00 78.12 396 HIS A C 1
ATOM 3250 O O . HIS A 1 396 ? -13.575 4.667 -15.970 1.00 78.12 396 HIS A O 1
ATOM 3256 N N . ILE A 1 397 ? -12.071 6.047 -16.903 1.00 81.81 397 ILE A N 1
ATOM 3257 C CA . ILE A 1 397 ? -11.755 5.197 -18.063 1.00 81.81 397 ILE A CA 1
ATOM 3258 C C . ILE A 1 397 ? -11.189 3.836 -17.626 1.00 81.81 397 ILE A C 1
ATOM 3260 O O . ILE A 1 397 ? -11.587 2.802 -18.154 1.00 81.81 397 ILE A O 1
ATOM 3264 N N . PHE A 1 398 ? -10.290 3.824 -16.637 1.00 84.81 398 PHE A N 1
ATOM 3265 C CA . PHE A 1 398 ? -9.685 2.593 -16.123 1.00 84.81 398 PHE A CA 1
ATOM 3266 C C . PHE A 1 398 ? -10.735 1.729 -15.417 1.00 84.81 398 PHE A C 1
ATOM 3268 O O . PHE A 1 398 ? -10.796 0.520 -15.628 1.00 84.81 398 PHE A O 1
ATOM 3275 N N . ILE A 1 399 ? -11.577 2.355 -14.588 1.00 84.69 399 ILE A N 1
ATOM 3276 C CA . ILE A 1 399 ? -12.638 1.664 -13.845 1.00 84.69 399 ILE A CA 1
ATOM 3277 C C . ILE A 1 399 ? -13.654 1.049 -14.811 1.00 84.69 399 ILE A C 1
ATOM 3279 O O . ILE A 1 399 ? -13.976 -0.128 -14.665 1.00 84.69 399 ILE A O 1
ATOM 3283 N N . ASN A 1 400 ? -14.105 1.810 -15.812 1.00 87.69 400 ASN A N 1
ATOM 3284 C CA . ASN A 1 400 ? -15.037 1.320 -16.826 1.00 87.69 400 ASN A CA 1
ATOM 3285 C C . ASN A 1 400 ? -14.432 0.145 -17.595 1.00 87.69 400 ASN A C 1
ATOM 3287 O O . ASN A 1 400 ? -15.036 -0.918 -17.634 1.00 87.69 400 ASN A O 1
ATOM 3291 N N . PHE A 1 401 ? -13.187 0.272 -18.065 1.00 90.50 401 PHE A N 1
ATOM 3292 C CA . PHE A 1 401 ? -12.494 -0.826 -18.736 1.00 90.50 401 PHE A CA 1
ATOM 3293 C C . PHE A 1 401 ? -12.423 -2.092 -17.870 1.00 90.50 401 PHE A C 1
ATOM 3295 O O . PHE A 1 401 ? -12.667 -3.191 -18.364 1.00 90.50 401 PHE A O 1
ATOM 3302 N N . CYS A 1 402 ? -12.105 -1.965 -16.578 1.00 89.94 402 CYS A N 1
ATOM 3303 C CA . CYS A 1 402 ? -12.108 -3.106 -15.665 1.00 89.94 402 CYS A CA 1
ATOM 3304 C C . CYS A 1 402 ? -13.499 -3.732 -15.527 1.00 89.94 402 CYS A C 1
ATOM 3306 O O . CYS A 1 402 ? -13.602 -4.955 -15.595 1.00 89.94 402 CYS A O 1
ATOM 3308 N N . ASN A 1 403 ? -14.550 -2.924 -15.375 1.00 89.50 403 ASN A N 1
ATOM 3309 C CA . ASN A 1 403 ? -15.925 -3.411 -15.268 1.00 89.50 403 ASN A CA 1
ATOM 3310 C C . ASN A 1 403 ? -16.366 -4.140 -16.548 1.00 89.50 403 ASN A C 1
ATOM 3312 O O . ASN A 1 403 ? -16.871 -5.257 -16.455 1.00 89.50 403 ASN A O 1
ATOM 3316 N N . ASP A 1 404 ? -16.081 -3.565 -17.719 1.00 92.19 404 ASP A N 1
ATOM 3317 C CA . ASP A 1 404 ? -16.419 -4.132 -19.033 1.00 92.19 404 ASP A CA 1
ATOM 3318 C C . ASP A 1 404 ? -15.742 -5.491 -19.264 1.00 92.19 404 ASP A C 1
ATOM 3320 O O . ASP A 1 404 ? -16.294 -6.381 -19.904 1.00 92.19 404 ASP A O 1
ATOM 3324 N N . HIS A 1 405 ? -14.546 -5.678 -18.698 1.00 91.25 405 HIS A N 1
ATOM 3325 C CA . HIS A 1 405 ? -13.789 -6.928 -18.787 1.00 91.25 405 HIS A CA 1
ATOM 3326 C C . HIS A 1 405 ? -14.000 -7.857 -17.579 1.00 91.25 405 HIS A C 1
ATOM 3328 O O . HIS A 1 405 ? -13.320 -8.880 -17.470 1.00 91.25 405 HIS A O 1
ATOM 3334 N N . GLY A 1 406 ? -14.906 -7.517 -16.653 1.00 90.81 406 GLY A N 1
ATOM 3335 C CA . GLY A 1 406 ? -15.199 -8.319 -15.462 1.00 90.81 406 GLY A CA 1
ATOM 3336 C C . GLY A 1 406 ? -14.033 -8.436 -14.469 1.00 90.81 406 GLY A C 1
ATOM 3337 O O . GLY A 1 406 ? -13.939 -9.423 -13.736 1.00 90.81 406 GLY A O 1
ATOM 3338 N N . ILE A 1 407 ? -13.128 -7.455 -14.447 1.00 93.06 407 ILE A N 1
ATOM 3339 C CA . ILE A 1 407 ? -11.982 -7.390 -13.536 1.00 93.06 407 ILE A CA 1
ATOM 3340 C C . ILE A 1 407 ? -12.385 -6.626 -12.277 1.00 93.06 407 ILE A C 1
ATOM 3342 O O . ILE A 1 407 ? -12.670 -5.430 -12.312 1.00 93.06 407 ILE A O 1
ATOM 3346 N N . LYS A 1 408 ? -12.322 -7.291 -11.124 1.00 89.06 408 LYS A N 1
ATOM 3347 C CA . LYS A 1 408 ? -12.534 -6.636 -9.833 1.00 89.06 408 LYS A CA 1
ATOM 3348 C C . LYS A 1 408 ? -11.293 -5.831 -9.450 1.00 89.06 408 LYS A C 1
ATOM 3350 O O . LYS A 1 408 ? -10.208 -6.388 -9.287 1.00 89.06 408 LYS A O 1
ATOM 3355 N N . LYS A 1 409 ? -11.458 -4.527 -9.236 1.00 86.69 409 LYS A N 1
ATOM 3356 C CA . LYS A 1 409 ? -10.388 -3.665 -8.723 1.00 86.69 409 LYS A CA 1
ATOM 3357 C C . LYS A 1 409 ? -10.411 -3.638 -7.198 1.00 86.69 409 LYS A C 1
ATOM 3359 O O . LYS A 1 409 ? -11.405 -3.244 -6.593 1.00 86.69 409 LYS A O 1
ATOM 3364 N N . GLU A 1 410 ? -9.315 -4.042 -6.569 1.00 83.50 410 GLU A N 1
ATOM 3365 C CA . GLU A 1 410 ? -9.135 -3.950 -5.122 1.00 83.50 410 GLU A CA 1
ATOM 3366 C C . GLU A 1 410 ? -8.158 -2.824 -4.792 1.00 83.50 410 GLU A C 1
ATOM 3368 O O . GLU A 1 410 ? -7.003 -2.837 -5.207 1.00 83.50 410 GLU A O 1
ATOM 3373 N N . LEU A 1 411 ? -8.636 -1.837 -4.037 1.00 74.12 411 LEU A N 1
ATOM 3374 C CA . LEU A 1 411 ? -7.815 -0.748 -3.520 1.00 74.12 411 LEU A CA 1
ATOM 3375 C C . LEU A 1 411 ? -7.363 -1.088 -2.106 1.00 74.12 411 LEU A C 1
ATOM 3377 O O . LEU A 1 411 ? -8.207 -1.365 -1.248 1.00 74.12 411 LEU A O 1
ATOM 3381 N N . THR A 1 412 ? -6.060 -1.012 -1.838 1.00 59.31 412 THR A N 1
ATOM 3382 C CA . THR A 1 412 ? -5.553 -1.191 -0.470 1.00 59.31 412 THR A CA 1
ATOM 3383 C C . THR A 1 412 ? -6.136 -0.153 0.480 1.00 59.31 412 THR A C 1
ATOM 3385 O O . THR A 1 412 ? -6.352 0.996 0.105 1.00 59.31 412 THR A O 1
ATOM 3388 N N . VAL A 1 413 ? -6.457 -0.531 1.717 1.00 46.62 413 VAL A N 1
ATOM 3389 C CA . VAL A 1 413 ? -6.956 0.424 2.722 1.00 46.62 413 VAL A CA 1
ATOM 3390 C C . VAL A 1 413 ? -5.792 1.279 3.241 1.00 46.62 413 VAL A C 1
ATOM 3392 O O . VAL A 1 413 ? -4.700 0.750 3.472 1.00 46.62 413 VAL A O 1
ATOM 3395 N N . HIS A 1 414 ? -6.006 2.591 3.443 1.00 34.78 414 HIS A N 1
ATOM 3396 C CA . HIS A 1 414 ? -5.013 3.452 4.103 1.00 34.78 414 HIS A CA 1
ATOM 3397 C C . HIS A 1 414 ? -4.623 2.840 5.457 1.00 34.78 414 HIS A C 1
ATOM 3399 O O . HIS A 1 414 ? -5.492 2.435 6.223 1.00 34.78 414 HIS A O 1
ATOM 3405 N N . HIS A 1 415 ? -3.316 2.747 5.713 1.00 31.55 415 HIS A N 1
ATOM 3406 C CA . HIS A 1 415 ? -2.700 2.077 6.869 1.00 31.55 415 HIS A CA 1
ATOM 3407 C C . HIS A 1 415 ? -2.694 0.533 6.873 1.00 31.55 415 HIS A C 1
ATOM 3409 O O . HIS A 1 415 ? -2.317 -0.058 7.883 1.00 31.55 415 HIS A O 1
ATOM 3415 N N . THR A 1 416 ? -2.949 -0.135 5.736 1.00 40.88 416 THR A N 1
ATOM 3416 C CA . THR A 1 416 ? -2.590 -1.564 5.545 1.00 40.88 416 THR A CA 1
ATOM 3417 C C . THR A 1 416 ? -1.585 -1.782 4.400 1.00 40.88 416 THR A C 1
ATOM 3419 O O . THR A 1 416 ? -1.951 -2.300 3.342 1.00 40.88 416 THR A O 1
ATOM 3422 N N . PRO A 1 417 ? -0.291 -1.440 4.591 1.00 41.66 417 PRO A N 1
ATOM 3423 C CA . PRO A 1 417 ? 0.765 -1.700 3.600 1.00 41.66 417 PRO A CA 1
ATOM 3424 C C . PRO A 1 417 ? 0.855 -3.177 3.176 1.00 41.66 417 PRO A C 1
ATOM 3426 O O . PRO A 1 417 ? 1.368 -3.514 2.121 1.00 41.66 417 PRO A O 1
ATOM 3429 N N . GLN A 1 418 ? 0.329 -4.103 3.983 1.00 50.31 418 GLN A N 1
ATOM 3430 C CA . GLN A 1 418 ? 0.399 -5.542 3.739 1.00 50.31 418 GLN A CA 1
ATOM 3431 C C . GLN A 1 418 ? -0.426 -5.988 2.522 1.00 50.31 418 GLN A C 1
ATOM 3433 O O . GLN A 1 418 ? -0.084 -7.001 1.914 1.00 50.31 418 GLN A O 1
ATOM 3438 N N . GLN A 1 419 ? -1.495 -5.264 2.151 1.00 53.62 419 GLN A N 1
ATOM 3439 C CA . GLN A 1 419 ? -2.410 -5.713 1.093 1.00 53.62 419 GLN A CA 1
ATOM 3440 C C . GLN A 1 419 ? -1.790 -5.640 -0.314 1.00 53.62 419 GLN A C 1
ATOM 3442 O O . GLN A 1 419 ? -2.016 -6.572 -1.089 1.00 53.62 419 GLN A O 1
ATOM 3447 N N . ASN A 1 420 ? -0.989 -4.603 -0.612 1.00 67.69 420 ASN A N 1
ATOM 3448 C CA . ASN A 1 420 ? -0.143 -4.499 -1.820 1.00 67.69 420 ASN A CA 1
ATOM 3449 C C . ASN A 1 420 ? 1.348 -4.721 -1.508 1.00 67.69 420 ASN A C 1
ATOM 3451 O O . ASN A 1 420 ? 2.208 -4.602 -2.378 1.00 67.69 420 ASN A O 1
ATOM 3455 N N . GLY A 1 421 ? 1.671 -5.113 -0.272 1.00 70.88 421 GLY A N 1
ATOM 3456 C CA . GLY A 1 421 ? 3.046 -5.277 0.197 1.00 70.88 421 GLY A CA 1
ATOM 3457 C C . GLY A 1 421 ? 3.841 -6.346 -0.553 1.00 70.88 421 GLY A C 1
ATOM 3458 O O . GLY A 1 421 ? 5.029 -6.519 -0.306 1.00 70.88 421 GLY A O 1
ATOM 3459 N N . ILE A 1 422 ? 3.214 -7.115 -1.444 1.00 79.81 422 ILE A N 1
ATOM 3460 C CA . ILE A 1 422 ? 3.910 -7.993 -2.387 1.00 79.81 422 ILE A CA 1
ATOM 3461 C C . ILE A 1 422 ? 4.592 -7.172 -3.481 1.00 79.81 422 ILE A C 1
ATOM 3463 O O . ILE A 1 422 ? 5.795 -7.340 -3.663 1.00 79.81 422 ILE A O 1
ATOM 3467 N N . ALA A 1 423 ? 3.861 -6.301 -4.183 1.00 82.12 423 ALA A N 1
ATOM 3468 C CA . ALA A 1 423 ? 4.433 -5.476 -5.244 1.00 82.12 423 ALA A CA 1
ATOM 3469 C C . ALA A 1 423 ? 5.421 -4.451 -4.669 1.00 82.12 423 ALA A C 1
ATOM 3471 O O . ALA A 1 423 ? 6.534 -4.350 -5.173 1.00 82.12 423 ALA A O 1
ATOM 3472 N N . GLU A 1 424 ? 5.090 -3.811 -3.541 1.00 82.81 424 GLU A N 1
ATOM 3473 C CA . GLU A 1 424 ? 5.979 -2.839 -2.883 1.00 82.81 424 GLU A CA 1
ATOM 3474 C C . GLU A 1 424 ? 7.319 -3.470 -2.462 1.00 82.81 424 GLU A C 1
ATOM 3476 O O . GLU A 1 424 ? 8.389 -2.968 -2.805 1.00 82.81 424 GLU A O 1
ATOM 3481 N N . ARG A 1 425 ? 7.292 -4.624 -1.773 1.00 82.56 425 ARG A N 1
ATOM 3482 C CA . ARG A 1 425 ? 8.531 -5.331 -1.393 1.00 82.56 425 ARG A CA 1
ATOM 3483 C C . ARG A 1 425 ? 9.329 -5.774 -2.611 1.00 82.56 425 ARG A C 1
ATOM 3485 O O . ARG A 1 425 ? 10.555 -5.756 -2.566 1.00 82.56 425 ARG A O 1
ATOM 3492 N N . LYS A 1 426 ? 8.653 -6.179 -3.691 1.00 87.62 426 LYS A N 1
ATOM 3493 C CA . LYS A 1 426 ? 9.330 -6.544 -4.937 1.00 87.62 426 LYS A CA 1
ATOM 3494 C C . LYS A 1 426 ? 9.995 -5.340 -5.586 1.00 87.62 426 LYS A C 1
ATOM 3496 O O . LYS A 1 426 ? 11.148 -5.473 -5.976 1.00 87.62 426 LYS A O 1
ATOM 3501 N N . ASN A 1 427 ? 9.336 -4.184 -5.623 1.00 87.62 427 ASN A N 1
ATOM 3502 C CA . ASN A 1 427 ? 9.932 -2.940 -6.102 1.00 87.62 427 ASN A CA 1
ATOM 3503 C C . ASN A 1 427 ? 11.208 -2.590 -5.330 1.00 87.62 427 ASN A C 1
ATOM 3505 O O . ASN A 1 427 ? 12.223 -2.309 -5.961 1.00 87.62 427 ASN A O 1
ATOM 3509 N N . ILE A 1 428 ? 11.194 -2.695 -3.995 1.00 85.69 428 ILE A N 1
ATOM 3510 C CA . ILE A 1 428 ? 12.390 -2.476 -3.162 1.00 85.69 428 ILE A CA 1
ATOM 3511 C C . ILE A 1 428 ? 13.520 -3.428 -3.574 1.00 85.69 428 ILE A C 1
ATOM 3513 O O . ILE A 1 428 ? 14.588 -2.969 -3.968 1.00 85.69 428 ILE A O 1
ATOM 3517 N N . THR A 1 429 ? 13.266 -4.743 -3.584 1.00 87.19 429 THR A N 1
ATOM 3518 C CA . THR A 1 429 ? 14.280 -5.742 -3.969 1.00 87.19 429 THR A CA 1
ATOM 3519 C C . THR A 1 429 ? 14.834 -5.500 -5.376 1.00 87.19 429 THR A C 1
ATOM 3521 O O . THR A 1 429 ? 16.035 -5.623 -5.600 1.00 87.19 429 THR A O 1
ATOM 3524 N N . ILE A 1 430 ? 13.971 -5.160 -6.337 1.00 90.62 430 ILE A N 1
ATOM 3525 C CA . ILE A 1 430 ? 14.370 -4.921 -7.728 1.00 90.62 430 ILE A CA 1
ATOM 3526 C C . ILE A 1 430 ? 15.293 -3.704 -7.827 1.00 90.62 430 ILE A C 1
ATOM 3528 O O . ILE A 1 430 ? 16.307 -3.763 -8.523 1.00 90.62 430 ILE A O 1
ATOM 3532 N N . VAL A 1 431 ? 14.959 -2.617 -7.129 1.00 89.75 431 VAL A N 1
ATOM 3533 C CA . VAL A 1 431 ? 15.740 -1.375 -7.139 1.00 89.75 431 VAL A CA 1
ATOM 3534 C C . VAL A 1 431 ? 17.085 -1.566 -6.446 1.00 89.75 431 VAL A C 1
ATOM 3536 O O . VAL A 1 431 ? 18.098 -1.146 -6.998 1.00 89.75 431 VAL A O 1
ATOM 3539 N N . GLU A 1 432 ? 17.125 -2.241 -5.297 1.00 88.38 432 GLU A N 1
ATOM 3540 C CA . GLU A 1 432 ? 18.373 -2.547 -4.583 1.00 88.38 432 GLU A CA 1
ATOM 3541 C C . GLU A 1 432 ? 19.312 -3.404 -5.441 1.00 88.38 432 GLU A C 1
ATOM 3543 O O . GLU A 1 432 ? 20.471 -3.043 -5.642 1.00 88.38 432 GLU A O 1
ATOM 3548 N N . MET A 1 433 ? 18.801 -4.489 -6.037 1.00 89.38 433 MET A N 1
ATOM 3549 C CA . MET A 1 433 ? 19.586 -5.325 -6.952 1.00 89.38 433 MET A CA 1
ATOM 3550 C C . MET A 1 433 ? 20.089 -4.527 -8.159 1.00 89.38 433 MET A C 1
ATOM 3552 O O . MET A 1 433 ? 21.252 -4.656 -8.539 1.00 89.38 433 MET A O 1
ATOM 3556 N N . ALA A 1 434 ? 19.240 -3.680 -8.750 1.00 88.56 434 ALA A N 1
ATOM 3557 C CA . ALA A 1 434 ? 19.638 -2.859 -9.886 1.00 88.56 434 ALA A CA 1
ATOM 3558 C C . ALA A 1 434 ? 20.729 -1.840 -9.515 1.00 88.56 434 ALA A C 1
ATOM 3560 O O . ALA A 1 434 ? 21.684 -1.654 -10.269 1.00 88.56 434 ALA A O 1
ATOM 3561 N N . GLN A 1 435 ? 20.637 -1.223 -8.336 1.00 85.12 435 GLN A N 1
ATOM 3562 C CA . GLN A 1 435 ? 21.673 -0.328 -7.822 1.00 85.12 435 GLN A CA 1
ATOM 3563 C C . GLN A 1 435 ? 22.998 -1.064 -7.609 1.00 85.12 435 GLN A C 1
ATOM 3565 O O . GLN A 1 435 ? 24.033 -0.575 -8.060 1.00 85.12 435 GLN A O 1
ATOM 3570 N N . SER A 1 436 ? 22.976 -2.257 -7.006 1.00 86.50 436 SER A N 1
ATOM 3571 C CA . SER A 1 436 ? 24.185 -3.070 -6.825 1.00 86.50 436 SER A CA 1
ATOM 3572 C C . SER A 1 436 ? 24.830 -3.460 -8.159 1.00 86.50 436 SER A C 1
ATOM 3574 O O . SER A 1 436 ? 26.048 -3.367 -8.300 1.00 86.50 436 SER A O 1
ATOM 3576 N N . MET A 1 437 ? 24.032 -3.846 -9.161 1.00 85.12 437 MET A N 1
ATOM 3577 C CA . MET A 1 437 ? 24.534 -4.191 -10.499 1.00 85.12 437 MET A CA 1
ATOM 3578 C C . MET A 1 437 ? 25.182 -2.992 -11.206 1.00 85.12 437 MET A C 1
ATOM 3580 O O . MET A 1 437 ? 26.238 -3.147 -11.820 1.00 85.12 437 MET A O 1
ATOM 3584 N N . LEU A 1 438 ? 24.580 -1.802 -11.098 1.00 84.19 438 LEU A N 1
ATOM 3585 C CA . LEU A 1 438 ? 25.142 -0.562 -11.642 1.00 84.19 438 LEU A CA 1
ATOM 3586 C C . LEU A 1 438 ? 26.469 -0.197 -10.968 1.00 84.19 438 LEU A C 1
ATOM 3588 O O . LEU A 1 438 ? 27.449 0.077 -11.659 1.00 84.19 438 LEU A O 1
ATOM 3592 N N . GLN A 1 439 ? 26.509 -0.225 -9.633 1.00 84.00 439 GLN A N 1
ATOM 3593 C CA . GLN A 1 439 ? 27.689 0.146 -8.846 1.00 84.00 439 GLN A CA 1
ATOM 3594 C C . GLN A 1 439 ? 28.863 -0.805 -9.087 1.00 84.00 439 GLN A C 1
ATOM 3596 O O . GLN A 1 439 ? 29.975 -0.354 -9.341 1.00 84.00 439 GLN A O 1
ATOM 3601 N N . HIS A 1 440 ? 28.616 -2.117 -9.083 1.00 79.44 440 HIS A N 1
ATOM 3602 C CA . HIS A 1 440 ? 29.665 -3.124 -9.255 1.00 79.44 440 HIS A CA 1
ATOM 3603 C C . HIS A 1 440 ? 30.370 -3.037 -10.622 1.00 79.44 440 HIS A C 1
ATOM 3605 O O . HIS A 1 440 ? 31.523 -3.441 -10.759 1.00 79.44 440 HIS A O 1
ATOM 3611 N N . LYS A 1 441 ? 29.682 -2.543 -11.658 1.00 77.62 441 LYS A N 1
ATOM 3612 C CA . LYS A 1 441 ? 30.233 -2.398 -13.016 1.00 77.62 441 LYS A CA 1
ATOM 3613 C C . LYS A 1 441 ? 30.510 -0.952 -13.419 1.00 77.62 441 LYS A C 1
ATOM 3615 O O . LYS A 1 441 ? 30.844 -0.720 -14.575 1.00 77.62 441 LYS A O 1
ATOM 3620 N N . ASN A 1 442 ? 30.384 -0.012 -12.481 1.00 79.56 442 ASN A N 1
ATOM 3621 C CA . ASN A 1 442 ? 30.539 1.424 -12.710 1.00 79.56 442 ASN A CA 1
ATOM 3622 C C . ASN A 1 442 ? 29.778 1.920 -13.957 1.00 79.56 442 ASN A C 1
ATOM 3624 O O . ASN A 1 442 ? 30.294 2.677 -14.776 1.00 79.56 442 ASN A O 1
ATOM 3628 N N . LEU A 1 443 ? 28.555 1.420 -14.136 1.00 81.44 443 LEU A N 1
ATOM 3629 C CA . LEU A 1 443 ? 27.729 1.735 -15.294 1.00 81.44 443 LEU A CA 1
ATOM 3630 C C . LEU A 1 443 ? 26.950 3.036 -15.066 1.00 81.44 443 LEU A C 1
ATOM 3632 O O . LEU A 1 443 ? 26.549 3.331 -13.934 1.00 81.44 443 LEU A O 1
ATOM 3636 N N . PRO A 1 444 ? 26.678 3.813 -16.128 1.00 84.12 444 PRO A N 1
ATOM 3637 C CA . PRO A 1 444 ? 25.981 5.079 -15.986 1.00 84.12 444 PRO A CA 1
ATOM 3638 C C . PRO A 1 444 ? 24.538 4.872 -15.503 1.00 84.12 444 PRO A C 1
ATOM 3640 O O . PRO A 1 444 ? 23.830 3.944 -15.902 1.00 84.12 444 PRO A O 1
ATOM 3643 N N . LYS A 1 445 ? 24.082 5.777 -14.627 1.00 86.06 445 LYS A N 1
ATOM 3644 C CA . LYS A 1 445 ? 22.768 5.688 -13.961 1.00 86.06 445 LYS A CA 1
ATOM 3645 C C . LYS A 1 445 ? 21.586 5.716 -14.932 1.00 86.06 445 LYS A C 1
ATOM 3647 O O . LYS A 1 445 ? 20.508 5.257 -14.572 1.00 86.06 445 LYS A O 1
ATOM 3652 N N . ASN A 1 446 ? 21.766 6.228 -16.149 1.00 85.81 446 ASN A N 1
ATOM 3653 C CA . ASN A 1 446 ? 20.736 6.226 -17.191 1.00 85.81 446 ASN A CA 1
ATOM 3654 C C . ASN A 1 446 ? 20.388 4.811 -17.696 1.00 85.81 446 ASN A C 1
ATOM 3656 O O . ASN A 1 446 ? 19.365 4.646 -18.347 1.00 85.81 446 ASN A O 1
ATOM 3660 N N . LEU A 1 447 ? 21.158 3.775 -17.355 1.00 86.31 447 LEU A N 1
ATOM 3661 C CA . LEU A 1 447 ? 20.849 2.381 -17.710 1.00 86.31 447 LEU A CA 1
ATOM 3662 C C . LEU A 1 447 ? 19.960 1.663 -16.700 1.00 86.31 447 LEU A C 1
ATOM 3664 O O . LEU A 1 447 ? 19.803 0.442 -16.747 1.00 86.31 447 LEU A O 1
ATOM 3668 N N . TRP A 1 448 ? 19.394 2.397 -15.741 1.00 90.94 448 TRP A N 1
ATOM 3669 C CA . TRP A 1 448 ? 18.587 1.797 -14.687 1.00 90.94 448 TRP A CA 1
ATOM 3670 C C . TRP A 1 448 ? 17.432 0.952 -15.245 1.00 90.94 448 TRP A C 1
ATOM 3672 O O . TRP A 1 448 ? 17.093 -0.059 -14.638 1.00 90.94 448 TRP A O 1
ATOM 3682 N N . ALA A 1 449 ? 16.850 1.308 -16.397 1.00 90.25 449 ALA A N 1
ATOM 3683 C CA . ALA A 1 449 ? 15.741 0.558 -16.987 1.00 90.25 449 ALA A CA 1
ATOM 3684 C C . ALA A 1 449 ? 16.197 -0.815 -17.510 1.00 90.25 449 ALA A C 1
ATOM 3686 O O . ALA A 1 449 ? 15.585 -1.841 -17.216 1.00 90.25 449 ALA A O 1
ATOM 3687 N N . GLU A 1 450 ? 17.314 -0.860 -18.229 1.00 87.88 450 GLU A N 1
ATOM 3688 C CA . GLU A 1 450 ? 17.918 -2.081 -18.760 1.00 87.88 450 GLU A CA 1
ATOM 3689 C C . GLU A 1 450 ? 18.360 -3.024 -17.629 1.00 87.88 450 GLU A C 1
ATOM 3691 O O . GLU A 1 450 ? 18.144 -4.242 -17.684 1.00 87.88 450 GLU A O 1
ATOM 3696 N N . VAL A 1 451 ? 18.905 -2.448 -16.556 1.00 89.38 451 VAL A N 1
ATOM 3697 C CA . VAL A 1 451 ? 19.303 -3.189 -15.358 1.00 89.38 451 VAL A CA 1
ATOM 3698 C C . VAL A 1 451 ? 18.077 -3.727 -14.624 1.00 89.38 451 VAL A C 1
ATOM 3700 O O . VAL A 1 451 ? 18.040 -4.913 -14.316 1.00 89.38 451 VAL A O 1
ATOM 3703 N N . VAL A 1 452 ? 17.037 -2.915 -14.403 1.00 92.69 452 VAL A N 1
ATOM 3704 C CA . VAL A 1 452 ? 15.773 -3.359 -13.784 1.00 92.69 452 VAL A CA 1
ATOM 3705 C C . VAL A 1 452 ? 15.136 -4.495 -14.587 1.00 92.69 452 VAL A C 1
ATOM 3707 O O . VAL A 1 452 ? 14.716 -5.501 -14.010 1.00 92.69 452 VAL A O 1
ATOM 3710 N N . SER A 1 453 ? 15.114 -4.383 -15.918 1.00 91.44 453 SER A N 1
ATOM 3711 C CA . SER A 1 453 ? 14.633 -5.450 -16.802 1.00 91.44 453 SER A CA 1
ATOM 3712 C C . SER A 1 453 ? 15.431 -6.742 -16.607 1.00 91.44 453 SER A C 1
ATOM 3714 O O . SER A 1 453 ? 14.855 -7.828 -16.529 1.00 91.44 453 SER A O 1
ATOM 3716 N N . THR A 1 454 ? 16.755 -6.631 -16.492 1.00 88.56 454 THR A N 1
ATOM 3717 C CA . THR A 1 454 ? 17.647 -7.773 -16.261 1.00 88.56 454 THR A CA 1
ATOM 3718 C C . THR A 1 454 ? 17.425 -8.393 -14.881 1.00 88.56 454 THR A C 1
ATOM 3720 O O . THR A 1 454 ? 17.287 -9.611 -14.769 1.00 88.56 454 THR A O 1
ATOM 3723 N N . THR A 1 455 ? 17.305 -7.576 -13.836 1.00 91.88 455 THR A N 1
ATOM 3724 C CA . THR A 1 455 ? 16.989 -8.016 -12.473 1.00 91.88 455 THR A CA 1
ATOM 3725 C C . THR A 1 455 ? 15.704 -8.837 -12.444 1.00 91.88 455 THR A C 1
ATOM 3727 O O . THR A 1 455 ? 15.673 -9.924 -11.871 1.00 91.88 455 THR A O 1
ATOM 3730 N N . ILE A 1 456 ? 14.645 -8.368 -13.105 1.00 93.31 456 ILE A N 1
ATOM 3731 C CA . ILE A 1 456 ? 13.368 -9.088 -13.167 1.00 93.31 456 ILE A CA 1
ATOM 3732 C C . ILE A 1 456 ? 13.501 -10.387 -13.963 1.00 93.31 456 ILE A C 1
ATOM 3734 O O . ILE A 1 456 ? 12.952 -11.414 -13.558 1.00 93.31 456 ILE A O 1
ATOM 3738 N N . TYR A 1 457 ? 14.264 -10.378 -15.057 1.00 91.50 457 TYR A N 1
ATOM 3739 C CA . TYR A 1 457 ? 14.545 -11.584 -15.833 1.00 91.50 457 TYR A CA 1
ATOM 3740 C C . TYR A 1 457 ? 15.231 -12.668 -14.989 1.00 91.50 457 TYR A C 1
ATOM 3742 O O . TYR A 1 457 ? 14.841 -13.839 -15.072 1.00 91.50 457 TYR A O 1
ATOM 3750 N N . ILE A 1 458 ? 16.215 -12.271 -14.173 1.00 91.06 458 ILE A N 1
ATOM 3751 C CA . ILE A 1 458 ? 16.917 -13.138 -13.220 1.00 91.06 458 ILE A CA 1
ATOM 3752 C C . ILE A 1 458 ? 15.941 -13.627 -12.153 1.00 91.06 458 ILE A C 1
ATOM 3754 O O . ILE A 1 458 ? 15.790 -14.829 -11.976 1.00 91.06 458 ILE A O 1
ATOM 3758 N N . LEU A 1 459 ? 15.213 -12.725 -11.490 1.00 93.00 459 LEU A N 1
ATOM 3759 C CA . LEU A 1 459 ? 14.303 -13.088 -10.402 1.00 93.00 459 LEU A CA 1
ATOM 3760 C C . LEU A 1 459 ? 13.175 -14.031 -10.843 1.00 93.00 459 LEU A C 1
ATOM 3762 O O . LEU A 1 459 ? 12.786 -14.904 -10.072 1.00 93.00 459 LEU A O 1
ATOM 3766 N N . ASN A 1 460 ? 12.671 -13.900 -12.073 1.00 94.44 460 ASN A N 1
ATOM 3767 C CA . ASN A 1 460 ? 11.690 -14.835 -12.628 1.00 94.44 460 ASN A CA 1
ATOM 3768 C C . ASN A 1 460 ? 12.268 -16.248 -12.840 1.00 94.44 460 ASN A C 1
ATOM 3770 O O . ASN A 1 460 ? 11.507 -17.206 -12.925 1.00 94.44 460 ASN A O 1
ATOM 3774 N N . ARG A 1 461 ? 13.596 -16.393 -12.907 1.00 93.50 461 ARG A N 1
ATOM 3775 C CA . ARG A 1 461 ? 14.327 -17.664 -13.060 1.00 93.50 461 ARG A CA 1
ATOM 3776 C C . ARG A 1 461 ? 15.077 -18.081 -11.794 1.00 93.50 461 ARG A C 1
ATOM 3778 O O . ARG A 1 461 ? 15.806 -19.065 -11.821 1.00 93.50 461 ARG A O 1
ATOM 3785 N N . SER A 1 462 ? 14.871 -17.367 -10.692 1.00 89.94 462 SER A N 1
ATOM 3786 C CA . SER A 1 462 ? 15.438 -17.700 -9.389 1.00 89.94 462 SER A CA 1
ATOM 3787 C C . SER A 1 462 ? 14.383 -18.368 -8.501 1.00 89.94 462 SER A C 1
ATOM 3789 O O . SER A 1 462 ? 13.215 -17.966 -8.531 1.00 89.94 462 SER A O 1
ATOM 3791 N N . PRO A 1 463 ? 14.756 -19.364 -7.679 1.00 85.81 463 PRO A N 1
ATOM 3792 C CA . PRO A 1 463 ? 13.839 -19.972 -6.721 1.00 85.81 463 PRO A CA 1
ATOM 3793 C C . PRO A 1 463 ? 13.289 -18.937 -5.736 1.00 85.81 463 PRO A C 1
ATOM 3795 O O . PRO A 1 463 ? 13.993 -18.016 -5.316 1.00 85.81 463 PRO A O 1
ATOM 3798 N N . THR A 1 464 ? 12.036 -19.099 -5.308 1.00 81.75 464 THR A N 1
ATOM 3799 C CA . THR A 1 464 ? 11.452 -18.244 -4.264 1.00 81.75 464 THR A CA 1
ATOM 3800 C C . THR A 1 464 ? 10.871 -19.089 -3.140 1.00 81.75 464 THR A C 1
ATOM 3802 O O . THR A 1 464 ? 10.245 -20.110 -3.389 1.00 81.75 464 THR A O 1
ATOM 3805 N N . LYS A 1 465 ? 10.983 -18.638 -1.882 1.00 77.94 465 LYS A N 1
ATOM 3806 C CA . LYS A 1 465 ? 10.393 -19.355 -0.728 1.00 77.94 465 LYS A CA 1
ATOM 3807 C C . LYS A 1 465 ? 8.875 -19.563 -0.842 1.00 77.94 465 LYS A C 1
ATOM 3809 O O . LYS A 1 465 ? 8.315 -20.410 -0.159 1.00 77.94 465 LYS A O 1
ATOM 3814 N N . VAL A 1 466 ? 8.200 -18.743 -1.650 1.00 75.56 466 VAL A N 1
ATOM 3815 C CA . VAL A 1 466 ? 6.738 -18.747 -1.797 1.00 75.56 466 VAL A CA 1
ATOM 3816 C C . VAL A 1 466 ? 6.273 -19.771 -2.834 1.00 75.56 466 VAL A C 1
ATOM 3818 O O . VAL A 1 466 ? 5.167 -20.302 -2.721 1.00 75.56 466 VAL A O 1
ATOM 3821 N N . VAL A 1 467 ? 7.098 -20.060 -3.837 1.00 79.12 467 VAL A N 1
ATOM 3822 C CA . VAL A 1 467 ? 6.848 -21.094 -4.842 1.00 79.12 467 VAL A CA 1
ATOM 3823 C C . VAL A 1 467 ? 7.822 -22.231 -4.546 1.00 79.12 467 VAL A C 1
ATOM 3825 O O . VAL A 1 467 ? 8.973 -22.204 -4.969 1.00 79.12 467 VAL A O 1
ATOM 3828 N N . LEU A 1 468 ? 7.384 -23.171 -3.707 1.00 78.00 468 LEU A N 1
ATOM 3829 C CA . LEU A 1 468 ? 8.253 -24.203 -3.144 1.00 78.00 468 LEU A CA 1
ATOM 3830 C C . LEU A 1 468 ? 8.951 -24.989 -4.263 1.00 78.00 468 LEU A C 1
ATOM 3832 O O . LEU A 1 468 ? 8.281 -25.571 -5.109 1.00 78.00 468 LEU A O 1
ATOM 3836 N N . ASN A 1 469 ? 10.286 -25.005 -4.239 1.00 79.88 469 ASN A N 1
ATOM 3837 C CA . ASN A 1 469 ? 11.143 -25.738 -5.178 1.00 79.88 469 ASN A CA 1
ATOM 3838 C C . ASN A 1 469 ? 10.924 -25.419 -6.668 1.00 79.88 469 ASN A C 1
ATOM 3840 O O . ASN A 1 469 ? 11.301 -26.224 -7.516 1.00 79.88 469 ASN A O 1
ATOM 3844 N N . MET A 1 470 ? 10.346 -24.259 -6.996 1.00 88.06 470 MET A N 1
ATOM 3845 C CA . MET A 1 470 ? 10.181 -23.820 -8.382 1.00 88.06 470 MET A CA 1
ATOM 3846 C C . MET A 1 470 ? 10.521 -22.335 -8.542 1.00 88.06 470 MET A C 1
ATOM 3848 O O . MET A 1 470 ? 10.434 -21.521 -7.616 1.00 88.06 470 MET A O 1
ATOM 3852 N N . THR A 1 471 ? 10.901 -21.973 -9.757 1.00 92.50 471 THR A N 1
ATOM 3853 C CA . THR A 1 471 ? 11.041 -20.586 -10.201 1.00 92.50 471 THR A CA 1
ATOM 3854 C C . THR A 1 471 ? 9.671 -20.009 -10.581 1.00 92.50 471 THR A C 1
ATOM 3856 O O . THR A 1 471 ? 8.767 -20.756 -10.969 1.00 92.50 471 THR A O 1
ATOM 3859 N N . PRO A 1 472 ? 9.480 -18.680 -10.524 1.00 94.25 472 PRO A N 1
ATOM 3860 C CA . PRO A 1 472 ? 8.271 -18.055 -11.058 1.00 94.25 472 PRO A CA 1
ATOM 3861 C C . PRO A 1 472 ? 7.990 -18.416 -12.523 1.00 94.25 472 PRO A C 1
ATOM 3863 O O . PRO A 1 472 ? 6.840 -18.611 -12.907 1.00 94.25 472 PRO A O 1
ATOM 3866 N N . TYR A 1 473 ? 9.047 -18.568 -13.325 1.00 93.94 473 TYR A N 1
ATOM 3867 C CA . TYR A 1 473 ? 8.967 -19.026 -14.707 1.00 93.94 473 TYR A CA 1
ATOM 3868 C C . TYR A 1 473 ? 8.398 -20.446 -14.808 1.00 93.94 473 TYR A C 1
ATOM 3870 O O . TYR A 1 473 ? 7.479 -20.679 -15.589 1.00 93.94 473 TYR A O 1
ATOM 3878 N N . GLU A 1 474 ? 8.897 -21.384 -14.001 1.00 93.75 474 GLU A N 1
ATOM 3879 C CA . GLU A 1 474 ? 8.367 -22.752 -13.937 1.00 93.75 474 GLU A CA 1
ATOM 3880 C C . GLU A 1 474 ? 6.903 -22.772 -13.519 1.00 93.75 474 GLU A C 1
ATOM 3882 O O . GLU A 1 474 ? 6.103 -23.443 -14.162 1.00 93.75 474 GLU A O 1
ATOM 3887 N N . ALA A 1 475 ? 6.531 -22.003 -12.495 1.00 92.12 475 ALA A N 1
ATOM 3888 C CA . ALA A 1 475 ? 5.147 -21.932 -12.037 1.00 92.12 475 ALA A CA 1
ATOM 3889 C C . ALA A 1 475 ? 4.195 -21.324 -13.080 1.00 92.12 475 ALA A C 1
ATOM 3891 O O . ALA A 1 475 ? 3.008 -21.643 -13.079 1.00 92.12 475 ALA A O 1
ATOM 3892 N N . TRP A 1 476 ? 4.696 -20.448 -13.957 1.00 94.19 476 TRP A N 1
ATOM 3893 C CA . TRP A 1 476 ? 3.902 -19.808 -15.007 1.00 94.19 476 TRP A CA 1
ATOM 3894 C C . TRP A 1 476 ? 3.796 -20.644 -16.287 1.00 94.19 476 TRP A C 1
ATOM 3896 O O . TRP A 1 476 ? 2.713 -20.783 -16.845 1.00 94.19 476 TRP A O 1
ATOM 3906 N N . PHE A 1 477 ? 4.912 -21.192 -16.769 1.00 91.06 477 PHE A N 1
ATOM 3907 C CA . PHE A 1 477 ? 4.979 -21.913 -18.046 1.00 91.06 477 PHE A CA 1
ATOM 3908 C C . PHE A 1 477 ? 4.893 -23.432 -17.912 1.00 91.06 477 PHE A C 1
ATOM 3910 O O . PHE A 1 477 ? 4.872 -24.126 -18.927 1.00 91.06 477 PHE A O 1
ATOM 3917 N N . ASN A 1 478 ? 4.922 -23.949 -16.685 1.00 90.69 478 ASN A N 1
ATOM 3918 C CA . ASN A 1 478 ? 5.030 -25.373 -16.391 1.00 90.69 478 ASN A CA 1
ATOM 3919 C C . ASN A 1 478 ? 6.250 -26.045 -17.060 1.00 90.69 478 ASN A C 1
ATOM 3921 O O . ASN A 1 478 ? 6.204 -27.209 -17.449 1.00 90.69 478 ASN A O 1
ATOM 3925 N N . ARG A 1 479 ? 7.349 -25.293 -17.229 1.00 91.19 479 ARG A N 1
ATOM 3926 C CA . ARG A 1 479 ? 8.616 -25.774 -17.805 1.00 91.19 479 ARG A CA 1
ATOM 3927 C C . ARG A 1 479 ? 9.811 -25.092 -17.149 1.00 91.19 479 ARG A C 1
ATOM 3929 O O . ARG A 1 479 ? 9.740 -23.903 -16.831 1.00 91.19 479 ARG A O 1
ATOM 3936 N N . LYS A 1 480 ? 10.920 -25.819 -17.005 1.00 89.81 480 LYS A N 1
ATOM 3937 C CA . LYS A 1 480 ? 12.163 -25.268 -16.450 1.00 89.81 480 LYS A CA 1
ATOM 3938 C C . LYS A 1 480 ? 12.756 -24.198 -17.372 1.00 89.81 480 LYS A C 1
ATOM 3940 O O . LYS A 1 480 ? 12.799 -24.422 -18.584 1.00 89.81 480 LYS A O 1
ATOM 3945 N N . PRO A 1 481 ? 13.193 -23.034 -16.855 1.00 90.69 481 PRO A N 1
ATOM 3946 C CA . PRO A 1 481 ? 13.928 -22.079 -17.664 1.00 90.69 481 PRO A CA 1
ATOM 3947 C C . PRO A 1 481 ? 15.319 -22.627 -17.981 1.00 90.69 481 PRO A C 1
ATOM 3949 O O . PRO A 1 481 ? 15.986 -23.190 -17.116 1.00 90.69 481 PRO A O 1
ATOM 3952 N N . THR A 1 482 ? 15.792 -22.387 -19.198 1.00 88.25 482 THR A N 1
ATOM 3953 C CA . THR A 1 482 ? 17.222 -22.468 -19.495 1.00 88.25 482 THR A CA 1
ATOM 3954 C C . THR A 1 482 ? 17.930 -21.252 -18.900 1.00 88.25 482 THR A C 1
ATOM 3956 O O . THR A 1 482 ? 17.365 -20.151 -18.852 1.00 88.25 482 THR A O 1
ATOM 3959 N N . VAL A 1 483 ? 19.155 -21.456 -18.414 1.00 88.25 483 VAL A N 1
ATOM 3960 C CA . VAL A 1 483 ? 20.006 -20.400 -17.834 1.00 88.25 483 VAL A CA 1
ATOM 3961 C C . VAL A 1 483 ? 21.409 -20.365 -18.447 1.00 88.25 483 VAL A C 1
ATOM 3963 O O . VAL A 1 483 ? 22.206 -19.510 -18.080 1.00 88.25 483 VAL A O 1
ATOM 3966 N N . ASP A 1 484 ? 21.701 -21.229 -19.422 1.00 85.44 484 ASP A N 1
ATOM 3967 C CA . ASP A 1 484 ? 23.028 -21.360 -20.051 1.00 85.44 484 ASP A CA 1
ATOM 3968 C C . ASP A 1 484 ? 23.467 -20.089 -20.794 1.00 85.44 484 ASP A C 1
ATOM 3970 O O . ASP A 1 484 ? 24.655 -19.819 -20.975 1.00 85.44 484 ASP A O 1
ATOM 3974 N N . HIS A 1 485 ? 22.500 -19.268 -21.208 1.00 84.06 485 HIS A N 1
ATOM 3975 C CA . HIS A 1 485 ? 22.740 -17.978 -21.851 1.00 84.06 485 HIS A CA 1
ATOM 3976 C C . HIS A 1 485 ? 23.064 -16.855 -20.859 1.00 84.06 485 HIS A C 1
ATOM 3978 O O . HIS A 1 485 ? 23.324 -15.730 -21.288 1.00 84.06 485 HIS A O 1
ATOM 3984 N N . PHE A 1 486 ? 23.039 -17.112 -19.548 1.00 83.44 486 PHE A N 1
ATOM 3985 C CA . PHE A 1 486 ? 23.457 -16.119 -18.570 1.00 83.44 486 PHE A CA 1
ATOM 3986 C C . PHE A 1 486 ? 24.940 -15.799 -18.710 1.00 83.44 486 PHE A C 1
ATOM 3988 O O . PHE A 1 486 ? 25.815 -16.663 -18.714 1.00 83.44 486 PHE A O 1
ATOM 3995 N N . LYS A 1 487 ? 25.210 -14.501 -18.812 1.00 81.06 487 LYS A N 1
ATOM 3996 C CA . LYS A 1 487 ? 26.544 -13.914 -18.798 1.00 81.06 487 LYS A CA 1
ATOM 3997 C C . LYS A 1 487 ? 26.608 -12.901 -17.670 1.00 81.06 487 LYS A C 1
ATOM 3999 O O . LYS A 1 487 ? 25.584 -12.361 -17.246 1.00 81.06 487 LYS A O 1
ATOM 4004 N N . VAL A 1 488 ? 27.819 -12.648 -17.184 1.00 79.25 488 VAL A N 1
ATOM 4005 C CA . VAL A 1 488 ? 28.050 -11.609 -16.181 1.00 79.25 488 VAL A CA 1
ATOM 4006 C C . VAL A 1 488 ? 27.573 -10.281 -16.762 1.00 79.25 488 VAL A C 1
ATOM 4008 O O . VAL A 1 488 ? 28.024 -9.865 -17.826 1.00 79.25 488 VAL A O 1
ATOM 4011 N N . PHE A 1 489 ? 26.647 -9.621 -16.073 1.00 77.00 489 PHE A N 1
ATOM 4012 C CA . PHE A 1 489 ? 26.145 -8.323 -16.503 1.00 77.00 489 PHE A CA 1
ATOM 4013 C C . PHE A 1 489 ? 27.297 -7.318 -16.646 1.00 77.00 489 PHE A C 1
ATOM 4015 O O . PHE A 1 489 ? 28.189 -7.286 -15.796 1.00 77.00 489 PHE A O 1
ATOM 4022 N N . GLY A 1 490 ? 27.308 -6.527 -17.721 1.00 70.06 490 GLY A N 1
ATOM 4023 C CA . GLY A 1 490 ? 28.405 -5.609 -18.028 1.00 70.06 490 GLY A CA 1
ATOM 4024 C C . GLY A 1 490 ? 29.716 -6.290 -18.443 1.00 70.06 490 GLY A C 1
ATOM 4025 O O . GLY A 1 490 ? 30.766 -5.659 -18.358 1.00 70.06 490 GLY A O 1
ATOM 4026 N N . CYS A 1 491 ? 29.707 -7.569 -18.843 1.00 75.69 491 CYS A N 1
ATOM 4027 C CA . CYS A 1 491 ? 30.878 -8.177 -19.477 1.00 75.69 491 CYS A CA 1
ATOM 4028 C C . CYS A 1 491 ? 31.129 -7.575 -20.865 1.00 75.69 491 CYS A C 1
ATOM 4030 O O . CYS A 1 491 ? 30.197 -7.106 -21.525 1.00 75.69 491 CYS A O 1
ATOM 4032 N N . VAL A 1 492 ? 32.382 -7.636 -21.318 1.00 72.12 492 VAL A N 1
ATOM 4033 C CA . VAL A 1 492 ? 32.734 -7.288 -22.697 1.00 72.12 492 VAL A CA 1
ATOM 4034 C C . VAL A 1 492 ? 32.033 -8.269 -23.637 1.00 72.12 492 VAL A C 1
ATOM 4036 O O . VAL A 1 492 ? 32.078 -9.483 -23.435 1.00 72.12 492 VAL A O 1
ATOM 4039 N N . ALA A 1 493 ? 31.353 -7.730 -24.637 1.00 67.94 493 ALA A N 1
ATOM 4040 C CA . ALA A 1 493 ? 30.682 -8.451 -25.699 1.00 67.94 493 ALA A CA 1
ATOM 4041 C C . ALA A 1 493 ? 31.164 -7.907 -27.046 1.00 67.94 493 ALA A C 1
ATOM 4043 O O . ALA A 1 493 ? 31.390 -6.707 -27.196 1.00 67.94 493 ALA A O 1
ATOM 4044 N N . TYR A 1 494 ? 31.293 -8.793 -28.026 1.00 70.31 494 TYR A N 1
ATOM 4045 C CA . TYR A 1 494 ? 31.688 -8.441 -29.383 1.00 70.31 494 TYR A CA 1
ATOM 4046 C C . TYR A 1 494 ? 30.474 -8.589 -30.297 1.00 70.31 494 TYR A C 1
ATOM 4048 O O . TYR A 1 494 ? 29.833 -9.641 -30.333 1.00 70.31 494 TYR A O 1
ATOM 4056 N N . SER A 1 495 ? 30.115 -7.514 -30.996 1.00 65.81 495 SER A N 1
ATOM 4057 C CA . SER A 1 495 ? 29.042 -7.529 -31.990 1.00 65.81 495 SER A CA 1
ATOM 4058 C C . SER A 1 495 ? 29.625 -7.793 -33.375 1.00 65.81 495 SER A C 1
ATOM 4060 O O . SER A 1 495 ? 30.502 -7.064 -33.839 1.00 65.81 495 SER A O 1
ATOM 4062 N N . HIS A 1 496 ? 29.151 -8.849 -34.036 1.00 69.31 496 HIS A N 1
ATOM 4063 C CA . HIS A 1 496 ? 29.574 -9.176 -35.394 1.00 69.31 496 HIS A CA 1
ATOM 4064 C C . HIS A 1 496 ? 28.967 -8.178 -36.389 1.00 69.31 496 HIS A C 1
ATOM 4066 O O . HIS A 1 496 ? 27.745 -8.069 -36.502 1.00 69.31 496 HIS A O 1
ATOM 4072 N N . ILE A 1 497 ? 29.813 -7.483 -37.147 1.00 68.56 497 ILE A N 1
ATOM 4073 C CA . ILE A 1 497 ? 29.369 -6.556 -38.197 1.00 68.56 497 ILE A CA 1
ATOM 4074 C C . ILE A 1 497 ? 28.992 -7.368 -39.452 1.00 68.56 497 ILE A C 1
ATOM 4076 O O . ILE A 1 497 ? 29.805 -8.164 -39.905 1.00 68.56 497 ILE A O 1
ATOM 4080 N N . PRO A 1 498 ? 27.790 -7.254 -40.042 1.00 72.12 498 PRO A N 1
ATOM 4081 C CA . PRO A 1 498 ? 27.460 -7.969 -41.280 1.00 72.12 498 PRO A CA 1
ATOM 4082 C C . PRO A 1 498 ? 28.451 -7.650 -42.408 1.00 72.12 498 PRO A C 1
ATOM 4084 O O . PRO A 1 498 ? 28.896 -6.512 -42.522 1.00 72.12 498 PRO A O 1
ATOM 4087 N N . LYS A 1 499 ? 28.784 -8.634 -43.260 1.00 65.75 499 LYS A N 1
ATOM 4088 C CA . LYS A 1 499 ? 29.758 -8.451 -44.360 1.00 65.75 499 LYS A CA 1
ATOM 4089 C C . LYS A 1 499 ? 29.366 -7.335 -45.335 1.00 65.75 499 LYS A C 1
ATOM 4091 O O . LYS A 1 499 ? 30.250 -6.718 -45.905 1.00 65.75 499 LYS A O 1
ATOM 4096 N N . GLU A 1 500 ? 28.070 -7.090 -45.492 1.00 72.56 500 GLU A N 1
ATOM 4097 C CA . GLU A 1 500 ? 27.489 -6.034 -46.335 1.00 72.56 500 GLU A CA 1
ATOM 4098 C C . GLU A 1 500 ? 27.844 -4.618 -45.853 1.00 72.56 500 GLU A C 1
ATOM 4100 O O . GLU A 1 500 ? 27.865 -3.689 -46.648 1.00 72.56 500 GLU A O 1
ATOM 4105 N N . ASN A 1 501 ? 28.172 -4.473 -44.565 1.00 61.44 501 ASN A N 1
ATOM 4106 C CA . ASN A 1 501 ? 28.536 -3.208 -43.923 1.00 61.44 501 ASN A CA 1
ATOM 4107 C C . ASN A 1 501 ? 30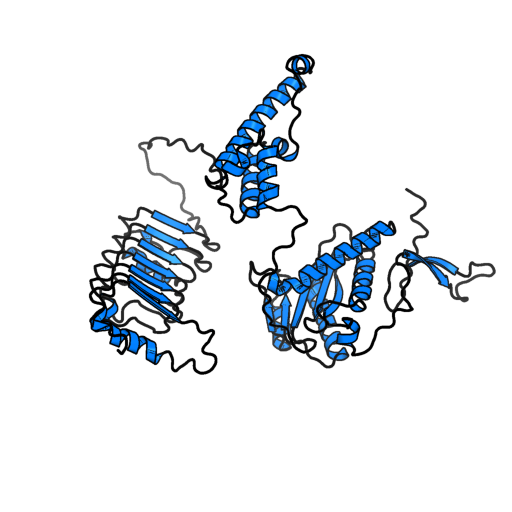.047 -3.122 -43.632 1.00 61.44 501 ASN A C 1
ATOM 4109 O O . ASN A 1 501 ? 30.445 -2.406 -42.714 1.00 61.44 501 ASN A O 1
ATOM 4113 N N . ARG A 1 502 ? 30.869 -3.914 -44.335 1.00 59.41 502 ARG A N 1
ATOM 4114 C CA . ARG A 1 502 ? 32.333 -3.939 -44.201 1.00 59.41 502 ARG A CA 1
ATOM 4115 C C . ARG A 1 502 ? 32.982 -3.595 -45.540 1.00 59.41 502 ARG A C 1
ATOM 4117 O O . ARG A 1 502 ? 32.689 -4.245 -46.542 1.00 59.41 502 ARG A O 1
ATOM 4124 N N . GLU A 1 503 ? 33.925 -2.666 -45.545 1.00 62.16 503 GLU A N 1
ATOM 4125 C CA . GLU A 1 503 ? 34.892 -2.500 -46.627 1.00 62.16 503 GLU A CA 1
ATOM 4126 C C . GLU A 1 503 ? 36.074 -3.480 -46.463 1.00 62.16 503 GLU A C 1
ATOM 4128 O O . GLU A 1 503 ? 36.231 -4.167 -45.444 1.00 62.16 503 GLU A O 1
ATOM 4133 N N . LYS A 1 504 ? 36.914 -3.620 -47.500 1.00 42.66 504 LYS A N 1
ATOM 4134 C CA . LYS A 1 504 ? 38.125 -4.455 -47.409 1.00 42.66 504 LYS A CA 1
ATOM 4135 C C . LYS A 1 504 ? 39.035 -3.888 -46.311 1.00 42.66 504 LYS A C 1
ATOM 4137 O O . LYS A 1 504 ? 39.472 -2.755 -46.438 1.00 42.66 504 LYS A O 1
ATOM 4142 N N . LEU A 1 505 ? 39.390 -4.736 -45.336 1.00 54.66 505 LEU A N 1
ATOM 4143 C CA . LEU A 1 505 ? 40.215 -4.455 -44.140 1.00 54.66 505 LEU A CA 1
ATOM 4144 C C . LEU A 1 505 ? 39.470 -3.903 -42.910 1.00 54.66 505 LEU A C 1
ATOM 4146 O O . LEU A 1 505 ? 40.113 -3.703 -41.883 1.00 54.66 505 LEU A O 1
ATOM 4150 N N . ASP A 1 506 ? 38.142 -3.769 -42.952 1.00 58.78 506 ASP A N 1
ATOM 4151 C CA . ASP A 1 506 ? 37.377 -3.359 -41.769 1.00 58.78 506 ASP A CA 1
ATOM 4152 C C . ASP A 1 506 ? 37.373 -4.415 -40.654 1.00 58.78 506 ASP A C 1
ATOM 4154 O O . ASP A 1 506 ? 37.349 -5.634 -40.892 1.00 58.78 506 ASP A O 1
ATOM 4158 N N . GLU A 1 507 ? 37.337 -3.932 -39.408 1.00 57.47 507 GLU A N 1
ATOM 4159 C CA . GLU A 1 507 ? 37.176 -4.766 -38.222 1.00 57.47 507 GLU A CA 1
ATOM 4160 C C . GLU A 1 507 ? 35.920 -5.638 -38.332 1.00 57.47 507 GLU A C 1
ATOM 4162 O O . GLU A 1 507 ? 34.816 -5.194 -38.657 1.00 57.47 507 GLU A O 1
ATOM 4167 N N . LYS A 1 508 ? 36.078 -6.931 -38.040 1.00 60.56 508 LYS A N 1
ATOM 4168 C CA . LYS A 1 508 ? 34.975 -7.896 -38.135 1.00 60.56 508 LYS A CA 1
ATOM 4169 C C . LYS A 1 508 ? 33.993 -7.760 -36.965 1.00 60.56 508 LYS A C 1
ATOM 4171 O O . LYS A 1 508 ? 32.839 -8.188 -37.075 1.00 60.56 508 LYS A O 1
ATOM 4176 N N . GLU A 1 509 ? 34.427 -7.163 -35.864 1.00 50.94 509 GLU A N 1
ATOM 4177 C CA . GLU A 1 509 ? 33.717 -7.164 -34.593 1.00 50.94 509 GLU A CA 1
ATOM 4178 C C . GLU A 1 509 ? 33.878 -5.819 -33.881 1.00 50.94 509 GLU A C 1
ATOM 4180 O O . GLU A 1 509 ? 34.957 -5.242 -33.898 1.00 50.94 509 GLU A O 1
ATOM 4185 N N . LYS A 1 510 ? 32.816 -5.330 -33.230 1.00 58.03 510 LYS A N 1
ATOM 4186 C CA . LYS A 1 510 ? 32.852 -4.129 -32.375 1.00 58.03 510 LYS A CA 1
ATOM 4187 C C . LYS A 1 510 ? 32.708 -4.518 -30.910 1.00 58.03 510 LYS A C 1
ATOM 4189 O O . LYS A 1 510 ? 31.738 -5.203 -30.570 1.00 58.03 510 LYS A O 1
ATOM 4194 N N . SER A 1 511 ? 33.633 -4.073 -30.055 1.00 55.41 511 SER A N 1
ATOM 4195 C CA . SER A 1 511 ? 33.546 -4.289 -28.606 1.00 55.41 511 SER A CA 1
ATOM 4196 C C . SER A 1 511 ? 32.514 -3.354 -27.961 1.00 55.41 511 SER A C 1
ATOM 4198 O O . SER A 1 511 ? 32.380 -2.180 -28.309 1.00 55.41 511 SER A O 1
ATOM 4200 N N . ALA A 1 512 ? 31.749 -3.902 -27.024 1.00 60.09 512 ALA A N 1
ATOM 4201 C CA . ALA A 1 512 ? 30.696 -3.224 -26.281 1.00 60.09 512 ALA A CA 1
ATOM 4202 C C . ALA A 1 512 ? 30.504 -3.890 -24.913 1.00 60.09 512 ALA A C 1
ATOM 4204 O O . ALA A 1 512 ? 30.999 -4.989 -24.670 1.00 60.09 512 ALA A O 1
ATOM 4205 N N . SER A 1 513 ? 29.751 -3.253 -24.020 1.00 61.88 513 SER A N 1
ATOM 4206 C CA . SER A 1 513 ? 29.397 -3.842 -22.723 1.00 61.88 513 SER A CA 1
ATOM 4207 C C . SER A 1 513 ? 27.989 -4.427 -22.778 1.00 61.88 513 SER A C 1
ATOM 4209 O O . SER A 1 513 ? 27.058 -3.791 -23.276 1.00 61.88 513 SER A O 1
ATOM 4211 N N . LEU A 1 514 ? 27.807 -5.637 -22.243 1.00 58.12 514 LEU A N 1
ATOM 4212 C CA . LEU A 1 514 ? 26.500 -6.288 -22.177 1.00 58.12 514 LEU A CA 1
ATOM 4213 C C . LEU A 1 514 ? 25.575 -5.536 -21.209 1.00 58.12 514 LEU A C 1
ATOM 4215 O O . LEU A 1 514 ? 25.722 -5.640 -19.991 1.00 58.12 514 LEU A O 1
ATOM 4219 N N . SER A 1 515 ? 24.602 -4.807 -21.753 1.00 55.22 515 SER A N 1
ATOM 4220 C CA . SER A 1 515 ? 23.714 -3.927 -20.985 1.00 55.22 515 SER A CA 1
ATOM 4221 C C . SER A 1 515 ? 22.349 -4.532 -20.645 1.00 55.22 515 SER A C 1
ATOM 4223 O O . SER A 1 515 ? 21.641 -3.957 -19.827 1.00 55.22 515 SER A O 1
ATOM 4225 N N . ALA A 1 516 ? 21.946 -5.662 -21.243 1.00 56.31 516 ALA A N 1
ATOM 4226 C CA . ALA A 1 516 ? 20.679 -6.325 -20.915 1.00 56.31 516 ALA A CA 1
ATOM 4227 C C . ALA A 1 516 ? 20.685 -7.829 -21.228 1.00 56.31 516 ALA A C 1
ATOM 4229 O O . ALA A 1 516 ? 21.195 -8.253 -22.265 1.00 56.31 516 ALA A O 1
ATOM 4230 N N . ILE A 1 517 ? 20.034 -8.623 -20.369 1.00 55.94 517 ILE A N 1
ATOM 4231 C CA . ILE A 1 517 ? 19.692 -10.027 -20.645 1.00 55.94 517 ILE A CA 1
ATOM 4232 C C . ILE A 1 517 ? 18.189 -10.093 -20.918 1.00 55.94 517 ILE A C 1
ATOM 4234 O O . ILE A 1 517 ? 17.373 -10.292 -20.022 1.00 55.94 517 ILE A O 1
ATOM 4238 N N . VAL A 1 518 ? 17.810 -9.886 -22.171 1.00 40.25 518 VAL A N 1
ATOM 4239 C CA . VAL A 1 518 ? 16.474 -10.204 -22.686 1.00 40.25 518 VAL A CA 1
ATOM 4240 C C . VAL A 1 518 ? 16.703 -11.073 -23.917 1.00 40.25 518 VAL A C 1
ATOM 4242 O O . VAL A 1 518 ? 17.759 -10.988 -24.535 1.00 40.25 518 VAL A O 1
ATOM 4245 N N . THR A 1 519 ? 15.749 -11.931 -24.274 1.00 35.66 519 THR A N 1
ATOM 4246 C CA . THR A 1 519 ? 15.819 -12.861 -25.420 1.00 35.66 519 THR A CA 1
ATOM 4247 C C . THR A 1 519 ? 16.191 -12.214 -26.766 1.00 35.66 519 THR A C 1
ATOM 4249 O O . THR A 1 519 ? 16.491 -12.942 -27.700 1.00 35.66 519 THR A O 1
ATOM 4252 N N . ASN A 1 520 ? 16.259 -10.879 -26.841 1.00 32.16 520 ASN A N 1
ATOM 4253 C CA . ASN A 1 520 ? 17.026 -10.129 -27.831 1.00 32.16 520 ASN A CA 1
ATOM 4254 C C . ASN A 1 520 ? 18.160 -9.376 -27.115 1.00 32.16 520 ASN A C 1
ATOM 4256 O O . ASN A 1 520 ? 17.897 -8.418 -26.381 1.00 32.16 520 ASN A O 1
ATOM 4260 N N . LEU A 1 521 ? 19.408 -9.810 -27.314 1.00 34.34 521 LEU A N 1
ATOM 4261 C CA . LEU A 1 521 ? 20.603 -9.113 -26.833 1.00 34.34 521 LEU A CA 1
ATOM 4262 C C . LEU A 1 521 ? 20.603 -7.682 -27.397 1.00 34.34 521 LEU A C 1
ATOM 4264 O O . LEU A 1 521 ? 20.895 -7.476 -28.572 1.00 34.34 521 LEU A O 1
ATOM 4268 N N . LYS A 1 522 ? 20.274 -6.679 -26.576 1.00 39.41 522 LYS A N 1
ATOM 4269 C CA . LYS A 1 522 ? 20.597 -5.284 -26.898 1.00 39.41 522 LYS A CA 1
ATOM 4270 C C . LYS A 1 522 ? 22.039 -5.040 -26.471 1.00 39.41 522 LYS A C 1
ATOM 4272 O O . LYS A 1 522 ? 22.317 -4.890 -25.283 1.00 39.41 522 LYS A O 1
ATOM 4277 N N . VAL A 1 523 ? 22.945 -5.064 -27.444 1.00 41.69 523 VAL A N 1
ATOM 4278 C CA . VAL A 1 523 ? 24.332 -4.626 -27.276 1.00 41.69 523 VAL A CA 1
ATOM 4279 C C . VAL A 1 523 ? 24.347 -3.105 -27.399 1.00 41.69 523 VAL A C 1
ATOM 4281 O O . VAL A 1 523 ? 23.904 -2.573 -28.415 1.00 41.69 523 VAL A O 1
ATOM 4284 N N . THR A 1 524 ? 24.817 -2.406 -26.366 1.00 43.03 524 THR A N 1
ATOM 4285 C CA . THR A 1 524 ? 24.905 -0.938 -26.370 1.00 43.03 524 THR A CA 1
ATOM 4286 C C . THR A 1 524 ? 26.378 -0.542 -26.437 1.00 43.03 524 THR A C 1
ATOM 4288 O O . THR A 1 524 ? 27.170 -0.955 -25.589 1.00 43.03 524 THR A O 1
ATOM 4291 N N . ASN A 1 525 ? 26.765 0.214 -27.467 1.00 40.28 525 ASN A N 1
ATOM 4292 C CA . ASN A 1 525 ? 28.145 0.672 -27.650 1.00 40.28 525 ASN A CA 1
ATOM 4293 C C . ASN A 1 525 ? 28.459 1.799 -26.653 1.00 40.28 525 ASN A C 1
ATOM 4295 O O . ASN A 1 525 ? 27.818 2.847 -26.695 1.00 40.28 525 ASN A O 1
ATOM 4299 N N . TYR A 1 526 ? 29.467 1.605 -25.797 1.00 38.97 526 TYR A N 1
ATOM 4300 C CA . TYR A 1 526 ? 29.978 2.630 -24.865 1.00 38.97 526 TYR A CA 1
ATOM 4301 C C . TYR A 1 526 ? 31.304 3.252 -25.321 1.00 38.97 526 TYR A C 1
ATOM 4303 O O . TYR A 1 526 ? 32.007 3.872 -24.527 1.00 38.97 526 TYR A O 1
ATOM 4311 N N . SER A 1 527 ? 31.661 3.111 -26.597 1.00 32.47 527 SER A N 1
ATOM 4312 C CA . SER A 1 527 ? 33.011 3.406 -27.088 1.00 32.47 527 SER A CA 1
ATOM 4313 C C . SER A 1 527 ? 33.419 4.889 -27.024 1.00 32.47 527 SER A C 1
ATOM 4315 O O . SER A 1 527 ? 34.603 5.170 -27.130 1.00 32.47 527 SER A O 1
ATOM 4317 N N . ASN A 1 528 ? 32.494 5.834 -26.795 1.00 31.05 528 ASN A N 1
ATOM 4318 C CA . ASN A 1 528 ? 32.784 7.276 -26.891 1.00 31.05 528 ASN A CA 1
ATOM 4319 C C . ASN A 1 528 ? 32.656 8.081 -25.580 1.00 31.05 528 ASN A C 1
ATOM 4321 O O . ASN A 1 528 ? 32.678 9.305 -25.637 1.00 31.05 528 ASN A O 1
ATOM 4325 N N . GLN A 1 529 ? 32.520 7.455 -24.402 1.00 31.86 529 GLN A N 1
ATOM 4326 C CA . GLN A 1 529 ? 32.403 8.204 -23.128 1.00 31.86 529 GLN A CA 1
ATOM 4327 C C . GLN A 1 529 ? 33.473 7.895 -22.071 1.00 31.86 529 GLN A C 1
ATOM 4329 O O . GLN A 1 529 ? 33.412 8.448 -20.980 1.00 31.86 529 GLN A O 1
ATOM 4334 N N . ILE A 1 530 ? 34.483 7.077 -22.384 1.00 31.39 530 ILE A N 1
ATOM 4335 C CA . ILE A 1 530 ? 35.585 6.772 -21.444 1.00 31.39 530 ILE A CA 1
ATOM 4336 C C . ILE A 1 530 ? 36.822 7.667 -21.687 1.00 31.39 530 ILE A C 1
ATOM 4338 O O . ILE A 1 530 ? 37.776 7.622 -20.923 1.00 31.39 530 ILE A O 1
ATOM 4342 N N . GLN A 1 531 ? 36.810 8.551 -22.693 1.00 26.83 531 GLN A N 1
ATOM 4343 C CA . GLN A 1 531 ? 37.928 9.476 -22.952 1.00 26.83 531 GLN A CA 1
ATOM 4344 C C . GLN A 1 531 ? 37.806 10.867 -22.303 1.00 26.83 531 GLN A C 1
ATOM 4346 O O . GLN A 1 531 ? 38.654 11.719 -22.547 1.00 26.83 531 GLN A O 1
ATOM 4351 N N . SER A 1 532 ? 36.819 11.115 -21.438 1.00 30.41 532 SER A N 1
ATOM 4352 C CA . SER A 1 532 ? 36.799 12.351 -20.641 1.00 30.41 532 SER A CA 1
ATOM 4353 C C . SER A 1 532 ? 36.178 12.139 -19.259 1.00 30.41 532 SER A C 1
ATOM 4355 O O . SER A 1 532 ? 35.004 12.443 -19.032 1.00 30.41 532 SER A O 1
ATOM 4357 N N . SER A 1 533 ? 36.972 11.615 -18.332 1.00 27.67 533 SER A N 1
ATOM 4358 C CA . SER A 1 533 ? 36.776 11.796 -16.891 1.00 27.67 533 SER A CA 1
ATOM 4359 C C . SER A 1 533 ? 38.119 11.776 -16.194 1.00 27.67 533 SER A C 1
ATOM 4361 O O . SER A 1 533 ? 38.815 10.752 -16.386 1.00 27.67 533 SER A O 1
#

Foldseek 3Di:
DVVPLVVDQAAEDAADDDCPPVPDDPPVVLVVPVVVVVVCLVNCLQHAYYHYEANADQEDDPSQLRQNHAEYAAEQHARHAAHHPDAADERHQNHAYYHAANHQNHQAYHQHARHAEYHYYEHYDLNHLVHQLSHQNYAEYEYEHHQPDQEHDPCSCVRNPNYNYYYYYNNVRHDDDPPPDDDDDDDDDDDDDDPPPPDDDQAEDELPPLVVNVVVLCVVCVVVVLNCCQAVNDDDDPDPVRLVVDDPVNVVVVVVSVVSFVVLLVSLLSRYDPVCNVQQVPPPTNNSSVVSCCCPRVNDPPDDDDDDDPPPDFDADWQQEKFKDKDAQDPAAAPVRFRIKIWIATRHLRQIDIDTHNDLLCVLVVVVVVQVVQCVQQVDHHAEYEYEPPCSCVDPVNVVVCVVSNHHYHYDDPPCCPVSVSVVVVVVVLQVQLVVLCVVLVHDPSLSVQSSQQSSVVQQLDDDPSNPPGGSVCSRNVDHDDDPPDDRAQDKDWDADPPVPDDVPDDRTDIATQSHDDPDGPTDHPPPPPPPD

Sequence (533 aa):
KEANMPSKKLKQLWLSWDLSWAKNHPSELQENFEQILDVLQPHTQQLLTLGMIRYKGVHFPQWISSASLKSLSLNCLPNLIRLSREDGENMSRGLSILEITQCPKLLGLPCLPSINDLRIEGKCNQDFLGSIHKLGSLKSLRFIYNDKLTCFPDEMLQNLTSLKMLEFCRLYKLKWYQSSVDPMVFATSPSPPTFNYNQTLVPIFNGEAYDYWSIQMRTLFISQDLWDVIENGYLVPESQEELATWTTAKQKEYKQNKQHDAKALLFIQQGVSREIFPRIMQAKNAKEAWGTLKNEFKGTDKMHRLPFPKTYWRVKAPLKLVHADIWGPSSTPSFGGRRYFLLFVDDYTRMMWVYFIQQKSDAFSCFKEFKALVEKQSGHSLKILRTDRRGEFNGHIFINFCNDHGIKKELTVHHTPQQNGIAERKNITIVEMAQSMLQHKNLPKNLWAEVVSTTIYILNRSPTKVVLNMTPYEAWFNRKPTVDHFKVFGCVAYSHIPKENREKLDEKEKSASLSAIVTNLKVTNYSNQIQSS